Protein AF-A0A955EGQ6-F1 (afdb_monomer_lite)

Foldseek 3Di:
DDDDDDDDDPPPPPDFDWLVLLLVLLVVDPPDDPVLSVLLNVLSVVLCVLVVHPRRPGGPFLLVSLVSLVPDDQVLVVHDPVSSVSSQVSPLVSCVSSVSQPLQDDDDPPDDFDPQLVVLVVVVDDPLLCVLCVLLRVQCRVVVHHQQRDEQVSLVVSLVSCSRRHSDPPSLVSSQSSLVSSVVSCVVCVVVNGDHYDHDDPDDPPLFDDPVNADPLAVVQLVVVLCQLQQVDVPPDLRDPDHDDPVRSVLLSVLLSLLLRQLVVLPDDRHPCNHLVVCLFLVNLLSSLVSVCVVVVVDADPSSLSSLVSSLVCCCRPVNPDPVSSVSSVVSSVPRDHDPPDDDPVRVVVCVSVVPVVSVVCLQCQLVVLLVVLVPDPVNDPVSVVSNLVSVLSVCCVVPVDDPVVSVPDDEPPQWDDDPDVPDDTDGDDDPPD

Secondary structure (DSSP, 8-state):
----PPPP------PPPBHHHHHHHHHH-TTS-HHHHHHHHHHHHHHHHHHTS-GGGSB--HHHHHHHHHS--TTTTT--HHHHHHHHHHHHHHHHHH-SSTT---SS--SPPPHHHHHHHHTT--HHHHHHHHHHHHHHHHTT--GGG--HHHHHHHHHHHHHH---S-HHHHHHHHHHHHHHHHHH-GGG-PPP-PPPPSS----SPPGGGS-HHHHHHHHHHHHHHTTS-TTSTT--SSPPPHHHHHHHHHHHHHHHHHHHHTT--GGG--SHHHHSSHHHHHHHHHHHHHHTTT---HHHHHHHHHHHHIIIIIS---HHHHHHHHHHHHTSPPPPSS--HHHHHHHHGGGSHHHHHHHHTHHHHHHHHHHT-TT--HHHHHHHHHHHHHHHHHHS---HHHHHT--BTTTEE---STT---EE------

pLDDT: mean 86.75, std 12.79, range [31.91, 97.44]

Sequence (434 aa):
MTDHVPTLNQQAVAVEPTLADVLQHLEAASNLSDSRRRDLKSAVSFVAKIWGAPANQIPLDVPAIAEKLDTVNPVARGMSAKRVSNARWGLMFALRHSGLKPGTLGGRNNKRLAPAWAALFDLQLSKRHSIGLSRLAHYCSREAVDPTAVDDRVIAALMTEVRETSLRRQIPKLHRETAKIWNELAADHPDLNLSTVSVPATKSLKTRVQMEELPESLREDYKNALSWFGGSDLFASGAREQPLSEGGLASFGNHVHAAIDALVKGGADPASLTSLAEVVTIDSVRRILRYRHEKADRKPSTFNTAIATVVVQIARDWVKVGDDQLTELKVLVAKLPRPKLAMTQKNRELLRQFDDPEVLRRMIALPGRLFAEAKKDPSQSKWTLAKLQSALAIAIGLAIPLRLSNLTILEFDRHLHLIDRPGAKSTFEMAGDE

Radius of gyration: 30.83 Å; chains: 1; bounding box: 71×59×102 Å

Structure (mmCIF, N/CA/C/O backbone):
data_AF-A0A955EGQ6-F1
#
_entry.id   AF-A0A955EGQ6-F1
#
loop_
_atom_site.group_PDB
_atom_site.id
_atom_site.type_symbol
_atom_site.label_atom_id
_atom_site.label_alt_id
_atom_site.label_comp_id
_atom_site.label_asym_id
_atom_site.label_entity_id
_atom_site.label_seq_id
_atom_site.pdbx_PDB_ins_code
_atom_site.Cartn_x
_atom_site.Cartn_y
_atom_site.Cartn_z
_atom_site.occupancy
_atom_site.B_iso_or_equiv
_atom_site.auth_seq_id
_atom_site.auth_comp_id
_atom_site.auth_asym_id
_atom_site.auth_atom_id
_atom_site.pdbx_PDB_model_num
ATOM 1 N N . MET A 1 1 ? -29.497 -17.024 -64.507 1.00 39.34 1 MET A N 1
ATOM 2 C CA . MET A 1 1 ? -29.371 -16.300 -63.226 1.00 39.34 1 MET A CA 1
ATOM 3 C C . MET A 1 1 ? -28.944 -17.321 -62.195 1.00 39.34 1 MET A C 1
ATOM 5 O O . MET A 1 1 ? -29.759 -18.119 -61.764 1.00 39.34 1 MET A O 1
ATOM 9 N N . THR A 1 2 ? -27.646 -17.391 -61.935 1.00 31.91 2 THR A N 1
ATOM 10 C CA . THR A 1 2 ? -27.038 -18.290 -60.950 1.00 31.91 2 THR A CA 1
ATOM 11 C C . THR A 1 2 ? -26.228 -17.404 -60.025 1.00 31.91 2 THR A C 1
ATOM 13 O O . THR A 1 2 ? -25.256 -16.788 -60.462 1.00 31.91 2 THR A O 1
ATOM 16 N N . ASP A 1 3 ? -26.710 -17.286 -58.792 1.00 33.59 3 ASP A N 1
ATOM 17 C CA . ASP A 1 3 ? -26.138 -16.465 -57.734 1.00 33.59 3 ASP A CA 1
ATOM 18 C C . ASP A 1 3 ? -24.755 -16.978 -57.341 1.00 33.59 3 ASP A C 1
ATOM 20 O O . ASP A 1 3 ? -24.587 -18.117 -56.899 1.00 33.59 3 ASP A O 1
ATOM 24 N N . HIS A 1 4 ? -23.756 -16.112 -57.487 1.00 33.03 4 HIS A N 1
ATOM 25 C CA . HIS A 1 4 ? -22.416 -16.342 -56.975 1.00 33.03 4 HIS A CA 1
ATOM 26 C C . HIS A 1 4 ? -22.319 -15.671 -55.601 1.00 33.03 4 HIS A C 1
ATOM 28 O O . HIS A 1 4 ? -22.157 -14.458 -55.492 1.00 33.03 4 HIS A O 1
ATOM 34 N N . VAL A 1 5 ? -22.454 -16.466 -54.539 1.00 35.16 5 VAL A N 1
ATOM 35 C CA . VAL A 1 5 ? -22.143 -16.039 -53.169 1.00 35.16 5 VAL A CA 1
ATOM 36 C C . VAL A 1 5 ? -20.618 -15.912 -53.050 1.00 35.16 5 VAL A C 1
ATOM 38 O O . VAL A 1 5 ? -19.927 -16.904 -53.299 1.00 35.16 5 VAL A O 1
ATOM 41 N N . PRO A 1 6 ? -20.057 -14.745 -52.682 1.00 35.53 6 PRO A N 1
ATOM 42 C CA . PRO A 1 6 ? -18.635 -14.634 -52.421 1.00 35.53 6 PRO A CA 1
ATOM 43 C C . PRO A 1 6 ? -18.330 -15.183 -51.026 1.00 35.53 6 PRO A C 1
ATOM 45 O O . PRO A 1 6 ? -18.902 -14.770 -50.017 1.00 35.53 6 PRO A O 1
ATOM 48 N N . THR A 1 7 ? -17.417 -16.144 -50.994 1.00 32.44 7 THR A N 1
ATOM 49 C CA . THR A 1 7 ? -16.883 -16.800 -49.805 1.00 32.44 7 THR A CA 1
ATOM 50 C C . THR A 1 7 ? -16.253 -15.766 -48.871 1.00 32.44 7 THR A C 1
ATOM 52 O O . THR A 1 7 ? -15.352 -15.023 -49.262 1.00 32.44 7 THR A O 1
ATOM 55 N N . LEU A 1 8 ? -16.733 -15.722 -47.626 1.00 35.44 8 LEU A N 1
ATOM 56 C CA . LEU A 1 8 ? -16.186 -14.900 -46.550 1.00 35.44 8 LEU A CA 1
ATOM 57 C C . LEU A 1 8 ? -14.700 -15.212 -46.336 1.00 35.44 8 LEU A C 1
ATOM 59 O O . LEU A 1 8 ? -14.301 -16.349 -46.084 1.00 35.44 8 LEU A O 1
ATOM 63 N N . ASN A 1 9 ? -13.909 -14.151 -46.443 1.00 34.12 9 ASN A N 1
ATOM 64 C CA . ASN A 1 9 ? -12.476 -14.086 -46.221 1.00 34.12 9 ASN A CA 1
ATOM 65 C C . ASN A 1 9 ? -12.131 -14.637 -44.822 1.00 34.12 9 ASN A C 1
ATOM 67 O O . ASN A 1 9 ? -12.525 -14.057 -43.808 1.00 34.12 9 ASN A O 1
ATOM 71 N N . GLN A 1 10 ? -11.409 -15.758 -44.765 1.00 36.44 10 GLN A N 1
ATOM 72 C CA . GLN A 1 10 ? -10.810 -16.265 -43.531 1.00 36.44 10 GLN A CA 1
ATOM 73 C C . GLN A 1 10 ? -9.769 -15.246 -43.055 1.00 36.44 10 GLN A C 1
ATOM 75 O O . GLN A 1 10 ? -8.668 -15.163 -43.596 1.00 36.44 10 GLN A O 1
ATOM 80 N N . GLN A 1 11 ? -10.112 -14.452 -42.041 1.00 36.91 11 GLN A N 1
ATOM 81 C CA . GLN A 1 11 ? -9.118 -13.708 -41.277 1.00 36.91 11 GLN A CA 1
ATOM 82 C C . GLN A 1 11 ? -8.188 -14.730 -40.616 1.00 36.91 11 GLN A C 1
ATOM 84 O O . GLN A 1 11 ? -8.597 -15.461 -39.715 1.00 36.91 11 GLN A O 1
ATOM 89 N N . ALA A 1 12 ? -6.946 -14.807 -41.093 1.00 37.16 12 ALA A N 1
ATOM 90 C CA . ALA A 1 12 ? -5.892 -15.561 -40.439 1.00 37.16 12 ALA A CA 1
ATOM 91 C C . ALA A 1 12 ? -5.751 -15.047 -38.999 1.00 37.16 12 ALA A C 1
ATOM 93 O O . ALA A 1 12 ? -5.322 -13.916 -38.771 1.00 37.16 12 ALA A O 1
ATOM 94 N N . VAL A 1 13 ? -6.148 -15.869 -38.027 1.00 37.91 13 VAL A N 1
ATOM 95 C CA . VAL A 1 13 ? -5.867 -15.629 -36.612 1.00 37.91 13 VAL A CA 1
ATOM 96 C C . VAL A 1 13 ? -4.347 -15.650 -36.477 1.00 37.91 13 VAL A C 1
ATOM 98 O O . VAL A 1 13 ? -3.729 -16.705 -36.608 1.00 37.91 13 VAL A O 1
ATOM 101 N N . ALA A 1 14 ? -3.729 -14.483 -36.292 1.00 51.28 14 ALA A N 1
ATOM 102 C CA . ALA A 1 14 ? -2.305 -14.397 -36.009 1.00 51.28 14 ALA A CA 1
ATOM 103 C C . ALA A 1 14 ? -2.040 -15.173 -34.712 1.00 51.28 14 ALA A C 1
ATOM 105 O O . ALA A 1 14 ? -2.477 -14.763 -33.639 1.00 51.28 14 ALA A O 1
ATOM 106 N N . VAL A 1 15 ? -1.387 -16.330 -34.824 1.00 66.62 15 VAL A N 1
ATOM 107 C CA . VAL A 1 15 ? -0.994 -17.134 -33.665 1.00 66.62 15 VAL A CA 1
ATOM 108 C C . VAL A 1 15 ? -0.017 -16.294 -32.850 1.00 66.62 15 VAL A C 1
ATOM 110 O O . VAL A 1 15 ? 1.034 -15.897 -33.357 1.00 66.62 15 VAL A O 1
ATOM 113 N N . GLU A 1 16 ? -0.382 -15.968 -31.611 1.00 80.38 16 GLU A N 1
ATOM 114 C CA . GLU A 1 16 ? 0.498 -15.200 -30.735 1.00 80.38 16 GLU A CA 1
ATOM 115 C C . GLU A 1 16 ? 1.803 -15.975 -30.493 1.00 80.38 16 GLU A C 1
ATOM 117 O O . GLU A 1 16 ? 1.755 -17.162 -30.157 1.00 80.38 16 GLU A O 1
ATOM 122 N N . PRO A 1 17 ? 2.975 -15.330 -30.639 1.00 89.44 17 PRO A N 1
ATOM 123 C CA . PRO A 1 17 ? 4.248 -15.990 -30.402 1.00 89.44 17 PRO A CA 1
ATOM 124 C C . PRO A 1 17 ? 4.375 -16.406 -28.936 1.00 89.44 17 PRO A C 1
ATOM 126 O O . PRO A 1 17 ? 3.900 -15.727 -28.025 1.00 89.44 17 PRO A O 1
ATOM 129 N N . THR A 1 18 ? 5.076 -17.505 -28.702 1.00 93.81 18 THR A N 1
ATOM 130 C CA . THR A 1 18 ? 5.266 -18.144 -27.398 1.00 93.81 18 THR A CA 1
ATOM 131 C C . THR A 1 18 ? 6.738 -18.154 -26.983 1.00 93.81 18 THR A C 1
ATOM 133 O O . THR A 1 18 ? 7.644 -17.852 -27.766 1.00 93.81 18 THR A O 1
ATOM 136 N N . LEU A 1 19 ? 7.027 -18.553 -25.739 1.00 92.62 19 LEU A N 1
ATOM 137 C CA . LEU A 1 19 ? 8.413 -18.791 -25.316 1.00 92.62 19 LEU A CA 1
ATOM 138 C C . LEU A 1 19 ? 9.084 -19.943 -26.086 1.00 92.62 19 LEU A C 1
ATOM 140 O O . LEU A 1 19 ? 10.313 -19.963 -26.175 1.00 92.62 19 LEU A O 1
ATOM 144 N N . ALA A 1 20 ? 8.319 -20.887 -26.644 1.00 93.19 20 ALA A N 1
ATOM 145 C CA . ALA A 1 20 ? 8.870 -21.937 -27.500 1.00 93.19 20 ALA A CA 1
ATOM 146 C C . ALA A 1 20 ? 9.406 -21.366 -28.820 1.00 93.19 20 ALA A C 1
ATOM 148 O O . ALA A 1 20 ? 10.511 -21.727 -29.227 1.00 93.19 20 ALA A O 1
ATOM 149 N N . ASP A 1 21 ? 8.701 -20.405 -29.416 1.00 92.69 21 ASP A N 1
ATOM 150 C CA . ASP A 1 21 ? 9.148 -19.739 -30.644 1.00 92.69 21 ASP A CA 1
ATOM 151 C C . ASP A 1 21 ? 10.454 -18.970 -30.408 1.00 92.69 21 ASP A C 1
ATOM 153 O O . ASP A 1 21 ? 11.356 -18.976 -31.248 1.00 92.69 21 ASP A O 1
ATOM 157 N N . VAL A 1 22 ? 10.622 -18.369 -29.222 1.00 92.38 22 VAL A N 1
ATOM 158 C CA . VAL A 1 22 ? 11.890 -17.731 -28.819 1.00 92.38 22 VAL A CA 1
ATOM 159 C C . VAL A 1 22 ? 13.026 -18.757 -28.764 1.00 92.38 22 VAL A C 1
ATOM 161 O O . VAL A 1 22 ? 14.123 -18.485 -29.251 1.00 92.38 22 VAL A O 1
ATOM 164 N N . LEU A 1 23 ? 12.788 -19.940 -28.185 1.00 93.12 23 LEU A N 1
ATOM 165 C CA . LEU A 1 23 ? 13.789 -21.012 -28.132 1.00 93.12 23 LEU A CA 1
ATOM 166 C C . LEU A 1 23 ? 14.175 -21.498 -29.534 1.00 93.12 23 LEU A C 1
ATOM 168 O O . LEU A 1 23 ? 15.359 -21.728 -29.775 1.00 93.12 23 LEU A O 1
ATOM 172 N N . GLN A 1 24 ? 13.208 -21.610 -30.447 1.00 92.81 24 GLN A N 1
ATOM 173 C CA . GLN A 1 24 ? 13.447 -22.014 -31.832 1.00 92.81 24 GLN A CA 1
ATOM 174 C C . GLN A 1 24 ? 14.319 -20.995 -32.580 1.00 92.81 24 GLN A C 1
ATOM 176 O O . GLN A 1 24 ? 15.303 -21.379 -33.211 1.00 92.81 24 GLN A O 1
ATOM 181 N N . HIS A 1 25 ? 14.027 -19.697 -32.449 1.00 91.25 25 HIS A N 1
ATOM 182 C CA . HIS A 1 25 ? 14.837 -18.643 -33.069 1.00 91.25 25 HIS A CA 1
ATOM 183 C C . HIS A 1 25 ? 16.268 -18.602 -32.520 1.00 91.25 25 HIS A C 1
ATOM 185 O O . HIS A 1 25 ? 17.212 -18.382 -33.275 1.00 91.25 25 HIS A O 1
ATOM 191 N N . LEU A 1 26 ? 16.456 -18.838 -31.216 1.00 90.88 26 LEU A N 1
ATOM 192 C CA . LEU A 1 26 ? 17.796 -18.924 -30.625 1.00 90.88 26 LEU A CA 1
ATOM 193 C C . LEU A 1 26 ? 18.593 -20.130 -31.135 1.00 90.88 26 LEU A C 1
ATOM 195 O O . LEU A 1 26 ? 19.819 -20.049 -31.224 1.00 90.88 26 LEU A O 1
ATOM 199 N N . GLU A 1 27 ? 17.921 -21.241 -31.440 1.00 89.94 27 GLU A N 1
ATOM 200 C CA . GLU A 1 27 ? 18.570 -22.431 -31.992 1.00 89.94 27 GLU A CA 1
ATOM 201 C C . GLU A 1 27 ? 19.030 -22.200 -33.432 1.00 89.94 27 GLU A C 1
ATOM 203 O O . GLU A 1 27 ? 20.165 -22.519 -33.773 1.00 89.94 27 GLU A O 1
ATOM 208 N N . ALA A 1 28 ? 18.182 -21.568 -34.245 1.00 87.94 28 ALA A N 1
ATOM 209 C CA . ALA A 1 28 ? 18.478 -21.245 -35.639 1.00 87.94 28 ALA A CA 1
ATOM 210 C C . ALA A 1 28 ? 19.502 -20.101 -35.814 1.00 87.94 28 ALA A C 1
ATOM 212 O O . ALA A 1 28 ? 20.000 -19.876 -36.916 1.00 87.94 28 ALA A O 1
ATOM 213 N N . ALA A 1 29 ? 19.825 -19.364 -34.747 1.00 86.19 29 ALA A N 1
ATOM 214 C CA . ALA A 1 29 ? 20.726 -18.219 -34.803 1.00 86.19 29 ALA A CA 1
ATOM 215 C C . ALA A 1 29 ? 22.197 -18.627 -35.007 1.00 86.19 29 ALA A C 1
ATOM 217 O O . ALA A 1 29 ? 22.837 -19.190 -34.111 1.00 86.19 29 ALA A O 1
ATOM 218 N N . SER A 1 30 ? 22.766 -18.267 -36.160 1.00 81.44 30 SER A N 1
ATOM 219 C CA . SER A 1 30 ? 24.172 -18.512 -36.522 1.00 81.44 30 SER A CA 1
ATOM 220 C C . SER A 1 30 ? 25.161 -17.481 -35.956 1.00 81.44 30 SER A C 1
ATOM 222 O O . SER A 1 30 ? 26.361 -17.726 -35.913 1.00 81.44 30 SER A O 1
ATOM 224 N 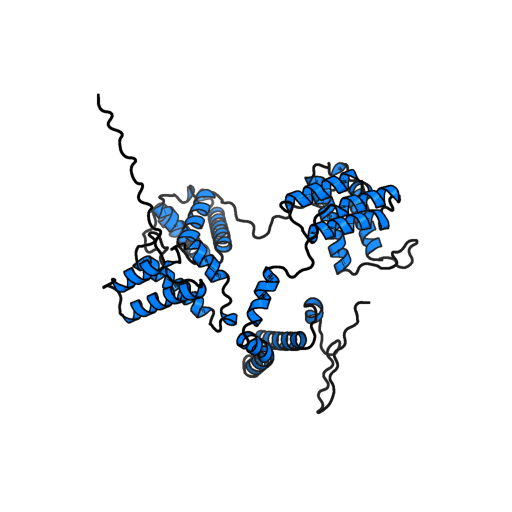N . ASN A 1 31 ? 24.672 -16.335 -35.483 1.00 85.62 31 ASN A N 1
ATOM 225 C CA . ASN A 1 31 ? 25.462 -15.209 -34.968 1.00 85.62 31 ASN A CA 1
ATOM 226 C C . ASN A 1 31 ? 25.646 -15.220 -33.433 1.00 85.62 31 ASN A C 1
ATOM 228 O O . ASN A 1 31 ? 26.097 -14.228 -32.855 1.00 85.62 31 ASN A O 1
ATOM 232 N N . LEU A 1 32 ? 25.300 -16.319 -32.756 1.00 87.56 32 LEU A N 1
ATOM 233 C CA . LEU A 1 32 ? 25.533 -16.520 -31.323 1.00 87.56 32 LEU A CA 1
ATOM 234 C C . LEU A 1 32 ? 26.601 -17.586 -31.095 1.00 87.56 32 LEU A C 1
ATOM 236 O O . LEU A 1 32 ? 26.555 -18.655 -31.695 1.00 87.56 32 LEU A O 1
ATOM 240 N N . SER A 1 33 ? 27.514 -17.336 -30.152 1.00 90.44 33 SER A N 1
ATOM 241 C CA . SER A 1 33 ? 28.397 -18.393 -29.655 1.00 90.44 33 SER A CA 1
ATOM 242 C C . SER A 1 33 ? 27.601 -19.455 -28.893 1.00 90.44 33 SER A C 1
ATOM 244 O O . SER A 1 33 ? 26.596 -19.145 -28.244 1.00 90.44 33 SER A O 1
ATOM 246 N N . ASP A 1 34 ? 28.084 -20.698 -28.883 1.00 88.56 34 ASP A N 1
ATOM 247 C CA . ASP A 1 34 ? 27.390 -21.810 -28.216 1.00 88.56 34 ASP A CA 1
ATOM 248 C C . ASP A 1 34 ? 27.207 -21.583 -26.712 1.00 88.56 34 ASP A C 1
ATOM 250 O O . ASP A 1 34 ? 26.197 -21.969 -26.121 1.00 88.56 34 ASP A O 1
ATOM 254 N N . SER A 1 35 ? 28.167 -20.912 -26.071 1.00 90.12 35 SER A N 1
ATOM 255 C CA . SER A 1 35 ? 28.042 -20.496 -24.671 1.00 90.12 35 SER A CA 1
ATOM 256 C C . SER A 1 35 ? 26.879 -19.516 -24.487 1.00 90.12 35 SER A C 1
ATOM 258 O O . SER A 1 35 ? 25.996 -19.729 -23.655 1.00 90.12 35 SER A O 1
ATOM 260 N N . ARG A 1 36 ? 26.805 -18.484 -25.338 1.00 89.38 36 ARG A N 1
ATOM 261 C CA . ARG A 1 36 ? 25.755 -17.469 -25.255 1.00 89.38 36 ARG A CA 1
ATOM 262 C C . ARG A 1 36 ? 24.376 -18.041 -25.572 1.00 89.38 36 ARG A C 1
ATOM 264 O O . ARG A 1 36 ? 23.417 -17.699 -24.882 1.00 89.38 36 ARG A O 1
ATOM 271 N N . ARG A 1 37 ? 24.272 -18.921 -26.573 1.00 92.69 37 ARG A N 1
ATOM 272 C CA . ARG A 1 37 ? 23.027 -19.621 -26.920 1.00 92.69 37 ARG A CA 1
ATOM 273 C C . ARG A 1 37 ? 22.509 -20.427 -25.726 1.00 92.69 37 ARG A C 1
ATOM 275 O O . ARG A 1 37 ? 21.346 -20.277 -25.348 1.00 92.69 37 ARG A O 1
ATOM 282 N N . ARG A 1 38 ? 23.375 -21.216 -25.076 1.00 91.31 38 ARG A N 1
ATOM 283 C CA . ARG A 1 38 ? 23.017 -22.000 -23.879 1.00 91.31 38 ARG A CA 1
ATOM 284 C C . ARG A 1 38 ? 22.512 -21.124 -22.732 1.00 91.31 38 ARG A C 1
ATOM 286 O O . ARG A 1 38 ? 21.473 -21.438 -22.151 1.00 91.31 38 ARG A O 1
ATOM 293 N N . ASP A 1 39 ? 23.183 -20.010 -22.444 1.00 90.69 39 ASP A N 1
ATOM 294 C CA . ASP A 1 39 ? 22.775 -19.092 -21.372 1.00 90.69 39 ASP A CA 1
ATOM 295 C C . ASP A 1 39 ? 21.384 -18.487 -21.610 1.00 90.69 39 ASP A C 1
ATOM 297 O O . ASP A 1 39 ? 20.561 -18.415 -20.692 1.00 90.69 39 ASP A O 1
ATOM 301 N N . LEU A 1 40 ? 21.093 -18.071 -22.846 1.00 92.25 40 LEU A N 1
ATOM 302 C CA . LEU A 1 40 ? 19.798 -17.487 -23.204 1.00 92.25 40 LEU A CA 1
ATOM 303 C C . LEU A 1 40 ? 18.674 -18.522 -23.149 1.00 92.25 40 LEU A C 1
ATOM 305 O O . LEU A 1 40 ? 17.630 -18.254 -22.552 1.00 92.25 40 LEU A O 1
ATOM 309 N N . LYS A 1 41 ? 18.905 -19.731 -23.677 1.00 93.44 41 LYS A N 1
ATOM 310 C CA . LYS A 1 41 ? 17.949 -20.845 -23.565 1.00 93.44 41 LYS A CA 1
ATOM 311 C C . LYS A 1 41 ? 17.673 -21.202 -22.105 1.00 93.44 41 LYS A C 1
ATOM 313 O O . LYS A 1 41 ? 16.521 -21.439 -21.735 1.00 93.44 41 LYS A O 1
ATOM 318 N N . SER A 1 42 ? 18.705 -21.191 -21.261 1.00 93.38 42 SER A N 1
ATOM 319 C CA . SER A 1 42 ? 18.579 -21.418 -19.818 1.00 93.38 42 SER A CA 1
ATOM 320 C C . SER A 1 42 ? 17.720 -20.342 -19.147 1.00 93.38 42 SER A C 1
ATOM 322 O O . SER A 1 42 ? 16.836 -20.666 -18.352 1.00 93.38 42 SER A O 1
ATOM 324 N N . ALA A 1 43 ? 17.899 -19.068 -19.513 1.00 92.56 43 ALA A N 1
ATOM 325 C CA . ALA A 1 43 ? 17.072 -17.975 -19.005 1.00 92.56 43 ALA A CA 1
ATOM 326 C C . ALA A 1 43 ? 15.590 -18.129 -19.396 1.00 92.56 43 ALA A C 1
ATOM 328 O O . ALA A 1 43 ? 14.725 -18.019 -18.527 1.00 92.56 43 ALA A O 1
ATOM 329 N N . VAL A 1 44 ? 15.294 -18.440 -20.664 1.00 93.62 44 VAL A N 1
ATOM 330 C CA . VAL A 1 44 ? 13.918 -18.665 -21.153 1.00 93.62 44 VAL A CA 1
ATOM 331 C C . VAL A 1 44 ? 13.276 -19.869 -20.456 1.00 93.62 44 VAL A C 1
ATOM 333 O O . VAL A 1 44 ? 12.176 -19.764 -19.914 1.00 93.62 44 VAL A O 1
ATOM 336 N N . SER A 1 45 ? 13.997 -20.989 -20.368 1.00 92.56 45 SER A N 1
ATOM 337 C CA . SER A 1 45 ? 13.522 -22.208 -19.693 1.00 92.56 45 SER A CA 1
ATOM 338 C C . SER A 1 45 ? 13.260 -21.974 -18.204 1.00 92.56 45 SER A C 1
ATOM 340 O O . SER A 1 45 ? 12.300 -22.487 -17.630 1.00 92.56 45 SER A O 1
ATOM 342 N N . PHE A 1 46 ? 14.093 -21.157 -17.559 1.00 90.94 46 PHE A N 1
ATOM 343 C CA . PHE A 1 46 ? 13.897 -20.771 -16.170 1.00 90.94 46 PHE A CA 1
ATOM 344 C C . PHE A 1 46 ? 12.638 -19.915 -15.969 1.00 90.94 46 PHE A C 1
ATOM 346 O O . PHE A 1 46 ? 11.938 -20.100 -14.973 1.00 90.94 46 PHE A O 1
ATOM 353 N N . VAL A 1 47 ? 12.315 -19.016 -16.906 1.00 91.56 47 VAL A N 1
ATOM 354 C CA . VAL A 1 47 ? 11.057 -18.253 -16.870 1.00 91.56 47 VAL A CA 1
ATOM 355 C C . VAL A 1 47 ? 9.856 -19.183 -17.044 1.00 91.56 47 VAL A C 1
ATOM 357 O O . VAL A 1 47 ? 8.925 -19.091 -16.247 1.00 91.56 47 VAL A O 1
ATOM 360 N N . ALA A 1 48 ? 9.908 -20.139 -17.977 1.00 92.75 48 ALA A N 1
ATOM 361 C CA . ALA A 1 48 ? 8.851 -21.142 -18.136 1.00 92.75 48 ALA A CA 1
ATOM 362 C C . ALA A 1 48 ? 8.639 -21.970 -16.854 1.00 92.75 48 ALA A C 1
ATOM 364 O O . ALA A 1 48 ? 7.513 -22.141 -16.384 1.00 92.75 48 ALA A O 1
ATOM 365 N N . LYS A 1 49 ? 9.733 -22.373 -16.192 1.00 90.25 49 LYS A N 1
ATOM 366 C CA . LYS A 1 49 ? 9.678 -23.057 -14.890 1.00 90.25 49 LYS A CA 1
ATOM 367 C C . LYS A 1 49 ? 9.038 -22.198 -13.794 1.00 90.25 49 LYS A C 1
ATOM 369 O O . LYS A 1 49 ? 8.300 -22.718 -12.964 1.00 90.25 49 LYS A O 1
ATOM 374 N N . ILE A 1 50 ? 9.329 -20.895 -13.756 1.00 87.50 50 ILE A N 1
ATOM 375 C CA . ILE A 1 50 ? 8.700 -19.961 -12.805 1.00 87.50 50 ILE A CA 1
ATOM 376 C C . ILE A 1 50 ? 7.206 -19.805 -13.084 1.00 87.50 50 ILE A C 1
ATOM 378 O O . ILE A 1 50 ? 6.423 -19.674 -12.137 1.00 87.50 50 ILE A O 1
ATOM 382 N N . TRP A 1 51 ? 6.841 -19.771 -14.363 1.00 87.75 51 TRP A N 1
ATOM 383 C CA . TRP A 1 51 ? 5.465 -19.658 -14.811 1.00 87.75 51 TRP A CA 1
ATOM 384 C C . TRP A 1 51 ? 4.647 -20.887 -14.404 1.00 87.75 51 TRP A C 1
ATOM 386 O O . TRP A 1 51 ? 3.536 -20.732 -13.897 1.00 87.75 51 TRP A O 1
ATOM 396 N N . GLY A 1 52 ? 5.250 -22.075 -14.525 1.00 88.12 52 GLY A N 1
ATOM 397 C CA . GLY A 1 52 ? 4.638 -23.362 -14.193 1.00 88.12 52 GLY A CA 1
ATOM 398 C C . GLY A 1 52 ? 3.920 -24.019 -15.373 1.00 88.12 52 GLY A C 1
ATOM 399 O O . GLY A 1 52 ? 3.042 -24.843 -15.151 1.00 88.12 52 GLY A O 1
ATOM 400 N N . ALA A 1 53 ? 4.273 -23.647 -16.606 1.00 89.62 53 ALA A N 1
ATOM 401 C CA . ALA A 1 53 ? 3.709 -24.195 -17.838 1.00 89.62 53 ALA A CA 1
ATOM 402 C C . ALA A 1 53 ? 4.836 -24.505 -18.843 1.00 89.62 53 ALA A C 1
ATOM 404 O O . ALA A 1 53 ? 5.923 -23.920 -18.745 1.00 89.62 53 ALA A O 1
ATOM 405 N N . PRO A 1 54 ? 4.621 -25.423 -19.800 1.00 91.56 54 PRO A N 1
ATOM 406 C CA . PRO A 1 54 ? 5.566 -25.640 -20.888 1.00 91.56 54 PRO A CA 1
ATOM 407 C C . PRO A 1 54 ? 5.685 -24.383 -21.767 1.00 91.56 54 PRO A C 1
ATOM 409 O O . PRO A 1 54 ? 4.746 -23.601 -21.897 1.00 91.56 54 PRO A O 1
ATOM 412 N N . ALA A 1 55 ? 6.856 -24.174 -22.375 1.00 91.75 55 ALA A N 1
ATOM 413 C CA . ALA A 1 55 ? 7.181 -22.931 -23.086 1.00 91.75 55 ALA A CA 1
ATOM 414 C C . ALA A 1 55 ? 6.246 -22.617 -24.274 1.00 91.75 55 ALA A C 1
ATOM 416 O O . ALA A 1 55 ? 6.069 -21.451 -24.612 1.00 91.75 55 ALA A O 1
ATOM 417 N N . ASN A 1 56 ? 5.628 -23.636 -24.875 1.00 92.25 56 ASN A N 1
ATOM 418 C CA . ASN A 1 56 ? 4.658 -23.503 -25.968 1.00 92.25 56 ASN A CA 1
ATOM 419 C C . ASN A 1 56 ? 3.260 -23.054 -25.506 1.00 92.25 56 ASN A C 1
ATOM 421 O O . ASN A 1 56 ? 2.422 -22.741 -26.337 1.00 92.25 56 ASN A O 1
ATOM 425 N N . GLN A 1 57 ? 2.994 -23.036 -24.199 1.00 90.81 57 GLN A N 1
ATOM 426 C CA . GLN A 1 57 ? 1.734 -22.566 -23.612 1.00 90.81 57 GLN A CA 1
ATOM 427 C C . GLN A 1 57 ? 1.877 -21.197 -22.943 1.00 90.81 57 GLN A C 1
ATOM 429 O O . GLN A 1 57 ? 0.955 -20.742 -22.271 1.00 90.81 57 GLN A O 1
ATOM 434 N N . ILE A 1 58 ? 3.043 -20.558 -23.062 1.00 91.62 58 ILE A N 1
ATOM 435 C CA . ILE A 1 58 ? 3.307 -19.253 -22.458 1.00 91.62 58 ILE A CA 1
ATOM 436 C C . ILE A 1 58 ? 3.361 -18.228 -23.588 1.00 91.62 58 ILE A C 1
ATOM 438 O O . ILE A 1 58 ? 4.382 -18.179 -24.286 1.00 91.62 58 ILE A O 1
ATOM 442 N N . PRO A 1 59 ? 2.295 -17.425 -23.770 1.00 91.44 59 PRO A N 1
ATOM 443 C CA . PRO A 1 59 ? 2.288 -16.335 -24.732 1.00 91.44 59 PRO A CA 1
ATOM 444 C C . PRO A 1 59 ? 3.389 -15.327 -24.423 1.00 91.44 59 PRO A C 1
ATOM 446 O O . PRO A 1 59 ? 3.777 -15.127 -23.265 1.00 91.44 59 PRO A O 1
ATOM 449 N N . LEU A 1 60 ? 3.879 -14.651 -25.457 1.00 89.69 60 LEU A N 1
ATOM 450 C CA . LEU A 1 60 ? 4.891 -13.610 -25.343 1.00 89.69 60 LEU A CA 1
ATOM 451 C C . LEU A 1 60 ? 4.289 -12.258 -24.909 1.00 89.69 60 LEU A C 1
ATOM 453 O O . LEU A 1 60 ? 4.446 -11.210 -25.552 1.00 89.69 60 LEU A O 1
ATOM 457 N N . ASP A 1 61 ? 3.624 -12.299 -23.760 1.00 89.62 61 ASP A N 1
ATOM 458 C CA . ASP A 1 61 ? 3.085 -11.162 -23.025 1.00 89.62 61 ASP A CA 1
ATOM 459 C C . ASP A 1 61 ? 4.120 -10.700 -21.982 1.00 89.62 61 ASP A C 1
ATOM 461 O O . ASP A 1 61 ? 4.286 -11.279 -20.904 1.00 89.62 61 ASP A O 1
ATOM 465 N N . VAL A 1 62 ? 4.883 -9.661 -22.334 1.00 88.88 62 VAL A N 1
ATOM 466 C CA . VAL A 1 62 ? 5.922 -9.087 -21.467 1.00 88.88 62 VAL A CA 1
ATOM 467 C C . VAL A 1 62 ? 5.335 -8.543 -20.154 1.00 88.88 62 VAL A C 1
ATOM 469 O O . VAL A 1 62 ? 5.922 -8.854 -19.110 1.00 88.88 62 VAL A O 1
ATOM 472 N N . PRO A 1 63 ? 4.214 -7.787 -20.150 1.00 88.75 63 PRO A N 1
ATOM 473 C CA . PRO A 1 63 ? 3.515 -7.405 -18.924 1.00 88.75 63 PRO A CA 1
ATOM 474 C C . PRO A 1 63 ? 3.199 -8.585 -17.994 1.00 88.75 63 PRO A C 1
ATOM 476 O O . PRO A 1 63 ? 3.596 -8.557 -16.824 1.00 88.75 63 PRO A O 1
ATOM 479 N N . ALA A 1 64 ? 2.566 -9.645 -18.501 1.00 88.94 64 ALA A N 1
ATOM 480 C CA . ALA A 1 64 ? 2.187 -10.797 -17.684 1.00 88.94 64 ALA A CA 1
ATOM 481 C C . ALA A 1 64 ? 3.418 -11.556 -17.152 1.00 88.94 64 ALA A C 1
ATOM 483 O O . ALA A 1 64 ? 3.460 -11.978 -15.990 1.00 88.94 64 ALA A O 1
ATOM 484 N N . ILE A 1 65 ? 4.481 -11.669 -17.959 1.00 90.69 65 ILE A N 1
ATOM 485 C CA . ILE A 1 65 ? 5.770 -12.238 -17.528 1.00 90.69 65 ILE A CA 1
ATOM 486 C C . ILE A 1 65 ? 6.426 -11.378 -16.446 1.00 90.69 65 ILE A C 1
ATOM 488 O O . ILE A 1 65 ? 6.962 -11.927 -15.476 1.00 90.69 65 ILE A O 1
ATOM 492 N N . ALA A 1 66 ? 6.378 -10.050 -16.560 1.00 88.31 66 ALA A N 1
ATOM 493 C CA . ALA A 1 66 ? 6.901 -9.150 -15.537 1.00 88.31 66 ALA A CA 1
ATOM 494 C C . ALA A 1 66 ? 6.165 -9.332 -14.205 1.00 88.31 66 ALA A C 1
ATOM 496 O O . ALA A 1 66 ? 6.826 -9.494 -13.174 1.00 88.31 66 ALA A O 1
ATOM 497 N N . GLU A 1 67 ? 4.830 -9.366 -14.235 1.00 87.19 67 GLU A N 1
ATOM 498 C CA . GLU A 1 67 ? 3.988 -9.569 -13.055 1.00 87.19 67 GLU A CA 1
ATOM 499 C C . GLU A 1 67 ? 4.309 -10.906 -12.381 1.00 87.19 67 GLU A C 1
ATOM 501 O O . GLU A 1 67 ? 4.650 -10.942 -11.195 1.00 87.19 67 GLU A O 1
ATOM 506 N N . LYS A 1 68 ? 4.344 -11.999 -13.154 1.00 87.50 68 LYS A N 1
ATOM 507 C CA . LYS A 1 68 ? 4.686 -13.331 -12.641 1.00 87.50 68 LYS A CA 1
ATOM 508 C C . LYS A 1 68 ? 6.089 -13.387 -12.038 1.00 87.50 68 LYS A C 1
ATOM 510 O O . LYS A 1 68 ? 6.304 -14.039 -11.017 1.00 87.50 68 LYS A O 1
ATOM 515 N N . LEU A 1 69 ? 7.069 -12.717 -12.646 1.00 88.12 69 LEU A N 1
ATOM 516 C CA . LEU A 1 69 ? 8.431 -12.650 -12.112 1.00 88.12 69 LEU A CA 1
ATOM 517 C C . LEU A 1 69 ? 8.530 -11.777 -10.855 1.00 88.12 69 LEU A C 1
ATOM 519 O O . LEU A 1 69 ? 9.465 -11.959 -10.066 1.00 88.12 69 LEU A O 1
ATOM 523 N N . ASP A 1 70 ? 7.637 -10.804 -10.674 1.00 85.88 70 ASP A N 1
ATOM 524 C CA . ASP A 1 70 ? 7.583 -9.939 -9.493 1.00 85.88 70 ASP A CA 1
ATOM 525 C C . ASP A 1 70 ? 6.951 -10.634 -8.279 1.00 85.88 70 ASP A C 1
ATOM 527 O O . ASP A 1 70 ? 7.317 -10.293 -7.152 1.00 85.88 70 ASP A O 1
ATOM 531 N N . THR A 1 71 ? 6.122 -11.669 -8.474 1.00 82.62 71 THR A N 1
ATOM 532 C CA . THR A 1 71 ? 5.606 -12.504 -7.370 1.00 82.62 71 THR A CA 1
ATOM 533 C C . THR A 1 71 ? 6.632 -13.502 -6.824 1.00 82.62 71 THR A C 1
ATOM 535 O O . THR A 1 71 ? 6.396 -14.151 -5.803 1.00 82.62 71 THR A O 1
ATOM 538 N N . VAL A 1 72 ? 7.773 -13.683 -7.497 1.00 83.06 72 VAL A N 1
ATOM 539 C CA . VAL A 1 72 ? 8.779 -14.668 -7.089 1.00 83.06 72 VAL A CA 1
ATOM 540 C C . VAL A 1 72 ? 9.531 -14.183 -5.858 1.00 83.06 72 VAL A C 1
ATOM 542 O O . VAL A 1 72 ? 10.267 -13.201 -5.927 1.00 83.06 72 VAL A O 1
ATOM 545 N N . ASN A 1 73 ? 9.444 -14.944 -4.766 1.00 80.75 73 ASN A N 1
ATOM 546 C CA . ASN A 1 73 ? 10.386 -14.861 -3.655 1.00 80.75 73 ASN A CA 1
ATOM 547 C C . ASN A 1 73 ? 11.602 -15.763 -3.962 1.00 80.75 73 ASN A C 1
ATOM 549 O O . ASN A 1 73 ? 11.483 -16.990 -3.876 1.00 80.75 73 ASN A O 1
ATOM 553 N N . PRO A 1 74 ? 12.772 -15.200 -4.338 1.00 82.19 74 PRO A N 1
ATOM 554 C CA . PRO A 1 74 ? 13.925 -16.006 -4.729 1.00 82.19 74 PRO A CA 1
ATOM 555 C C . PRO A 1 74 ? 14.417 -16.877 -3.569 1.00 82.19 74 PRO A C 1
ATOM 557 O O . PRO A 1 74 ? 14.732 -18.050 -3.753 1.00 82.19 74 PRO A O 1
ATOM 560 N N . VAL A 1 75 ? 14.417 -16.321 -2.355 1.00 76.00 75 VAL A N 1
ATOM 561 C CA . VAL A 1 75 ? 14.912 -17.011 -1.163 1.00 76.00 75 VAL A CA 1
ATOM 562 C C . VAL A 1 75 ? 14.043 -18.225 -0.859 1.00 76.00 75 VAL A C 1
ATOM 564 O O . VAL A 1 75 ? 14.592 -19.310 -0.679 1.00 76.00 75 VAL A O 1
ATOM 567 N N . ALA A 1 76 ? 12.713 -18.089 -0.901 1.00 70.69 76 ALA A N 1
ATOM 568 C CA . ALA A 1 76 ? 11.801 -19.221 -0.713 1.00 70.69 76 ALA A CA 1
ATOM 569 C C . ALA A 1 76 ? 12.106 -20.360 -1.702 1.00 70.69 76 ALA A C 1
ATOM 571 O O . ALA A 1 76 ? 12.218 -21.510 -1.303 1.00 70.69 76 ALA A O 1
ATOM 572 N N . ARG A 1 77 ? 12.413 -20.042 -2.965 1.00 74.75 77 ARG A N 1
ATOM 573 C CA . ARG A 1 77 ? 12.755 -21.038 -3.999 1.00 74.75 77 ARG A CA 1
ATOM 574 C C . ARG A 1 77 ? 14.227 -21.480 -4.026 1.00 74.75 77 ARG A C 1
ATOM 576 O O . ARG A 1 77 ? 14.686 -22.002 -5.041 1.00 74.75 77 ARG A O 1
ATOM 583 N N . GLY A 1 78 ? 14.994 -21.220 -2.965 1.00 74.62 78 GLY A N 1
ATOM 584 C CA . GLY A 1 78 ? 16.395 -21.656 -2.864 1.00 74.62 78 GLY A CA 1
ATOM 585 C C . GLY A 1 78 ? 17.333 -20.986 -3.874 1.00 74.62 78 GLY A C 1
ATOM 586 O O . GLY A 1 78 ? 18.351 -21.555 -4.256 1.00 74.62 78 GLY A O 1
ATOM 587 N N . MET A 1 79 ? 16.993 -19.787 -4.348 1.00 83.69 79 MET A N 1
ATOM 588 C CA . MET A 1 79 ? 17.736 -19.076 -5.388 1.00 83.69 79 MET A CA 1
ATOM 589 C C . MET A 1 79 ? 18.121 -17.663 -4.951 1.00 83.69 79 MET A C 1
ATOM 591 O O . MET A 1 79 ? 17.450 -17.012 -4.152 1.00 83.69 79 MET A O 1
ATOM 595 N N . SER A 1 80 ? 19.215 -17.151 -5.511 1.00 84.56 80 SER A N 1
ATOM 596 C CA . SER A 1 80 ? 19.630 -15.772 -5.265 1.00 84.56 80 SER A CA 1
ATOM 597 C C . SER A 1 80 ? 18.738 -14.783 -6.021 1.00 84.56 80 SER A C 1
ATOM 599 O O . SER A 1 80 ? 18.272 -15.053 -7.132 1.00 84.56 80 SER A O 1
ATOM 601 N N . ALA A 1 81 ? 18.567 -13.578 -5.471 1.00 84.88 81 ALA A N 1
ATOM 602 C CA . ALA A 1 81 ? 17.926 -12.474 -6.192 1.00 84.88 81 ALA A CA 1
ATOM 603 C C . ALA A 1 81 ? 18.642 -12.166 -7.523 1.00 84.88 81 ALA A C 1
ATOM 605 O O . ALA A 1 81 ? 18.008 -11.810 -8.520 1.00 84.88 81 ALA A O 1
ATOM 606 N N . LYS A 1 82 ? 19.965 -12.383 -7.565 1.00 87.38 82 LYS A N 1
ATOM 607 C CA . LYS A 1 82 ? 20.781 -12.240 -8.772 1.00 87.38 82 LYS A CA 1
ATOM 608 C C . LYS A 1 82 ? 20.361 -13.211 -9.876 1.00 87.38 82 LYS A C 1
ATOM 610 O O . LYS A 1 82 ? 20.312 -12.790 -11.025 1.00 87.38 82 LYS A O 1
ATOM 615 N N . ARG A 1 83 ? 19.985 -14.457 -9.557 1.00 87.50 83 ARG A N 1
ATOM 616 C CA . ARG A 1 83 ? 19.507 -15.433 -10.554 1.00 87.50 83 ARG A CA 1
ATOM 617 C C . ARG A 1 83 ? 18.249 -14.944 -11.269 1.00 87.50 83 ARG A C 1
ATOM 619 O O . ARG A 1 83 ? 18.190 -14.993 -12.491 1.00 87.50 83 ARG A O 1
ATOM 626 N N . VAL A 1 84 ? 17.276 -14.411 -10.530 1.00 87.94 84 VAL A N 1
ATOM 627 C CA . VAL A 1 84 ? 16.030 -13.888 -11.123 1.00 87.94 84 VAL A CA 1
ATOM 628 C C . VAL A 1 84 ? 16.285 -12.596 -11.913 1.00 87.94 84 VAL A C 1
ATOM 630 O O . VAL A 1 84 ? 15.655 -12.360 -12.942 1.00 87.94 84 VAL A O 1
ATOM 633 N N . SER A 1 85 ? 17.238 -11.770 -11.472 1.00 88.00 85 SER A N 1
ATOM 634 C CA . SER A 1 85 ? 17.693 -10.593 -12.226 1.00 88.00 85 SER A CA 1
ATOM 635 C C . SER A 1 85 ? 18.369 -10.983 -13.548 1.00 88.00 85 SER A C 1
ATOM 637 O O . SER A 1 85 ? 18.028 -10.451 -14.603 1.00 88.00 85 SER A O 1
ATOM 639 N N . ASN A 1 86 ? 19.260 -11.978 -13.514 1.00 88.75 86 ASN A N 1
ATOM 640 C CA . ASN A 1 86 ? 19.913 -12.516 -14.705 1.00 88.75 86 ASN A CA 1
ATOM 641 C C . ASN A 1 86 ? 18.901 -13.160 -15.658 1.00 88.75 86 ASN A C 1
ATOM 643 O O . ASN A 1 86 ? 19.022 -12.974 -16.861 1.00 88.75 86 ASN A O 1
ATOM 647 N N . ALA A 1 87 ? 17.883 -13.857 -15.143 1.00 89.44 87 ALA A N 1
ATOM 648 C CA . ALA A 1 87 ? 16.817 -14.422 -15.964 1.00 89.44 87 ALA A CA 1
ATOM 649 C C . ALA A 1 87 ? 15.998 -13.346 -16.687 1.00 89.44 87 ALA A C 1
ATOM 651 O O . ALA A 1 87 ? 15.768 -13.476 -17.883 1.00 89.44 87 ALA A O 1
ATOM 652 N N . ARG A 1 88 ? 15.625 -12.251 -16.001 1.00 90.81 88 ARG A N 1
ATOM 653 C CA . ARG A 1 88 ? 14.986 -11.090 -16.649 1.00 90.81 88 ARG A CA 1
ATOM 654 C C . ARG A 1 88 ? 15.859 -10.562 -17.782 1.00 90.81 88 ARG A C 1
ATOM 656 O O . ARG A 1 88 ? 15.386 -10.398 -18.899 1.00 90.81 88 ARG A O 1
ATOM 663 N N . TRP A 1 89 ? 17.138 -10.316 -17.502 1.00 88.31 89 TRP A N 1
ATOM 664 C CA . TRP A 1 89 ? 18.056 -9.767 -18.498 1.00 88.31 89 TRP A CA 1
ATOM 665 C C . TRP A 1 89 ? 18.289 -10.722 -19.678 1.00 88.31 89 TRP A C 1
ATOM 667 O O . TRP A 1 89 ? 18.263 -10.290 -20.829 1.00 88.31 89 TRP A O 1
ATOM 677 N N . GLY A 1 90 ? 18.463 -12.014 -19.399 1.00 89.56 90 GLY A N 1
ATOM 678 C CA . GLY A 1 90 ? 18.622 -13.064 -20.399 1.00 89.56 90 GLY A CA 1
ATOM 679 C C . GLY A 1 90 ? 17.386 -13.216 -21.278 1.00 89.56 90 GLY A C 1
ATOM 680 O O . GLY A 1 90 ? 17.529 -13.262 -22.494 1.00 89.56 90 GLY A O 1
ATOM 681 N N . LEU A 1 91 ? 16.182 -13.188 -20.695 1.00 90.94 91 LEU A N 1
ATOM 682 C CA . LEU A 1 91 ? 14.935 -13.194 -21.459 1.00 90.94 91 LEU A CA 1
ATOM 683 C C . LEU A 1 91 ? 14.841 -11.958 -22.361 1.00 90.94 91 LEU A C 1
ATOM 685 O O . LEU A 1 91 ? 14.659 -12.112 -23.559 1.00 90.94 91 LEU A O 1
ATOM 689 N N . MET A 1 92 ? 15.062 -10.745 -21.840 1.00 89.94 92 MET A N 1
ATOM 690 C CA . MET A 1 92 ? 15.040 -9.533 -22.676 1.00 89.94 92 MET A CA 1
ATOM 691 C C . MET A 1 92 ? 16.033 -9.601 -23.840 1.00 89.94 92 MET A C 1
ATOM 693 O O . MET A 1 92 ? 15.736 -9.141 -24.939 1.00 89.94 92 MET A O 1
ATOM 697 N N . PHE A 1 93 ? 17.220 -10.166 -23.609 1.00 87.12 93 PHE A N 1
ATOM 698 C CA . PHE A 1 93 ? 18.211 -10.357 -24.662 1.00 87.12 93 PHE A CA 1
ATOM 699 C C . PHE A 1 93 ? 17.759 -11.408 -25.685 1.00 87.12 93 PHE A C 1
ATOM 701 O O . PHE A 1 93 ? 17.913 -11.181 -26.882 1.00 87.12 93 PHE A O 1
ATOM 708 N N . ALA A 1 94 ? 17.165 -12.515 -25.231 1.00 89.75 94 ALA A N 1
ATOM 709 C CA . ALA A 1 94 ? 16.592 -13.543 -26.093 1.00 89.75 94 ALA A CA 1
ATOM 710 C C . ALA A 1 94 ? 15.481 -12.981 -26.991 1.00 89.75 94 ALA A C 1
ATOM 712 O O . ALA A 1 94 ? 15.505 -13.215 -28.195 1.00 89.75 94 ALA A O 1
ATOM 713 N N . LEU A 1 95 ? 14.572 -12.168 -26.440 1.00 88.94 95 LEU A N 1
ATOM 714 C CA . LEU A 1 95 ? 13.492 -11.539 -27.209 1.00 88.94 95 LEU A CA 1
ATOM 715 C C . LEU A 1 95 ? 14.027 -10.617 -28.302 1.00 88.94 95 LEU A C 1
ATOM 717 O O . LEU A 1 95 ? 13.617 -10.738 -29.455 1.00 88.94 95 LEU A O 1
ATOM 721 N N . ARG A 1 96 ? 15.001 -9.758 -27.971 1.00 84.25 96 ARG A N 1
ATOM 722 C CA . ARG A 1 96 ? 15.655 -8.896 -28.969 1.00 84.25 96 ARG A CA 1
ATOM 723 C C . ARG A 1 96 ? 16.302 -9.698 -30.083 1.00 84.25 96 ARG A C 1
ATOM 725 O O . ARG A 1 96 ? 16.216 -9.301 -31.236 1.00 84.25 96 ARG A O 1
ATOM 732 N N . HIS A 1 97 ? 16.965 -10.793 -29.728 1.00 83.88 97 HIS A N 1
ATOM 733 C CA . HIS A 1 97 ? 17.658 -11.622 -30.700 1.00 83.88 97 HIS A CA 1
ATOM 734 C C . HIS A 1 97 ? 16.688 -12.399 -31.596 1.00 83.88 97 HIS A C 1
ATOM 736 O O . HIS A 1 97 ? 16.931 -12.525 -32.787 1.00 83.88 97 HIS A O 1
ATOM 742 N N . SER A 1 98 ? 15.572 -12.871 -31.035 1.00 85.31 98 SER A N 1
ATOM 743 C CA . SER A 1 98 ? 14.545 -13.601 -31.785 1.00 85.31 98 SER A CA 1
ATOM 744 C C . SER A 1 98 ? 13.776 -12.739 -32.788 1.00 85.31 98 SER A C 1
ATOM 746 O O . SER A 1 98 ? 13.148 -13.278 -33.686 1.00 85.31 98 SER A O 1
ATOM 748 N N . GLY A 1 99 ? 13.755 -11.412 -32.614 1.00 82.06 99 GLY A N 1
ATOM 749 C CA . GLY A 1 99 ? 12.954 -10.504 -33.442 1.00 82.06 99 GLY A CA 1
ATOM 750 C C . GLY A 1 99 ? 11.436 -10.578 -33.210 1.00 82.06 99 GLY A C 1
ATOM 751 O O . GLY A 1 99 ? 10.722 -9.689 -33.661 1.00 82.06 99 GLY A O 1
ATOM 752 N N . LEU A 1 100 ? 10.946 -11.562 -32.444 1.00 82.88 100 LEU A N 1
ATOM 753 C CA . LEU A 1 100 ? 9.519 -11.827 -32.205 1.00 82.88 100 LEU A CA 1
ATOM 754 C C . LEU A 1 100 ? 8.768 -10.704 -31.476 1.00 82.88 100 LEU A C 1
ATOM 756 O O . LEU A 1 100 ? 7.544 -10.632 -31.538 1.00 82.88 100 LEU A O 1
ATOM 760 N N . LYS A 1 101 ? 9.486 -9.822 -30.774 1.00 76.81 101 LYS A N 1
ATOM 761 C CA . LYS A 1 101 ? 8.918 -8.628 -30.134 1.00 76.81 101 LYS A CA 1
ATOM 762 C C . LYS A 1 101 ? 9.724 -7.394 -30.562 1.00 76.81 101 LYS A C 1
ATOM 764 O O . LYS A 1 101 ? 10.648 -6.976 -29.846 1.00 76.81 101 LYS A O 1
ATOM 769 N N . PRO A 1 102 ? 9.434 -6.820 -31.744 1.00 65.00 102 PRO A N 1
ATOM 770 C CA . PRO A 1 102 ? 10.047 -5.572 -32.186 1.00 65.00 102 PRO A CA 1
ATOM 771 C C . PRO A 1 102 ? 9.827 -4.478 -31.133 1.00 65.00 102 PRO A C 1
ATOM 773 O O . PRO A 1 102 ? 8.787 -4.429 -30.487 1.00 65.00 102 PRO A O 1
ATOM 776 N N . GLY A 1 103 ? 10.826 -3.627 -30.896 1.00 64.94 103 GLY A N 1
ATOM 777 C CA . GLY A 1 103 ? 10.732 -2.567 -29.880 1.00 64.94 103 GLY A CA 1
ATOM 778 C C . GLY A 1 103 ? 11.139 -2.978 -28.461 1.00 64.94 103 GLY A C 1
ATOM 779 O O . GLY A 1 103 ? 11.211 -2.117 -27.590 1.00 64.94 103 GLY A O 1
ATOM 780 N N . THR A 1 104 ? 11.499 -4.248 -28.227 1.00 62.19 104 THR A N 1
ATOM 781 C CA . THR A 1 104 ? 12.097 -4.713 -26.963 1.00 62.19 104 THR A CA 1
ATOM 782 C C . THR A 1 104 ? 13.278 -3.825 -26.544 1.00 62.19 104 THR A C 1
ATOM 784 O O . THR A 1 104 ? 14.384 -3.950 -27.078 1.00 62.19 104 THR A O 1
ATOM 787 N N . LEU A 1 105 ? 13.070 -2.931 -25.571 1.00 62.62 105 LEU A N 1
ATOM 788 C CA . LEU A 1 105 ? 13.999 -1.837 -25.287 1.00 62.62 105 LEU A CA 1
ATOM 789 C C . LEU A 1 105 ? 15.385 -2.351 -24.902 1.00 62.62 105 LEU A C 1
ATOM 791 O O . LEU A 1 105 ? 15.534 -2.972 -23.851 1.00 62.62 105 LEU A O 1
ATOM 795 N N . GLY A 1 106 ? 16.366 -2.061 -25.767 1.00 53.12 106 GLY A N 1
ATOM 796 C CA . GLY A 1 106 ? 17.824 -2.221 -25.673 1.00 53.12 106 GLY A CA 1
ATOM 797 C C . GLY A 1 106 ? 18.460 -1.735 -24.371 1.00 53.12 106 GLY A C 1
ATOM 798 O O . GLY A 1 106 ? 18.021 -0.746 -23.798 1.00 53.12 106 GLY A O 1
ATOM 799 N N . GLY A 1 107 ? 19.541 -2.368 -23.904 1.00 50.66 107 GLY A N 1
ATOM 800 C CA . GLY A 1 107 ? 20.469 -1.666 -23.008 1.00 50.66 107 GLY A CA 1
ATOM 801 C C . GLY A 1 107 ? 21.211 -0.604 -23.823 1.00 50.66 107 GLY A C 1
ATOM 802 O O . GLY A 1 107 ? 21.693 -0.951 -24.892 1.00 50.66 107 GLY A O 1
ATOM 803 N N . ARG A 1 108 ? 21.265 0.641 -23.314 1.00 50.06 108 ARG A N 1
ATOM 804 C CA . ARG A 1 108 ? 21.784 1.869 -23.965 1.00 50.06 108 ARG A CA 1
ATOM 805 C C . ARG A 1 108 ? 21.239 2.071 -25.389 1.00 50.06 108 ARG A C 1
ATOM 807 O O . ARG A 1 108 ? 21.746 1.501 -26.348 1.00 50.06 108 ARG A O 1
ATOM 814 N N . ASN A 1 109 ? 20.215 2.916 -25.525 1.00 56.59 109 ASN A N 1
ATOM 815 C CA . ASN A 1 109 ? 19.751 3.382 -26.833 1.00 56.59 109 ASN A CA 1
ATOM 816 C C . ASN A 1 109 ? 20.871 4.204 -27.486 1.00 56.59 109 ASN A C 1
ATOM 818 O O . ASN A 1 109 ? 20.985 5.394 -27.246 1.00 56.59 109 ASN A O 1
ATOM 822 N N . ASN A 1 110 ? 21.705 3.574 -28.314 1.00 53.94 110 ASN A N 1
ATOM 823 C CA . ASN A 1 110 ? 22.772 4.254 -29.056 1.00 53.94 110 ASN A CA 1
ATOM 824 C C . ASN A 1 110 ? 22.241 4.977 -30.312 1.00 53.94 110 ASN A C 1
ATOM 826 O O . ASN A 1 110 ? 22.954 5.141 -31.298 1.00 53.94 110 ASN A O 1
ATOM 830 N N . LYS A 1 111 ? 20.948 5.325 -30.320 1.00 65.12 111 LYS A N 1
ATOM 831 C CA . LYS A 1 111 ? 20.326 6.061 -31.421 1.00 65.12 111 LYS A CA 1
ATOM 832 C C . LYS A 1 111 ? 20.573 7.547 -31.205 1.00 65.12 111 LYS A C 1
ATOM 834 O O . LYS A 1 111 ? 20.393 8.039 -30.092 1.00 65.12 111 LYS A O 1
ATOM 839 N N . ARG A 1 112 ? 20.963 8.242 -32.272 1.00 78.56 112 ARG A N 1
ATOM 840 C CA . ARG A 1 112 ? 21.194 9.688 -32.258 1.00 78.56 112 ARG A CA 1
ATOM 841 C C . ARG A 1 112 ? 19.928 10.408 -31.780 1.00 78.56 112 ARG A C 1
ATOM 843 O O . ARG A 1 112 ? 18.831 10.063 -32.218 1.00 78.56 112 ARG A O 1
ATOM 850 N N . LEU A 1 113 ? 20.087 11.354 -30.857 1.00 86.69 113 LEU A N 1
ATOM 851 C CA . LEU A 1 113 ? 18.997 12.233 -30.433 1.00 86.69 113 LEU A CA 1
ATOM 852 C C . LEU A 1 113 ? 18.592 13.143 -31.596 1.00 86.69 113 LEU A C 1
ATOM 854 O O . LEU A 1 113 ? 19.436 13.520 -32.414 1.00 86.69 113 LEU A O 1
ATOM 858 N N . ALA A 1 114 ? 17.308 13.490 -31.664 1.00 90.00 114 ALA A N 1
ATOM 859 C CA . ALA A 1 114 ? 16.844 14.532 -32.568 1.00 90.00 114 ALA A CA 1
ATOM 860 C C . ALA A 1 114 ? 17.532 15.866 -32.211 1.00 90.00 114 ALA A C 1
ATOM 862 O O . ALA A 1 114 ? 17.870 16.067 -31.041 1.00 90.00 114 ALA A O 1
ATOM 863 N N . PRO A 1 115 ? 17.736 16.783 -33.175 1.00 91.56 115 PRO A N 1
ATOM 864 C CA . PRO A 1 115 ? 18.519 18.001 -32.954 1.00 91.56 115 PRO A CA 1
ATOM 865 C C . PRO A 1 115 ? 18.095 18.817 -31.724 1.00 91.56 115 PRO A C 1
ATOM 867 O O . PRO A 1 115 ? 18.954 19.196 -30.936 1.00 91.56 115 PRO A O 1
ATOM 870 N N . ALA A 1 116 ? 16.789 18.999 -31.497 1.00 92.06 116 ALA A N 1
ATOM 871 C CA . ALA A 1 116 ? 16.272 19.725 -30.333 1.00 92.06 116 ALA A CA 1
ATOM 872 C C . ALA A 1 116 ? 16.604 19.036 -28.994 1.00 92.06 116 ALA A C 1
ATOM 874 O O . ALA A 1 116 ? 16.979 19.687 -28.022 1.00 92.06 116 ALA A O 1
ATOM 875 N N . TRP A 1 117 ? 16.544 17.702 -28.949 1.00 92.94 117 TRP A N 1
ATOM 876 C CA . TRP A 1 117 ? 16.929 16.924 -27.766 1.00 92.94 117 TRP A CA 1
ATOM 877 C C . TRP A 1 117 ? 18.441 16.895 -27.542 1.00 92.94 117 TRP A C 1
ATOM 879 O O . TRP A 1 117 ? 18.877 16.869 -26.395 1.00 92.94 117 TRP A O 1
ATOM 889 N N . ALA A 1 118 ? 19.239 16.889 -28.613 1.00 91.31 118 ALA A N 1
ATOM 890 C CA . ALA A 1 118 ? 20.691 17.005 -28.512 1.00 91.31 118 ALA A CA 1
ATOM 891 C C . ALA A 1 118 ? 21.082 18.373 -27.934 1.00 91.31 118 ALA A C 1
ATOM 893 O O . ALA A 1 118 ? 21.787 18.416 -26.932 1.00 91.31 118 ALA A O 1
ATOM 894 N N . ALA A 1 119 ? 20.515 19.457 -28.476 1.00 91.06 119 ALA A N 1
ATOM 895 C CA . ALA A 1 119 ? 20.730 20.813 -27.977 1.00 91.06 119 ALA A CA 1
ATOM 896 C C . ALA A 1 119 ? 20.362 20.950 -26.490 1.00 91.06 119 ALA A C 1
ATOM 898 O O . ALA A 1 119 ? 21.134 21.512 -25.720 1.00 91.06 119 ALA A O 1
ATOM 899 N N . LEU A 1 120 ? 19.238 20.361 -26.062 1.00 90.62 120 LEU A N 1
ATOM 900 C CA . LEU A 1 120 ? 18.840 20.333 -24.651 1.00 90.62 120 LEU A CA 1
ATOM 901 C C . LEU A 1 120 ? 19.875 19.623 -23.760 1.00 90.62 120 LEU A C 1
ATOM 903 O O . LEU A 1 120 ? 20.151 20.069 -22.650 1.00 90.62 120 LEU A O 1
ATOM 907 N N . PHE A 1 121 ? 20.442 18.506 -24.222 1.00 89.25 121 PHE A N 1
ATOM 908 C CA . PHE A 1 121 ? 21.431 17.738 -23.457 1.00 89.25 121 PHE A CA 1
ATOM 909 C C . PHE A 1 121 ? 22.824 18.384 -23.454 1.00 89.25 121 PHE A C 1
ATOM 911 O O . PHE A 1 121 ? 23.588 18.148 -22.515 1.00 89.25 121 PHE A O 1
ATOM 918 N N . ASP A 1 122 ? 23.125 19.225 -24.444 1.00 88.88 122 ASP A N 1
ATOM 919 C CA . ASP A 1 122 ? 24.377 19.978 -24.546 1.00 88.88 122 ASP A CA 1
ATOM 920 C C . ASP A 1 122 ? 24.446 21.170 -23.569 1.00 88.88 122 ASP A C 1
ATOM 922 O O . ASP A 1 122 ? 25.536 21.680 -23.310 1.00 88.88 122 ASP A O 1
ATOM 926 N N . LEU A 1 123 ? 23.333 21.544 -22.918 1.00 85.31 123 LEU A N 1
ATOM 927 C CA . LEU A 1 123 ? 23.262 22.575 -21.862 1.00 85.31 123 LEU A CA 1
ATOM 928 C C . LEU A 1 123 ? 23.961 22.183 -20.540 1.00 85.31 123 LEU A C 1
ATOM 930 O O . LEU A 1 123 ? 23.636 22.712 -19.481 1.00 85.31 123 LEU A O 1
ATOM 934 N N . GLN A 1 124 ? 24.903 21.235 -20.569 1.00 80.06 124 GLN A N 1
ATOM 935 C CA . GLN A 1 124 ? 25.595 20.697 -19.390 1.00 80.06 124 GLN A CA 1
ATOM 936 C C . GLN A 1 124 ? 24.633 20.258 -18.278 1.00 80.06 124 GLN A C 1
ATOM 938 O O . GLN A 1 124 ? 24.830 20.540 -17.093 1.00 80.06 124 GLN A O 1
ATOM 943 N N . LEU A 1 125 ? 23.586 19.527 -18.664 1.00 85.38 125 LEU A N 1
ATOM 944 C CA . LEU A 1 125 ? 22.598 19.013 -17.727 1.00 85.38 125 LEU A CA 1
ATOM 945 C C . LEU A 1 125 ? 23.259 18.260 -16.566 1.00 85.38 125 LEU A C 1
ATOM 947 O O . LEU A 1 125 ? 24.189 17.466 -16.750 1.00 85.38 125 LEU A O 1
ATOM 951 N N . SER A 1 126 ? 22.708 18.430 -15.362 1.00 87.94 126 SER A N 1
ATOM 952 C CA . SER A 1 126 ? 23.149 17.668 -14.195 1.00 87.94 126 SER A CA 1
ATOM 953 C C . SER A 1 126 ? 23.140 16.156 -14.481 1.00 87.94 126 SER A C 1
ATOM 955 O O . SER A 1 126 ? 22.357 15.637 -15.288 1.00 87.94 126 SER A O 1
ATOM 957 N N . LYS A 1 127 ? 23.978 15.391 -13.770 1.00 88.69 127 LYS A N 1
ATOM 958 C CA . LYS A 1 127 ? 24.003 13.919 -13.890 1.00 88.69 127 LYS A CA 1
ATOM 959 C C . LYS A 1 127 ? 22.625 13.288 -13.634 1.00 88.69 127 LYS A C 1
ATOM 961 O O . LYS A 1 127 ? 22.310 12.233 -14.180 1.00 88.69 127 LYS A O 1
ATOM 966 N N . ARG A 1 128 ? 21.800 13.933 -12.802 1.00 91.75 128 ARG A N 1
ATOM 967 C CA . ARG A 1 128 ? 20.421 13.525 -12.515 1.00 91.75 128 ARG A CA 1
ATOM 968 C C . ARG A 1 128 ? 19.517 13.721 -13.735 1.00 91.75 128 ARG A C 1
ATOM 970 O O . ARG A 1 128 ? 18.852 12.761 -14.119 1.00 91.75 128 ARG A O 1
ATOM 977 N N . HIS A 1 129 ? 19.540 14.899 -14.360 1.00 91.31 129 HIS A N 1
ATOM 978 C CA . HIS A 1 129 ? 18.752 15.205 -15.561 1.00 91.31 129 HIS A CA 1
ATOM 979 C C . HIS A 1 129 ? 19.157 14.311 -16.739 1.00 91.31 129 HIS A C 1
ATOM 981 O O . HIS A 1 129 ? 18.320 13.595 -17.288 1.00 91.31 129 HIS A O 1
ATOM 987 N N . SER A 1 130 ? 20.452 14.250 -17.058 1.00 88.81 130 SER A N 1
ATOM 988 C CA . SER A 1 130 ? 20.964 13.464 -18.192 1.00 88.81 130 SER A CA 1
ATOM 989 C C . SER A 1 130 ? 20.640 11.967 -18.081 1.00 88.81 130 SER A C 1
ATOM 991 O O . SER A 1 130 ? 20.135 11.362 -19.029 1.00 88.81 130 SER A O 1
ATOM 993 N N . ILE A 1 131 ? 20.857 11.346 -16.915 1.00 88.31 131 ILE A N 1
ATOM 994 C CA . ILE A 1 131 ? 20.541 9.921 -16.712 1.00 88.31 131 ILE A CA 1
ATOM 995 C C . ILE A 1 131 ? 19.027 9.693 -16.624 1.00 88.31 131 ILE A C 1
ATOM 997 O O . ILE A 1 131 ? 18.518 8.713 -17.175 1.00 88.31 131 ILE A O 1
ATOM 1001 N N . GLY A 1 132 ? 18.307 10.567 -15.917 1.00 89.12 132 GLY A N 1
ATOM 1002 C CA . GLY A 1 132 ? 16.874 10.425 -15.664 1.00 89.12 132 GLY A CA 1
ATOM 1003 C C . GLY A 1 132 ? 16.013 10.592 -16.914 1.00 89.12 132 GLY A C 1
ATOM 1004 O O . GLY A 1 132 ? 15.039 9.853 -17.083 1.00 89.12 132 GLY A O 1
ATOM 1005 N N . LEU A 1 133 ? 16.401 11.506 -17.807 1.00 93.19 133 LEU A N 1
ATOM 1006 C CA . LEU A 1 133 ? 15.635 11.875 -18.999 1.00 93.19 133 LEU A CA 1
ATOM 1007 C C . LEU A 1 133 ? 16.134 11.218 -20.284 1.00 93.19 133 LEU A C 1
ATOM 1009 O O . LEU A 1 133 ? 15.412 11.244 -21.271 1.00 93.19 133 LEU A O 1
ATOM 1013 N N . SER A 1 134 ? 17.300 10.559 -20.292 1.00 90.44 134 SER A N 1
ATOM 1014 C CA . SER A 1 134 ? 17.835 9.902 -21.500 1.00 90.44 134 SER A CA 1
ATOM 1015 C C . SER A 1 134 ? 16.802 8.999 -22.188 1.00 90.44 134 SER A C 1
ATOM 1017 O O . SER A 1 134 ? 16.628 9.052 -23.404 1.00 90.44 134 SER A O 1
ATOM 1019 N N . ARG A 1 135 ? 16.047 8.201 -21.422 1.00 89.69 135 ARG A N 1
ATOM 1020 C CA . ARG A 1 135 ? 15.008 7.332 -21.997 1.00 89.69 135 ARG A CA 1
ATOM 1021 C C . ARG A 1 135 ? 13.875 8.128 -22.653 1.00 89.69 135 ARG A C 1
ATOM 1023 O O . ARG A 1 135 ? 13.438 7.729 -23.727 1.00 89.69 135 ARG A O 1
ATOM 1030 N N . LEU A 1 136 ? 13.425 9.209 -22.013 1.00 92.88 136 LEU A N 1
ATOM 1031 C CA . LEU A 1 136 ? 12.407 10.105 -22.560 1.00 92.88 136 LEU A CA 1
ATOM 1032 C C . LEU A 1 136 ? 12.915 10.763 -23.844 1.00 92.88 136 LEU A C 1
ATOM 1034 O O . LEU A 1 136 ? 12.248 10.681 -24.864 1.00 92.88 136 LEU A O 1
ATOM 1038 N N . ALA A 1 137 ? 14.140 11.288 -23.829 1.00 92.44 137 ALA A N 1
ATOM 1039 C CA . ALA A 1 137 ? 14.751 11.941 -24.979 1.00 92.44 137 ALA A CA 1
ATOM 1040 C C . ALA A 1 137 ? 14.843 11.017 -26.203 1.00 92.44 137 ALA A C 1
ATOM 1042 O O . ALA A 1 137 ? 14.495 11.416 -27.312 1.00 92.44 137 ALA A O 1
ATOM 1043 N N . HIS A 1 138 ? 15.250 9.755 -26.020 1.00 89.75 138 HIS A N 1
ATOM 1044 C CA . HIS A 1 138 ? 15.293 8.788 -27.123 1.00 89.75 138 HIS A CA 1
ATOM 1045 C C . HIS A 1 138 ? 13.907 8.357 -27.608 1.00 89.75 138 HIS A C 1
ATOM 1047 O O . HIS A 1 138 ? 13.753 8.092 -28.799 1.00 89.75 138 HIS A O 1
ATOM 1053 N N . TYR A 1 139 ? 12.926 8.255 -26.707 1.00 90.69 139 TYR A N 1
ATOM 1054 C CA . TYR A 1 139 ? 11.539 7.982 -27.080 1.00 90.69 139 TYR A CA 1
ATOM 1055 C C . TYR A 1 139 ? 10.992 9.132 -27.929 1.00 90.69 139 TYR A C 1
ATOM 1057 O O . TYR A 1 139 ? 10.630 8.921 -29.081 1.00 90.69 139 TYR A O 1
ATOM 1065 N N . CYS A 1 140 ? 11.063 10.361 -27.421 1.00 93.06 140 CYS A N 1
ATOM 1066 C CA . CYS A 1 140 ? 10.594 11.550 -28.122 1.00 93.06 140 CYS A CA 1
ATOM 1067 C C . CYS A 1 140 ? 11.334 11.773 -29.447 1.00 93.06 140 CYS A C 1
ATOM 1069 O O . CYS A 1 140 ? 10.704 12.078 -30.450 1.00 93.06 140 CYS A O 1
ATOM 1071 N N . SER A 1 141 ? 12.647 11.520 -29.504 1.00 91.56 141 SER A N 1
ATOM 1072 C CA . SER A 1 141 ? 13.412 11.594 -30.760 1.00 91.56 141 SER A CA 1
ATOM 1073 C C . SER A 1 141 ? 12.928 10.598 -31.819 1.00 91.56 141 SER A C 1
ATOM 1075 O O . SER A 1 141 ? 13.030 10.883 -33.008 1.00 91.56 141 SER A O 1
ATOM 1077 N N . ARG A 1 142 ? 12.430 9.422 -31.411 1.00 89.94 142 ARG A N 1
ATOM 1078 C CA . ARG A 1 142 ? 11.886 8.407 -32.328 1.00 89.94 142 ARG A CA 1
ATOM 1079 C C . ARG A 1 142 ? 10.464 8.750 -32.768 1.00 89.94 142 ARG A C 1
ATOM 1081 O O . ARG A 1 142 ? 10.151 8.559 -33.934 1.00 89.94 142 ARG A O 1
ATOM 1088 N N . GLU A 1 143 ? 9.650 9.268 -31.853 1.00 90.56 143 GLU A N 1
ATOM 1089 C CA . GLU A 1 143 ? 8.270 9.698 -32.120 1.00 90.56 143 GLU A CA 1
ATOM 1090 C C . GLU A 1 143 ? 8.181 11.114 -32.723 1.00 90.56 143 GLU A C 1
ATOM 1092 O O . GLU A 1 143 ? 7.086 11.637 -32.899 1.00 90.56 143 GLU A O 1
ATOM 1097 N N . ALA A 1 144 ? 9.323 11.747 -33.023 1.00 91.94 144 ALA A N 1
ATOM 1098 C CA . ALA A 1 144 ? 9.419 13.120 -33.524 1.00 91.94 144 ALA A CA 1
ATOM 1099 C C . ALA A 1 144 ? 8.706 14.167 -32.636 1.00 91.94 144 ALA A C 1
ATOM 1101 O O . ALA A 1 144 ? 8.135 15.136 -33.128 1.00 91.94 144 ALA A O 1
ATOM 1102 N N . VAL A 1 145 ? 8.769 13.983 -31.316 1.00 94.88 145 VAL A N 1
ATOM 1103 C CA . VAL A 1 145 ? 8.241 14.917 -30.312 1.00 94.88 145 VAL A CA 1
ATOM 1104 C C . VAL A 1 145 ? 9.353 15.864 -29.868 1.00 94.88 145 VAL A C 1
ATOM 1106 O O . VAL A 1 145 ? 10.404 15.417 -29.405 1.00 94.88 145 VAL A O 1
ATOM 1109 N N . ASP A 1 146 ? 9.123 17.168 -29.988 1.00 94.38 146 ASP A N 1
ATOM 1110 C CA . ASP A 1 146 ? 10.028 18.217 -29.503 1.00 94.38 146 ASP A CA 1
ATOM 1111 C C . ASP A 1 146 ? 10.002 18.325 -27.960 1.00 94.38 146 ASP A C 1
ATOM 1113 O O . ASP A 1 146 ? 8.953 18.053 -27.370 1.00 94.38 146 ASP A O 1
ATOM 1117 N N . PRO A 1 147 ? 11.099 18.723 -27.276 1.00 95.06 147 PRO A N 1
ATOM 1118 C CA . PRO A 1 147 ? 11.077 18.968 -25.832 1.00 95.06 147 PRO A CA 1
ATOM 1119 C C . PRO A 1 147 ? 9.928 19.868 -25.356 1.00 95.06 147 PRO A C 1
ATOM 1121 O O . PRO A 1 147 ? 9.327 19.590 -24.321 1.00 95.06 147 PRO A O 1
ATOM 1124 N N . THR A 1 148 ? 9.574 20.907 -26.116 1.00 95.38 148 THR A N 1
ATOM 1125 C CA . THR A 1 148 ? 8.489 21.839 -25.755 1.00 95.38 148 THR A CA 1
ATOM 1126 C C . THR A 1 148 ? 7.094 21.209 -25.845 1.00 95.38 148 THR A C 1
ATOM 1128 O O . THR A 1 148 ? 6.168 21.646 -25.162 1.00 95.38 148 THR A O 1
ATOM 1131 N N . ALA A 1 149 ? 6.952 20.136 -26.631 1.00 95.25 149 ALA A N 1
ATOM 1132 C CA . ALA A 1 149 ? 5.705 19.407 -26.853 1.00 95.25 149 ALA A CA 1
ATOM 1133 C C . ALA A 1 149 ? 5.498 18.226 -25.884 1.00 95.25 149 ALA A C 1
ATOM 1135 O O . ALA A 1 149 ? 4.555 17.450 -26.045 1.00 95.25 149 ALA A O 1
ATOM 1136 N N . VAL A 1 150 ? 6.378 18.044 -24.893 1.00 96.56 150 VAL A N 1
ATOM 1137 C CA . VAL A 1 150 ? 6.224 16.986 -23.888 1.00 96.56 150 VAL A CA 1
ATOM 1138 C C . VAL A 1 150 ? 5.085 17.335 -22.933 1.00 96.56 150 VAL A C 1
ATOM 1140 O O . VAL A 1 150 ? 5.159 18.305 -22.184 1.00 96.56 150 VAL A O 1
ATOM 1143 N N . ASP A 1 151 ? 4.058 16.489 -22.923 1.00 95.94 151 ASP A N 1
ATOM 1144 C CA . ASP A 1 151 ? 2.907 16.572 -22.029 1.00 95.94 151 ASP A CA 1
ATOM 1145 C C . ASP A 1 151 ? 2.668 15.240 -21.281 1.00 95.94 151 ASP A C 1
ATOM 1147 O O . ASP A 1 151 ? 3.412 14.259 -21.417 1.00 95.94 151 ASP A O 1
ATOM 1151 N N . ASP A 1 152 ? 1.589 15.180 -20.496 1.00 94.00 152 ASP A N 1
ATOM 1152 C CA . ASP A 1 152 ? 1.181 13.966 -19.780 1.00 94.00 152 ASP A CA 1
ATOM 1153 C C . ASP A 1 152 ? 0.942 12.764 -20.708 1.00 94.00 152 ASP A C 1
ATOM 1155 O O . ASP A 1 152 ? 1.184 11.617 -20.317 1.00 94.00 152 ASP A O 1
ATOM 1159 N N . ARG A 1 153 ? 0.487 12.998 -21.947 1.00 95.31 153 ARG A N 1
ATOM 1160 C CA . ARG A 1 153 ? 0.201 11.935 -22.920 1.00 95.31 153 ARG A CA 1
ATOM 1161 C C . ARG A 1 153 ? 1.496 11.314 -23.422 1.00 95.31 153 ARG A C 1
ATOM 1163 O O . ARG A 1 153 ? 1.575 10.089 -23.510 1.00 95.31 153 ARG A O 1
ATOM 1170 N N . VAL A 1 154 ? 2.520 12.127 -23.679 1.00 96.12 154 VAL A N 1
ATOM 1171 C CA . VAL A 1 154 ? 3.858 11.664 -24.077 1.00 96.12 154 VAL A CA 1
ATOM 1172 C C . VAL A 1 154 ? 4.477 10.800 -22.980 1.00 96.12 154 VAL A C 1
ATOM 1174 O O . VAL A 1 154 ? 4.953 9.693 -23.255 1.00 96.12 154 VAL A O 1
ATOM 1177 N N . ILE A 1 155 ? 4.424 11.251 -21.722 1.00 95.19 155 ILE A N 1
ATOM 1178 C CA . ILE A 1 155 ? 4.938 10.468 -20.590 1.00 95.19 155 ILE A CA 1
ATOM 1179 C C . ILE A 1 155 ? 4.147 9.162 -20.427 1.00 95.19 155 ILE A C 1
ATOM 1181 O O . ILE A 1 155 ? 4.748 8.099 -20.244 1.00 95.19 155 ILE A O 1
ATOM 1185 N N . ALA A 1 156 ? 2.816 9.202 -20.529 1.00 92.69 156 ALA A N 1
ATOM 1186 C CA . ALA A 1 156 ? 1.979 8.009 -20.439 1.00 92.69 156 ALA A CA 1
ATOM 1187 C C . ALA A 1 156 ? 2.285 6.998 -21.556 1.00 92.69 156 ALA A C 1
ATOM 1189 O O . ALA A 1 156 ? 2.429 5.806 -21.274 1.00 92.69 156 ALA A O 1
ATOM 1190 N N . ALA A 1 157 ? 2.454 7.461 -22.797 1.00 93.31 157 ALA A N 1
ATOM 1191 C CA . ALA A 1 157 ? 2.789 6.618 -23.940 1.00 93.31 157 ALA A CA 1
ATOM 1192 C C . ALA A 1 157 ? 4.171 5.958 -23.780 1.00 93.31 157 ALA A C 1
ATOM 1194 O O . ALA A 1 157 ? 4.297 4.743 -23.960 1.00 93.31 157 ALA A O 1
ATOM 1195 N N . LEU A 1 158 ? 5.171 6.705 -23.294 1.00 92.88 158 LEU A N 1
ATOM 1196 C CA . LEU A 1 158 ? 6.466 6.142 -22.903 1.00 92.88 158 LEU A CA 1
ATOM 1197 C C . LEU A 1 158 ? 6.311 5.040 -21.846 1.00 92.88 158 LEU A C 1
ATOM 1199 O O . LEU A 1 158 ? 6.946 3.990 -21.940 1.00 92.88 158 LEU A O 1
ATOM 1203 N N . MET A 1 159 ? 5.491 5.254 -20.814 1.00 92.88 159 MET A N 1
ATOM 1204 C CA . MET A 1 159 ? 5.302 4.248 -19.763 1.00 92.88 159 MET A CA 1
ATOM 1205 C C . MET A 1 159 ? 4.582 2.996 -20.268 1.00 92.88 159 MET A C 1
ATOM 1207 O O . MET A 1 159 ? 4.920 1.898 -19.818 1.00 92.88 159 MET A O 1
ATOM 1211 N N . THR A 1 160 ? 3.645 3.144 -21.205 1.00 91.44 160 THR A N 1
ATOM 1212 C CA . THR A 1 160 ? 3.014 2.020 -21.906 1.00 91.44 160 THR A CA 1
ATOM 1213 C C . THR A 1 160 ? 4.058 1.232 -22.687 1.00 91.44 160 THR A C 1
ATOM 1215 O O . THR A 1 160 ? 4.195 0.035 -22.452 1.00 91.44 160 THR A O 1
ATOM 1218 N N . GLU A 1 161 ? 4.898 1.883 -23.496 1.00 89.19 161 GLU A N 1
ATOM 1219 C CA . GLU A 1 161 ? 5.989 1.192 -24.195 1.00 89.19 161 GLU A CA 1
ATOM 1220 C C . GLU A 1 161 ? 6.918 0.465 -23.219 1.00 89.19 161 GLU A C 1
ATOM 1222 O O . GLU A 1 161 ? 7.265 -0.696 -23.432 1.00 89.19 161 GLU A O 1
ATOM 1227 N N . VAL A 1 162 ? 7.320 1.111 -22.121 1.00 89.50 162 VAL A N 1
ATOM 1228 C CA . VAL A 1 162 ? 8.186 0.473 -21.122 1.00 89.50 162 VAL A CA 1
ATOM 1229 C C . VAL A 1 162 ? 7.520 -0.762 -20.516 1.00 89.50 162 VAL A C 1
ATOM 1231 O O . VAL A 1 162 ? 8.216 -1.741 -20.254 1.00 89.50 162 VAL A O 1
ATOM 1234 N N . ARG A 1 163 ? 6.204 -0.742 -20.301 1.00 89.12 163 ARG A N 1
ATOM 1235 C CA . ARG A 1 163 ? 5.457 -1.901 -19.802 1.00 89.12 163 ARG A CA 1
ATOM 1236 C C . ARG A 1 163 ? 5.435 -3.041 -20.821 1.00 89.12 163 ARG A C 1
ATOM 1238 O O . ARG A 1 163 ? 5.699 -4.178 -20.441 1.00 89.12 163 ARG A O 1
ATOM 1245 N N . GLU A 1 164 ? 5.219 -2.726 -22.093 1.00 87.19 164 GLU A N 1
ATOM 1246 C CA . GLU A 1 164 ? 5.120 -3.712 -23.178 1.00 87.19 164 GLU A CA 1
ATOM 1247 C C . GLU A 1 164 ? 6.470 -4.300 -23.617 1.00 87.19 164 GLU A C 1
ATOM 1249 O O . GLU A 1 164 ? 6.534 -5.376 -24.212 1.00 87.19 164 GLU A O 1
ATOM 1254 N N . THR A 1 165 ? 7.575 -3.603 -23.340 1.00 85.19 165 THR A N 1
ATOM 1255 C CA . THR A 1 165 ? 8.882 -3.913 -23.947 1.00 85.19 165 THR A CA 1
ATOM 1256 C C . THR A 1 165 ? 10.010 -4.132 -22.941 1.00 85.19 165 THR A C 1
ATOM 1258 O O . THR A 1 165 ? 11.163 -4.317 -23.339 1.00 85.19 165 THR A O 1
ATOM 1261 N N . SER A 1 166 ? 9.731 -4.100 -21.632 1.00 85.69 166 SER A N 1
ATOM 1262 C CA . SER A 1 166 ? 10.757 -4.215 -20.592 1.00 85.69 166 SER A CA 1
ATOM 1263 C C . SER A 1 166 ? 10.253 -4.907 -19.323 1.00 85.69 166 SER A C 1
ATOM 1265 O O . SER A 1 166 ? 9.342 -4.434 -18.659 1.00 85.69 166 SER A O 1
ATOM 1267 N N . LEU A 1 167 ? 10.992 -5.913 -18.840 1.00 86.44 167 LEU A N 1
ATOM 1268 C CA . LEU A 1 167 ? 10.763 -6.569 -17.534 1.00 86.44 167 LEU A CA 1
ATOM 1269 C C . LEU A 1 167 ? 11.262 -5.733 -16.335 1.00 86.44 167 LEU A C 1
ATOM 1271 O O . LEU A 1 167 ? 11.773 -6.263 -15.339 1.00 86.44 167 LEU A O 1
ATOM 1275 N N . ARG A 1 168 ? 11.197 -4.402 -16.442 1.00 84.31 168 ARG A N 1
ATOM 1276 C CA . ARG A 1 168 ? 11.688 -3.496 -15.400 1.00 84.31 168 ARG A CA 1
ATOM 1277 C C . ARG A 1 168 ? 10.707 -3.505 -14.233 1.00 84.31 168 ARG A C 1
ATOM 1279 O O . ARG A 1 168 ? 9.526 -3.238 -14.397 1.00 84.31 168 ARG A O 1
ATOM 1286 N N . ARG A 1 169 ? 11.234 -3.703 -13.028 1.00 82.25 169 ARG A N 1
ATOM 1287 C CA . ARG A 1 169 ? 10.451 -3.610 -11.791 1.00 82.25 169 ARG A CA 1
ATOM 1288 C C . ARG A 1 169 ? 10.083 -2.160 -11.486 1.00 82.25 169 ARG A C 1
ATOM 1290 O O . ARG A 1 169 ? 10.869 -1.250 -11.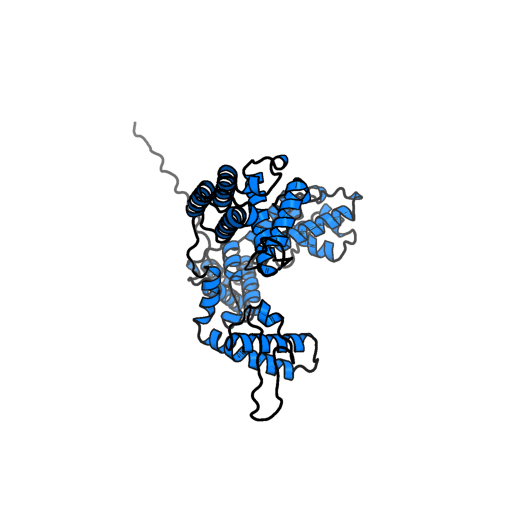760 1.00 82.25 169 ARG A O 1
ATOM 1297 N N . GLN A 1 170 ? 8.954 -1.964 -10.806 1.00 83.69 170 GLN A N 1
ATOM 1298 C CA . GLN A 1 170 ? 8.554 -0.663 -10.254 1.00 83.69 170 GLN A CA 1
ATOM 1299 C C . GLN A 1 170 ? 8.391 0.430 -11.331 1.00 83.69 170 GLN A C 1
ATOM 1301 O O . GLN A 1 170 ? 8.854 1.558 -11.158 1.00 83.69 170 GLN A O 1
ATOM 1306 N N . ILE A 1 171 ? 7.713 0.110 -12.440 1.00 87.25 171 ILE A N 1
ATOM 1307 C CA . ILE A 1 171 ? 7.358 1.084 -13.492 1.00 87.25 171 ILE A CA 1
ATOM 1308 C C . ILE A 1 171 ? 6.626 2.318 -12.924 1.00 87.25 171 ILE A C 1
ATOM 1310 O O . ILE A 1 171 ? 6.997 3.424 -13.307 1.00 87.25 171 ILE A O 1
ATOM 1314 N N . PRO A 1 172 ? 5.695 2.208 -11.949 1.00 88.00 172 PRO A N 1
ATOM 1315 C CA . PRO A 1 172 ? 5.080 3.396 -11.345 1.00 88.00 172 PRO A CA 1
ATOM 1316 C C . PRO A 1 172 ? 6.094 4.347 -10.691 1.00 88.00 172 PRO A C 1
ATOM 1318 O O . PRO A 1 172 ? 5.962 5.566 -10.781 1.00 88.00 172 PRO A O 1
ATOM 1321 N N . LYS A 1 173 ? 7.155 3.800 -10.079 1.00 88.75 173 LYS A N 1
ATOM 1322 C CA . LYS A 1 173 ? 8.250 4.606 -9.525 1.00 88.75 173 LYS A CA 1
ATOM 1323 C C . LYS A 1 173 ? 9.052 5.289 -10.632 1.00 88.75 173 LYS A C 1
ATOM 1325 O O . LYS A 1 173 ? 9.440 6.437 -10.455 1.00 88.75 173 LYS A O 1
ATOM 1330 N N . LEU A 1 174 ? 9.296 4.605 -11.755 1.00 90.44 174 LEU A N 1
ATOM 1331 C CA . LEU A 1 174 ? 9.937 5.219 -12.920 1.00 90.44 174 LEU A CA 1
ATOM 1332 C C . LEU A 1 174 ? 9.115 6.393 -13.446 1.00 90.44 174 LEU A C 1
ATOM 1334 O O . LEU A 1 174 ? 9.676 7.467 -13.585 1.00 90.44 174 LEU A O 1
ATOM 1338 N N . HIS A 1 175 ? 7.819 6.187 -13.698 1.00 92.44 175 HIS A N 1
ATOM 1339 C CA . HIS A 1 175 ? 6.922 7.228 -14.201 1.00 92.44 175 HIS A CA 1
ATOM 1340 C C . HIS A 1 175 ? 7.037 8.490 -13.344 1.00 92.44 175 HIS A C 1
ATOM 1342 O O . HIS A 1 175 ? 7.342 9.569 -13.843 1.00 92.44 175 HIS A O 1
ATOM 1348 N N . ARG A 1 176 ? 6.907 8.324 -12.026 1.00 92.81 176 ARG A N 1
ATOM 1349 C CA . ARG A 1 176 ? 7.014 9.431 -11.083 1.00 92.81 176 ARG A CA 1
ATOM 1350 C C . ARG A 1 176 ? 8.372 10.130 -11.115 1.00 92.81 176 ARG A C 1
ATOM 1352 O O . ARG A 1 176 ? 8.409 11.353 -11.091 1.00 92.81 176 ARG A O 1
ATOM 1359 N N . GLU A 1 177 ? 9.474 9.384 -11.120 1.00 93.38 177 GLU A N 1
ATOM 1360 C CA . GLU A 1 177 ? 10.805 10.002 -11.160 1.00 93.38 177 GLU A CA 1
ATOM 1361 C C . GLU A 1 177 ? 11.072 10.699 -12.499 1.00 93.38 177 GLU A C 1
ATOM 1363 O O . GLU A 1 177 ? 11.630 11.785 -12.493 1.00 93.38 177 GLU A O 1
ATOM 1368 N N . THR A 1 178 ? 10.618 10.153 -13.631 1.00 95.00 178 THR A N 1
ATOM 1369 C CA . THR A 1 178 ? 10.719 10.836 -14.930 1.00 95.00 178 THR A CA 1
ATOM 1370 C C . THR A 1 178 ? 9.932 12.148 -14.933 1.00 95.00 178 THR A C 1
ATOM 1372 O O . THR A 1 178 ? 10.497 13.165 -15.313 1.00 95.00 178 THR A O 1
ATOM 1375 N N . ALA A 1 179 ? 8.685 12.150 -14.445 1.00 95.94 179 ALA A N 1
ATOM 1376 C CA . ALA A 1 179 ? 7.861 13.360 -14.353 1.00 95.94 179 ALA A CA 1
ATOM 1377 C C . ALA A 1 179 ? 8.492 14.433 -13.448 1.00 95.94 179 ALA A C 1
ATOM 1379 O O . ALA A 1 179 ? 8.525 15.609 -13.795 1.00 95.94 179 ALA A O 1
ATOM 1380 N N . LYS A 1 180 ? 9.054 14.029 -12.302 1.00 96.19 180 LYS A N 1
ATOM 1381 C CA . LYS A 1 180 ? 9.763 14.954 -11.408 1.00 96.19 180 LYS A CA 1
ATOM 1382 C C . LYS A 1 180 ? 10.997 15.561 -12.050 1.00 96.19 180 LYS A C 1
ATOM 1384 O O . LYS A 1 180 ? 11.137 16.769 -12.030 1.00 96.19 180 LYS A O 1
ATOM 1389 N N . ILE A 1 181 ? 11.874 14.724 -12.602 1.00 96.25 181 ILE A N 1
ATOM 1390 C CA . ILE A 1 181 ? 13.131 15.175 -13.207 1.00 96.25 181 ILE A CA 1
ATOM 1391 C C . ILE A 1 181 ? 12.839 16.076 -14.419 1.00 96.25 181 ILE A C 1
ATOM 1393 O O . ILE A 1 181 ? 13.597 17.000 -14.684 1.00 96.25 181 ILE A O 1
ATOM 1397 N N . TRP A 1 182 ? 11.731 15.842 -15.130 1.00 96.75 182 TRP A N 1
ATOM 1398 C CA . TRP A 1 182 ? 11.259 16.724 -16.197 1.00 96.75 182 TRP A CA 1
ATOM 1399 C C . TRP A 1 182 ? 10.811 18.092 -15.667 1.00 96.75 182 TRP A C 1
ATOM 1401 O O . TRP A 1 182 ? 11.273 19.115 -16.158 1.00 96.75 182 TRP A O 1
ATOM 1411 N N . ASN A 1 183 ? 9.968 18.121 -14.633 1.00 96.56 183 ASN A N 1
ATOM 1412 C CA . ASN A 1 183 ? 9.517 19.379 -14.030 1.00 96.56 183 ASN A CA 1
ATOM 1413 C C . ASN A 1 183 ? 10.652 20.149 -13.341 1.00 96.56 183 ASN A C 1
ATOM 1415 O O . ASN A 1 183 ? 10.642 21.373 -13.363 1.00 96.56 183 ASN A O 1
ATOM 1419 N N . GLU A 1 184 ? 11.614 19.442 -12.740 1.00 95.06 184 GLU A N 1
ATOM 1420 C CA . GLU A 1 184 ? 12.858 20.021 -12.213 1.00 95.06 184 GLU A CA 1
ATOM 1421 C C . GLU A 1 184 ? 13.618 20.728 -13.347 1.00 95.06 184 GLU A C 1
ATOM 1423 O O . GLU A 1 184 ? 13.918 21.909 -13.229 1.00 95.06 184 GLU A O 1
ATOM 1428 N N . LEU A 1 185 ? 13.815 20.061 -14.492 1.00 94.44 185 LEU A N 1
ATOM 1429 C CA . LEU A 1 185 ? 14.462 20.664 -15.660 1.00 94.44 185 LEU A CA 1
ATOM 1430 C C . LEU A 1 185 ? 13.703 21.892 -16.195 1.00 94.44 185 LEU A C 1
ATOM 1432 O O . LEU A 1 185 ? 14.329 22.898 -16.515 1.00 94.44 185 LEU A O 1
ATOM 1436 N N . ALA A 1 186 ? 12.373 21.817 -16.292 1.00 93.75 186 ALA A N 1
ATOM 1437 C CA . ALA A 1 186 ? 11.538 22.929 -16.752 1.00 93.75 186 ALA A CA 1
ATOM 1438 C C . ALA A 1 186 ? 11.599 24.142 -15.807 1.00 93.75 186 ALA A C 1
ATOM 1440 O O . ALA A 1 186 ? 11.551 25.280 -16.263 1.00 93.75 186 ALA A O 1
ATOM 1441 N N . ALA A 1 187 ? 11.725 23.904 -14.498 1.00 93.44 187 ALA A N 1
ATOM 1442 C CA . ALA A 1 187 ? 11.882 24.960 -13.503 1.00 93.44 187 ALA A CA 1
ATOM 1443 C C . ALA A 1 187 ? 13.292 25.573 -13.512 1.00 93.44 187 ALA A C 1
ATOM 1445 O O . ALA A 1 187 ? 13.424 26.785 -13.353 1.00 93.44 187 ALA A O 1
ATOM 1446 N N . ASP A 1 188 ? 14.327 24.753 -13.716 1.00 91.62 188 ASP A N 1
ATOM 1447 C CA . ASP A 1 188 ? 15.726 25.193 -13.764 1.00 91.62 188 ASP A CA 1
ATOM 1448 C C . ASP A 1 188 ? 16.049 25.992 -15.042 1.00 91.62 188 ASP A C 1
ATOM 1450 O O . ASP A 1 188 ? 16.970 26.809 -15.035 1.00 91.62 188 ASP A O 1
ATOM 1454 N N . HIS A 1 189 ? 15.278 25.793 -16.120 1.00 89.44 189 HIS A N 1
ATOM 1455 C CA . HIS A 1 189 ? 15.455 26.470 -17.410 1.00 89.44 189 HIS A CA 1
ATOM 1456 C C . HIS A 1 189 ? 14.147 27.085 -17.955 1.00 89.44 189 HIS A C 1
ATOM 1458 O O . HIS A 1 189 ? 13.592 26.593 -18.947 1.00 89.44 189 HIS A O 1
ATOM 1464 N N . PRO A 1 190 ? 13.631 28.172 -17.342 1.00 89.31 190 PRO A N 1
ATOM 1465 C CA . PRO A 1 190 ? 12.395 28.822 -17.788 1.00 89.31 190 PRO A CA 1
ATOM 1466 C C . PRO A 1 190 ? 12.462 29.366 -19.224 1.00 89.31 190 PRO A C 1
ATOM 1468 O O . PRO A 1 190 ? 11.440 29.468 -19.899 1.00 89.31 190 PRO A O 1
ATOM 1471 N N . ASP A 1 191 ? 13.663 29.694 -19.705 1.00 90.44 191 ASP A N 1
ATOM 1472 C CA . ASP A 1 191 ? 13.951 30.202 -21.050 1.00 90.44 191 ASP A CA 1
ATOM 1473 C C . ASP A 1 191 ? 13.623 29.199 -22.166 1.00 90.44 191 ASP A C 1
ATOM 1475 O O . ASP A 1 191 ? 13.343 29.592 -23.300 1.00 90.44 191 ASP A O 1
ATOM 1479 N N . LEU A 1 192 ? 13.591 27.905 -21.840 1.00 87.75 192 LEU A N 1
ATOM 1480 C CA . LEU A 1 192 ? 13.310 26.831 -22.789 1.00 87.75 192 LEU A CA 1
ATOM 1481 C C . LEU A 1 192 ? 11.811 26.599 -23.029 1.00 87.75 192 LEU A C 1
ATOM 1483 O O . LEU A 1 192 ? 11.463 25.776 -23.873 1.00 87.75 192 LEU A O 1
ATOM 1487 N N . ASN A 1 193 ? 10.925 27.303 -22.308 1.00 90.75 193 ASN A N 1
ATOM 1488 C CA . ASN A 1 193 ? 9.464 27.196 -22.430 1.00 90.75 193 ASN A CA 1
ATOM 1489 C C . ASN A 1 193 ? 8.947 25.742 -22.382 1.00 90.75 193 ASN A C 1
ATOM 1491 O O . ASN A 1 193 ? 8.059 25.349 -23.141 1.00 90.75 193 ASN A O 1
ATOM 1495 N N . LEU A 1 194 ? 9.525 24.921 -21.499 1.00 93.62 194 LEU A N 1
ATOM 1496 C CA . LEU A 1 194 ? 9.123 23.527 -21.329 1.00 93.62 194 LEU A CA 1
ATOM 1497 C C . LEU A 1 194 ? 7.805 23.436 -20.551 1.00 93.62 194 LEU A C 1
ATOM 1499 O O . LEU A 1 194 ? 7.646 24.036 -19.487 1.00 93.62 194 LEU A O 1
ATOM 1503 N N . SER A 1 195 ? 6.870 22.632 -21.054 1.00 92.88 195 SER A N 1
ATOM 1504 C CA . SER A 1 195 ? 5.608 22.360 -20.362 1.00 92.88 195 SER A CA 1
ATOM 1505 C C . SER A 1 195 ? 5.841 21.509 -19.111 1.00 92.88 195 SER A C 1
ATOM 1507 O O . SER A 1 195 ? 6.619 20.555 -19.134 1.00 92.88 195 SER A O 1
ATOM 1509 N N . THR A 1 196 ? 5.141 21.811 -18.016 1.00 95.06 196 THR A N 1
ATOM 1510 C CA . THR A 1 196 ? 5.154 20.946 -16.823 1.00 95.06 196 THR A CA 1
ATOM 1511 C C . THR A 1 196 ? 4.173 19.787 -16.984 1.00 95.06 196 THR A C 1
ATOM 1513 O O . THR A 1 196 ? 3.129 19.922 -17.620 1.00 95.06 196 THR A O 1
ATOM 1516 N N . VAL A 1 197 ? 4.510 18.638 -16.399 1.00 96.00 197 VAL A N 1
ATOM 1517 C CA . VAL A 1 197 ? 3.688 17.420 -16.432 1.00 96.00 197 VAL A CA 1
ATOM 1518 C C . VAL A 1 197 ? 3.188 17.051 -15.038 1.00 96.00 197 VAL A C 1
ATOM 1520 O O . VAL A 1 197 ? 3.785 17.392 -14.013 1.00 96.00 197 VAL A O 1
ATOM 1523 N N . SER A 1 198 ? 2.092 16.310 -14.976 1.00 93.81 198 SER A N 1
ATOM 1524 C CA . SER A 1 198 ? 1.535 15.788 -13.738 1.00 93.81 198 SER A CA 1
ATOM 1525 C C . SER A 1 198 ? 2.444 14.717 -13.137 1.00 93.81 198 SER A C 1
ATOM 1527 O O . SER A 1 198 ? 2.860 13.759 -13.789 1.00 93.81 198 SER A O 1
ATOM 1529 N N . VAL A 1 199 ? 2.752 14.849 -11.844 1.00 92.06 199 VAL A N 1
ATOM 1530 C CA . VAL A 1 199 ? 3.538 13.854 -11.106 1.00 92.06 199 VAL A CA 1
ATOM 1531 C C . VAL A 1 199 ? 2.585 12.852 -10.446 1.00 92.06 199 VAL A C 1
ATOM 1533 O O . VAL A 1 199 ? 1.854 13.231 -9.527 1.00 92.06 199 VAL A O 1
ATOM 1536 N N . PRO A 1 200 ? 2.630 11.552 -10.806 1.00 85.56 200 PRO A N 1
ATOM 1537 C CA . PRO A 1 200 ? 1.792 10.542 -10.173 1.00 85.56 200 PRO A CA 1
ATOM 1538 C C . PRO A 1 200 ? 1.941 10.520 -8.647 1.00 85.56 200 PRO A C 1
ATOM 1540 O O . PRO A 1 200 ? 3.052 10.456 -8.097 1.00 85.56 200 PRO A O 1
ATOM 1543 N N . ALA A 1 201 ? 0.806 10.528 -7.947 1.00 75.25 201 ALA A N 1
ATOM 1544 C CA . ALA A 1 201 ? 0.774 10.495 -6.493 1.00 75.25 201 ALA A CA 1
ATOM 1545 C C . ALA A 1 201 ? 1.371 9.180 -5.947 1.00 75.25 201 ALA A C 1
ATOM 1547 O O . ALA A 1 201 ? 1.134 8.091 -6.462 1.00 75.25 201 ALA A O 1
ATOM 1548 N N . THR A 1 202 ? 2.169 9.268 -4.876 1.00 65.69 202 THR A N 1
ATOM 1549 C CA . THR A 1 202 ? 2.792 8.087 -4.218 1.00 65.69 202 THR A CA 1
ATOM 1550 C C . THR A 1 202 ? 1.850 7.390 -3.248 1.00 65.69 202 THR A C 1
ATOM 1552 O O . THR A 1 202 ? 2.022 6.220 -2.921 1.00 65.69 202 THR A O 1
ATOM 1555 N N . LYS A 1 203 ? 0.881 8.144 -2.744 1.00 55.84 203 LYS A N 1
ATOM 1556 C CA . LYS A 1 203 ? -0.163 7.691 -1.840 1.00 55.84 203 LYS A CA 1
ATOM 1557 C C . LYS A 1 203 ? -1.482 8.023 -2.518 1.00 55.84 203 LYS A C 1
ATOM 1559 O O . LYS A 1 203 ? -1.558 9.039 -3.208 1.00 55.84 203 LYS A O 1
ATOM 1564 N N . SER A 1 204 ? -2.511 7.207 -2.286 1.00 52.81 204 SER A N 1
ATOM 1565 C CA . SER A 1 204 ? -3.891 7.687 -2.404 1.00 52.81 204 SER A CA 1
ATOM 1566 C C . SER A 1 204 ? -3.925 9.077 -1.778 1.00 52.81 204 SER A C 1
ATOM 1568 O O . SER A 1 204 ? -3.537 9.208 -0.612 1.00 52.81 204 SER A O 1
ATOM 1570 N N . LEU A 1 205 ? -4.338 10.098 -2.534 1.00 55.56 205 LEU A N 1
ATOM 1571 C CA . LEU A 1 205 ? -4.608 11.417 -1.968 1.00 55.56 205 LEU A CA 1
ATOM 1572 C C . LEU A 1 205 ? -5.466 11.222 -0.711 1.00 55.56 205 LEU A C 1
ATOM 1574 O O . LEU A 1 205 ? -6.255 10.267 -0.637 1.00 55.56 205 LEU A O 1
ATOM 1578 N N . LYS A 1 206 ? -5.265 12.061 0.311 1.00 56.06 206 LYS A N 1
ATOM 1579 C CA . LYS A 1 206 ? -6.156 12.065 1.473 1.00 56.06 206 LYS A CA 1
ATOM 1580 C C . LYS A 1 206 ? -7.528 12.461 0.942 1.00 56.06 206 LYS A C 1
ATOM 1582 O O . LYS A 1 206 ? -7.800 13.629 0.736 1.00 56.06 206 LYS A O 1
ATOM 1587 N N . THR A 1 207 ? -8.344 11.459 0.630 1.00 70.81 207 THR A N 1
ATOM 1588 C CA . THR A 1 207 ? -9.646 11.691 0.008 1.00 70.81 207 THR A CA 1
ATOM 1589 C C . THR A 1 207 ? -10.658 12.176 1.026 1.00 70.81 207 THR A C 1
ATOM 1591 O O . THR A 1 207 ? -11.728 12.591 0.612 1.00 70.81 207 THR A O 1
ATOM 1594 N N . ARG A 1 208 ? -10.381 12.052 2.330 1.00 86.50 208 ARG A N 1
ATOM 1595 C CA . ARG A 1 208 ? -11.349 12.385 3.373 1.00 86.50 208 ARG A CA 1
ATOM 1596 C C . ARG A 1 208 ? -11.521 13.893 3.518 1.00 86.50 208 ARG A C 1
ATOM 1598 O O . ARG A 1 208 ? -10.533 14.607 3.374 1.00 86.50 208 ARG A O 1
ATOM 1605 N N . VAL A 1 209 ? -12.741 14.308 3.851 1.00 88.69 209 VAL A N 1
ATOM 1606 C CA . VAL A 1 209 ? -13.051 15.671 4.317 1.00 88.69 209 VAL A CA 1
ATOM 1607 C C . VAL A 1 209 ? -12.073 16.057 5.427 1.00 88.69 209 VAL A C 1
ATOM 1609 O O . VAL A 1 209 ? -11.824 15.246 6.333 1.00 88.69 209 VAL A O 1
ATOM 1612 N N . GLN A 1 210 ? -11.474 17.245 5.332 1.00 89.12 210 GLN A N 1
ATOM 1613 C CA . GLN A 1 210 ? -10.560 17.718 6.373 1.00 89.12 210 GLN A CA 1
ATOM 1614 C C . GLN A 1 210 ? -11.365 18.058 7.628 1.00 89.12 210 GLN A C 1
ATOM 1616 O O . GLN A 1 210 ? -12.506 18.500 7.531 1.00 89.12 210 GLN A O 1
ATOM 1621 N N . MET A 1 211 ? -10.802 17.836 8.818 1.00 88.69 211 MET A N 1
ATOM 1622 C CA . MET A 1 211 ? -11.545 18.140 10.047 1.00 88.69 211 MET A CA 1
ATOM 1623 C C . MET A 1 211 ? -11.854 19.637 10.134 1.00 88.69 211 MET A C 1
ATOM 1625 O O . MET A 1 211 ? -12.935 20.014 10.561 1.00 88.69 211 MET A O 1
ATOM 1629 N N . GLU A 1 212 ? -10.938 20.477 9.663 1.00 89.38 212 GLU A N 1
ATOM 1630 C CA . GLU A 1 212 ? -11.026 21.936 9.661 1.00 89.38 212 GLU A CA 1
ATOM 1631 C C . GLU A 1 212 ? -12.186 22.470 8.802 1.00 89.38 212 GLU A C 1
ATOM 1633 O O . GLU A 1 212 ? -12.660 23.575 9.046 1.00 89.38 212 GLU A O 1
ATOM 1638 N N . GLU A 1 213 ? -12.666 21.684 7.832 1.00 88.56 213 GLU A N 1
ATOM 1639 C CA . GLU A 1 213 ? -13.822 22.013 6.984 1.00 88.56 213 GLU A CA 1
ATOM 1640 C C . GLU A 1 213 ? -15.165 21.706 7.673 1.00 88.56 213 GLU A C 1
ATOM 1642 O O . GLU A 1 213 ? -16.217 22.112 7.182 1.00 88.56 213 GLU A O 1
ATOM 1647 N N . LEU A 1 214 ? -15.151 20.978 8.796 1.00 92.94 214 LEU A N 1
ATOM 1648 C CA . LEU A 1 214 ? -16.348 20.634 9.560 1.00 92.94 214 LEU A CA 1
ATOM 1649 C C . LEU A 1 214 ? -16.683 21.719 10.601 1.00 92.94 214 LEU A C 1
ATOM 1651 O O . LEU A 1 214 ? -15.766 22.363 11.134 1.00 92.94 214 LEU A O 1
ATOM 1655 N N . PRO A 1 215 ? -17.975 21.879 10.959 1.00 96.19 215 PRO A N 1
ATOM 1656 C CA . PRO A 1 215 ? -18.403 22.818 11.994 1.00 96.19 215 PRO A CA 1
ATOM 1657 C C . PRO A 1 215 ? -17.628 22.650 13.307 1.00 96.19 215 PRO A C 1
ATOM 1659 O O . PRO A 1 215 ? -17.357 21.528 13.741 1.00 96.19 215 PRO A O 1
ATOM 1662 N N . GLU A 1 216 ? -17.293 23.768 13.962 1.00 96.06 216 GLU A N 1
ATOM 1663 C CA . GLU A 1 216 ? -16.556 23.751 15.238 1.00 96.06 216 GLU A CA 1
ATOM 1664 C C . GLU A 1 216 ? -17.295 22.927 16.298 1.00 96.06 216 GLU A C 1
ATOM 1666 O O . GLU A 1 216 ? -16.677 22.094 16.952 1.00 96.06 216 GLU A O 1
ATOM 1671 N N . SER A 1 217 ? -18.622 23.059 16.387 1.00 96.50 217 SER A N 1
ATOM 1672 C CA . SER A 1 217 ? -19.430 22.309 17.354 1.00 96.50 217 SER A CA 1
ATOM 1673 C C . SER A 1 217 ? -19.294 20.790 17.185 1.00 96.50 217 SER A C 1
ATOM 1675 O O . SER A 1 217 ? -19.169 20.068 18.171 1.00 96.50 217 SER A O 1
ATOM 1677 N N . LEU A 1 218 ? -19.228 20.291 15.942 1.00 96.56 218 LEU A N 1
ATOM 1678 C CA . LEU A 1 218 ? -19.001 18.868 15.684 1.00 96.56 218 LEU A CA 1
ATOM 1679 C C . LEU A 1 218 ? -17.576 18.458 16.048 1.00 96.56 218 LEU A C 1
ATOM 1681 O O . LEU A 1 218 ? -17.367 17.363 16.567 1.00 96.56 218 LEU A O 1
ATOM 1685 N N . ARG A 1 219 ? -16.585 19.312 15.772 1.00 96.31 219 ARG A N 1
ATOM 1686 C CA . ARG A 1 219 ? -15.193 19.037 16.145 1.00 96.31 219 ARG A CA 1
ATOM 1687 C C . ARG A 1 219 ? -15.014 18.966 17.657 1.00 96.31 219 ARG A C 1
ATOM 1689 O O . ARG A 1 219 ? -14.266 18.109 18.126 1.00 96.31 219 ARG A O 1
ATOM 1696 N N . GLU A 1 220 ? -15.675 19.838 18.406 1.00 97.00 220 GLU A N 1
ATOM 1697 C CA . GLU A 1 220 ? -15.678 19.820 19.869 1.00 97.00 220 GLU A CA 1
ATOM 1698 C C . GLU A 1 220 ? -16.389 18.579 20.412 1.00 97.00 220 GLU A C 1
ATOM 1700 O O . GLU A 1 220 ? -15.798 17.849 21.207 1.00 97.00 220 GLU A O 1
ATOM 1705 N N . ASP A 1 221 ? -17.588 18.262 19.918 1.00 97.00 221 ASP A N 1
ATOM 1706 C CA . ASP A 1 221 ? -18.326 17.058 20.321 1.00 97.00 221 ASP A CA 1
ATOM 1707 C C . ASP A 1 221 ? -17.540 15.770 20.013 1.00 97.00 221 ASP A C 1
ATOM 1709 O O . ASP A 1 221 ? -17.414 14.877 20.849 1.00 97.00 221 ASP A O 1
ATOM 1713 N N . TYR A 1 222 ? -16.885 15.710 18.850 1.00 96.12 222 TYR A N 1
ATOM 1714 C CA . TYR A 1 222 ? -15.967 14.629 18.494 1.00 96.12 222 TYR A CA 1
ATOM 1715 C C . TYR A 1 222 ? -14.798 14.493 19.484 1.00 96.12 222 TYR A C 1
ATOM 1717 O O . TYR A 1 222 ? -14.475 13.379 19.902 1.00 96.12 222 TYR A O 1
ATOM 1725 N N . LYS A 1 223 ? -14.153 15.602 19.876 1.00 95.75 223 LYS A N 1
ATOM 1726 C CA . LYS A 1 223 ? -13.054 15.586 20.860 1.00 95.75 223 LYS A CA 1
ATOM 1727 C C . LYS A 1 223 ? -13.545 15.137 22.236 1.00 95.75 223 LYS A C 1
ATOM 1729 O O . LYS A 1 223 ? -12.883 14.314 22.865 1.00 95.75 223 LYS A O 1
ATOM 1734 N N . ASN A 1 224 ? -14.707 15.624 22.665 1.00 94.69 224 ASN A N 1
ATOM 1735 C CA . ASN A 1 224 ? -15.321 15.263 23.940 1.00 94.69 224 ASN A CA 1
ATOM 1736 C C . ASN A 1 224 ? -15.659 13.770 23.984 1.00 94.69 224 ASN A C 1
ATOM 1738 O O . ASN A 1 224 ? -15.295 13.088 24.943 1.00 94.69 224 ASN A O 1
ATOM 1742 N N . ALA A 1 225 ? -16.242 13.241 22.904 1.00 94.31 225 ALA A N 1
ATOM 1743 C CA . ALA A 1 225 ? -16.499 11.816 22.763 1.00 94.31 225 ALA A CA 1
ATOM 1744 C C . ALA A 1 225 ? -15.203 11.005 22.882 1.00 94.31 225 ALA A C 1
ATOM 1746 O O . ALA A 1 225 ? -15.149 10.046 23.648 1.00 94.31 225 ALA A O 1
ATOM 1747 N N . LEU A 1 226 ? -14.135 11.386 22.170 1.00 94.62 226 LEU A N 1
ATOM 1748 C CA . LEU A 1 226 ? -12.850 10.687 22.273 1.00 94.62 226 LEU A CA 1
ATOM 1749 C C . LEU A 1 226 ? -12.253 10.746 23.684 1.00 94.62 226 LEU A C 1
ATOM 1751 O O . LEU A 1 226 ? -11.756 9.730 24.165 1.00 94.62 226 LEU A O 1
ATOM 1755 N N . SER A 1 227 ? -12.327 11.896 24.355 1.00 93.06 227 SER A N 1
ATOM 1756 C CA . SER A 1 227 ? -11.854 12.044 25.737 1.00 93.06 227 SER A CA 1
ATOM 1757 C C . SER A 1 227 ? -12.588 11.086 26.677 1.00 93.06 227 SER A C 1
ATOM 1759 O O . SER A 1 227 ? -11.967 10.373 27.466 1.00 93.06 227 SER A O 1
ATOM 1761 N N . TRP A 1 228 ? -13.912 10.998 26.526 1.00 93.69 228 TRP A N 1
ATOM 1762 C CA . TRP A 1 228 ? -14.755 10.097 27.302 1.00 93.69 228 TRP A CA 1
ATOM 1763 C C . TRP A 1 228 ? -14.490 8.618 26.990 1.00 93.69 228 TRP A C 1
ATOM 1765 O O . TRP A 1 228 ? -14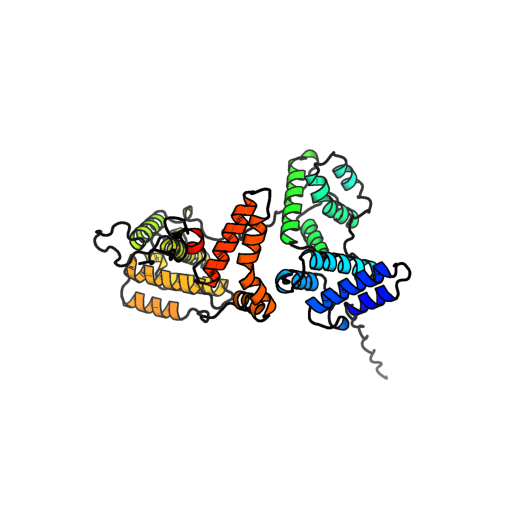.321 7.809 27.903 1.00 93.69 228 TRP A O 1
ATOM 1775 N N . PHE A 1 229 ? -14.373 8.248 25.709 1.00 93.44 229 PHE A N 1
ATOM 1776 C CA . PHE A 1 229 ? -14.040 6.878 25.301 1.00 93.44 229 PHE A CA 1
ATOM 1777 C C . PHE A 1 229 ? -12.655 6.439 25.785 1.00 93.44 229 PHE A C 1
ATOM 1779 O O . PHE A 1 229 ? -12.472 5.246 26.036 1.00 93.44 229 PHE A O 1
ATOM 1786 N N . GLY A 1 230 ? -11.710 7.376 25.905 1.00 91.75 230 GLY A N 1
ATOM 1787 C CA . GLY A 1 230 ? -10.371 7.165 26.453 1.00 91.75 230 GLY A CA 1
ATOM 1788 C C . GLY A 1 230 ? -10.293 7.195 27.981 1.00 91.75 230 GLY A C 1
ATOM 1789 O O . GLY A 1 230 ? -9.228 6.915 28.517 1.00 91.75 230 GLY A O 1
ATOM 1790 N N . GLY A 1 231 ? -11.388 7.503 28.686 1.00 88.56 231 GLY A N 1
ATOM 1791 C CA . GLY A 1 231 ? -11.415 7.518 30.150 1.00 88.56 231 GLY A CA 1
ATOM 1792 C C . GLY A 1 231 ? -10.508 8.583 30.768 1.00 88.56 231 GLY A C 1
ATOM 1793 O O . GLY A 1 231 ? -9.871 8.319 31.781 1.00 88.56 231 GLY A O 1
ATOM 1794 N N . SER A 1 232 ? -10.431 9.775 30.161 1.00 80.50 232 SER A N 1
ATOM 1795 C CA . SER A 1 232 ? -9.553 10.866 30.621 1.00 80.50 232 SER A CA 1
ATOM 1796 C C . SER A 1 232 ? -9.777 11.285 32.079 1.00 80.50 232 SER A C 1
ATOM 1798 O O . SER A 1 232 ? -8.861 11.797 32.713 1.00 80.50 232 SER A O 1
ATOM 1800 N N . ASP A 1 233 ? -10.990 11.081 32.595 1.00 80.44 233 ASP A N 1
ATOM 1801 C CA . ASP A 1 233 ? -11.331 11.252 34.004 1.00 80.44 233 ASP A CA 1
ATOM 1802 C C . ASP A 1 233 ? -12.087 10.009 34.494 1.00 80.44 233 ASP A C 1
ATOM 1804 O O . ASP A 1 233 ? -13.228 9.760 34.100 1.00 80.44 233 ASP A O 1
ATOM 1808 N N . LEU A 1 234 ? -11.425 9.221 35.344 1.00 75.56 234 LEU A N 1
ATOM 1809 C CA . LEU A 1 234 ? -11.966 7.991 35.929 1.00 75.56 234 LEU A CA 1
ATOM 1810 C C . LEU A 1 234 ? -13.078 8.256 36.953 1.00 75.56 234 LEU A C 1
ATOM 1812 O O . LEU A 1 234 ? -13.879 7.363 37.220 1.00 75.56 234 LEU A O 1
ATOM 1816 N N . PHE A 1 235 ? -13.131 9.459 37.528 1.00 81.25 235 PHE A N 1
ATOM 1817 C CA . PHE A 1 235 ? -14.083 9.826 38.578 1.00 81.25 235 PHE A CA 1
ATOM 1818 C C . PHE A 1 235 ? -15.209 10.729 38.069 1.00 81.25 235 PHE A C 1
ATOM 1820 O O . PHE A 1 235 ? -16.105 11.086 38.838 1.00 81.25 235 PHE A O 1
ATOM 1827 N N . ALA A 1 236 ? -15.197 11.081 36.780 1.00 80.56 236 ALA A N 1
ATOM 1828 C CA . ALA A 1 236 ? -16.276 11.836 36.166 1.00 80.56 236 ALA A CA 1
ATOM 1829 C C . ALA A 1 236 ? -17.615 11.103 36.326 1.00 80.56 236 ALA A C 1
ATOM 1831 O O . ALA A 1 236 ? -17.722 9.887 36.143 1.00 80.56 236 ALA A O 1
ATOM 1832 N N . SER A 1 237 ? -18.674 11.862 36.612 1.00 73.19 237 SER A N 1
ATOM 1833 C CA . SER A 1 237 ? -20.036 11.327 36.604 1.00 73.19 237 SER A CA 1
ATOM 1834 C C . SER A 1 237 ? -20.360 10.784 35.210 1.00 73.19 237 SER A C 1
ATOM 1836 O O . SER A 1 237 ? -20.384 11.527 34.229 1.00 73.19 237 SER A O 1
ATOM 1838 N N . GLY A 1 238 ? -20.569 9.469 35.118 1.00 78.31 238 GLY A N 1
ATOM 1839 C CA . GLY A 1 238 ? -20.775 8.775 33.849 1.00 78.31 238 GLY A CA 1
ATOM 1840 C C . GLY A 1 238 ? -19.491 8.405 33.106 1.00 78.31 238 GLY A C 1
ATOM 1841 O O . GLY A 1 238 ? -19.570 8.171 31.901 1.00 78.31 238 GLY A O 1
ATOM 1842 N N . ALA A 1 239 ? -18.335 8.350 33.779 1.00 83.25 239 ALA A N 1
ATOM 1843 C CA . ALA A 1 239 ? -17.105 7.791 33.226 1.00 83.25 239 ALA A CA 1
ATOM 1844 C C . ALA A 1 239 ? -17.344 6.392 32.642 1.00 83.25 239 ALA A C 1
ATOM 1846 O O . ALA A 1 239 ? -18.147 5.597 33.138 1.00 83.25 239 ALA A O 1
ATOM 1847 N N . ARG A 1 240 ? -16.647 6.092 31.549 1.00 83.88 240 ARG A N 1
ATOM 1848 C CA . ARG A 1 240 ? -16.773 4.804 30.880 1.00 83.88 240 ARG A CA 1
ATOM 1849 C C . ARG A 1 240 ? -16.075 3.721 31.701 1.00 83.88 240 ARG A C 1
ATOM 1851 O O . ARG A 1 240 ? -14.874 3.814 31.915 1.00 83.88 240 ARG A O 1
ATOM 1858 N N . GLU A 1 241 ? -16.803 2.664 32.069 1.00 82.94 241 GLU A N 1
ATOM 1859 C CA . GLU A 1 241 ? -16.274 1.549 32.880 1.00 82.94 241 GLU A CA 1
ATOM 1860 C C . GLU A 1 241 ? -15.031 0.885 32.274 1.00 82.94 241 GLU A C 1
ATOM 1862 O O . GLU A 1 241 ? -14.154 0.425 32.995 1.00 82.94 241 GLU A O 1
ATOM 1867 N N . GLN A 1 242 ? -14.974 0.813 30.941 1.00 85.94 242 GLN A N 1
ATOM 1868 C CA . GLN A 1 242 ? -13.898 0.171 30.188 1.00 85.94 242 GLN A CA 1
ATOM 1869 C C . GLN A 1 242 ? -13.372 1.138 29.119 1.00 85.94 242 GLN A C 1
ATOM 1871 O O . GLN A 1 242 ? -13.872 1.138 27.980 1.00 85.94 242 GLN A O 1
ATOM 1876 N N . PRO A 1 243 ? -12.415 2.015 29.477 1.00 90.62 243 PRO A N 1
ATOM 1877 C CA . PRO A 1 243 ? -11.767 2.928 28.542 1.00 90.62 243 PRO A CA 1
ATOM 1878 C C . PRO A 1 243 ? -11.097 2.192 27.373 1.00 90.62 243 PRO A C 1
ATOM 1880 O O . PRO A 1 243 ? -10.665 1.049 27.493 1.00 90.62 243 PRO A O 1
ATOM 1883 N N . LEU A 1 244 ? -11.018 2.830 26.201 1.00 90.81 244 LEU A N 1
ATOM 1884 C CA . LEU A 1 244 ? -10.210 2.304 25.098 1.00 90.81 244 LEU A CA 1
ATOM 1885 C C . LEU A 1 244 ? -8.734 2.603 25.355 1.00 90.81 244 LEU A C 1
ATOM 1887 O O . LEU A 1 244 ? -8.387 3.735 25.683 1.00 90.81 244 LEU A O 1
ATOM 1891 N N . SER A 1 245 ? -7.864 1.633 25.075 1.00 87.62 245 SER A N 1
ATOM 1892 C CA . SER A 1 245 ? -6.426 1.891 24.958 1.00 87.62 245 SER A CA 1
ATOM 1893 C C . SER A 1 245 ? -6.135 2.924 23.865 1.00 87.62 245 SER A C 1
ATOM 1895 O O . SER A 1 245 ? -6.931 3.096 22.938 1.00 87.62 245 SER A O 1
ATOM 1897 N N . GLU A 1 246 ? -4.968 3.571 23.901 1.00 86.69 246 GLU A N 1
ATOM 1898 C CA . GLU A 1 246 ? -4.589 4.602 22.919 1.00 86.69 246 GLU A CA 1
ATOM 1899 C C . GLU A 1 246 ? -4.736 4.129 21.461 1.00 86.69 246 GLU A C 1
ATOM 1901 O O . GLU A 1 246 ? -5.295 4.830 20.613 1.00 86.69 246 GLU A O 1
ATOM 1906 N N . GLY A 1 247 ? -4.297 2.901 21.162 1.00 86.25 247 GLY A N 1
ATOM 1907 C CA . GLY A 1 247 ? -4.439 2.306 19.830 1.00 86.25 247 GLY A CA 1
ATOM 1908 C C . GLY A 1 247 ? -5.898 2.023 19.449 1.00 86.25 247 GLY A C 1
ATOM 1909 O O . GLY A 1 247 ? -6.293 2.202 18.288 1.00 86.25 247 GLY A O 1
ATOM 1910 N N . GLY A 1 248 ? -6.714 1.620 20.428 1.00 90.19 248 GLY A N 1
ATOM 1911 C CA . GLY A 1 248 ? -8.157 1.455 20.278 1.00 90.19 248 GLY A CA 1
ATOM 1912 C C . GLY A 1 248 ? -8.856 2.785 20.008 1.00 90.19 248 GLY A C 1
ATOM 1913 O O . GLY A 1 248 ? -9.648 2.873 19.072 1.00 90.19 248 GLY A O 1
ATOM 1914 N N . LEU A 1 249 ? -8.500 3.834 20.750 1.00 93.81 249 LEU A N 1
ATOM 1915 C CA . LEU A 1 249 ? -9.045 5.181 20.616 1.00 93.81 249 LEU A CA 1
ATOM 1916 C C . LEU A 1 249 ? -8.674 5.816 19.272 1.00 93.81 249 LEU A C 1
ATOM 1918 O O . LEU A 1 249 ? -9.540 6.349 18.576 1.00 93.81 249 LEU A O 1
ATOM 1922 N N . ALA A 1 250 ? -7.415 5.682 18.847 1.00 92.31 250 ALA A N 1
ATOM 1923 C CA . ALA A 1 250 ? -6.970 6.134 17.533 1.00 92.31 250 ALA A CA 1
ATOM 1924 C C . ALA A 1 250 ? -7.736 5.424 16.405 1.00 92.31 250 ALA A C 1
ATOM 1926 O O . ALA A 1 250 ? -8.152 6.050 15.428 1.00 92.31 250 ALA A O 1
ATOM 1927 N N . SER A 1 251 ? -7.957 4.112 16.531 1.00 93.38 251 SER A N 1
ATOM 1928 C CA . SER A 1 251 ? -8.746 3.345 15.560 1.00 93.38 251 SER A CA 1
ATOM 1929 C C . SER A 1 251 ? -10.213 3.769 15.566 1.00 93.38 251 SER A C 1
ATOM 1931 O O . SER A 1 251 ? -10.800 3.964 14.503 1.00 93.38 251 SER A O 1
ATOM 1933 N N . PHE A 1 252 ? -10.793 3.949 16.752 1.00 95.44 252 PHE A N 1
ATOM 1934 C CA . PHE A 1 252 ? -12.157 4.418 16.945 1.00 95.44 252 PHE A CA 1
ATOM 1935 C C . PHE A 1 252 ? -12.366 5.777 16.270 1.00 95.44 252 PHE A C 1
ATOM 1937 O O . PHE A 1 252 ? -13.158 5.859 15.334 1.00 95.44 252 PHE A O 1
ATOM 1944 N N . GLY A 1 253 ? -11.581 6.801 16.622 1.00 95.75 253 GLY A N 1
ATOM 1945 C CA . GLY A 1 253 ? -11.674 8.134 16.015 1.00 95.75 253 GLY A CA 1
ATOM 1946 C C . GLY A 1 253 ? -11.505 8.114 14.494 1.00 95.75 253 GLY A C 1
ATOM 1947 O O . GLY A 1 253 ? -12.286 8.720 13.760 1.00 95.75 253 GLY A O 1
ATOM 1948 N N . ASN A 1 254 ? -10.572 7.304 13.983 1.00 94.50 254 ASN A N 1
ATOM 1949 C CA . ASN A 1 254 ? -10.401 7.112 12.541 1.00 94.50 254 ASN A CA 1
ATOM 1950 C C . ASN A 1 254 ? -11.636 6.521 11.842 1.00 94.50 254 ASN A C 1
ATOM 1952 O O . ASN A 1 254 ? -11.865 6.833 10.667 1.00 94.50 254 ASN A O 1
ATOM 1956 N N . HIS A 1 255 ? -12.398 5.652 12.512 1.00 96.75 255 HIS A N 1
ATOM 1957 C CA . HIS A 1 255 ? -13.648 5.094 11.992 1.00 96.75 255 HIS A CA 1
ATOM 1958 C C . HIS A 1 255 ? -14.802 6.093 12.081 1.00 96.75 255 HIS A C 1
ATOM 1960 O O . HIS A 1 255 ? -15.569 6.188 11.126 1.00 96.75 255 HIS A O 1
ATOM 1966 N N . VAL A 1 256 ? -14.887 6.875 13.159 1.00 96.56 256 VAL A N 1
ATOM 1967 C CA . VAL A 1 256 ? -15.866 7.966 13.293 1.00 96.56 256 VAL A CA 1
ATOM 1968 C C . VAL A 1 256 ? -15.661 9.005 12.192 1.00 96.56 256 VAL A C 1
ATOM 1970 O O . VAL A 1 256 ? -16.590 9.315 11.451 1.00 96.56 256 VAL A O 1
ATOM 1973 N N . HIS A 1 257 ? -14.425 9.466 11.980 1.00 95.75 257 HIS A N 1
ATOM 1974 C CA . HIS A 1 257 ? -14.113 10.395 10.890 1.00 95.75 257 HIS A CA 1
ATOM 1975 C C . HIS A 1 257 ? -14.413 9.792 9.513 1.00 95.75 257 HIS A C 1
ATOM 1977 O O . HIS A 1 257 ? -14.878 10.483 8.612 1.00 95.75 257 HIS A O 1
ATOM 1983 N N . ALA A 1 258 ? -14.200 8.483 9.338 1.00 95.44 258 ALA A N 1
ATOM 1984 C CA . ALA A 1 258 ? -14.571 7.796 8.103 1.00 95.44 258 ALA A CA 1
ATOM 1985 C C . ALA A 1 258 ? -16.093 7.679 7.902 1.00 95.44 258 ALA A C 1
ATOM 1987 O O . ALA A 1 258 ? -16.530 7.601 6.753 1.00 95.44 258 ALA A O 1
ATOM 1988 N N . ALA A 1 259 ? -16.880 7.647 8.982 1.00 96.75 259 ALA A N 1
ATOM 1989 C CA . ALA A 1 259 ? -18.337 7.723 8.931 1.00 96.75 259 ALA A CA 1
ATOM 1990 C C . ALA A 1 259 ? -18.787 9.125 8.500 1.00 96.75 259 ALA A C 1
ATOM 1992 O O . ALA A 1 259 ? -19.563 9.238 7.558 1.00 96.75 259 ALA A O 1
ATOM 1993 N N . ILE A 1 260 ? -18.227 10.181 9.096 1.00 96.62 260 ILE A N 1
ATOM 1994 C CA . ILE A 1 260 ? -18.515 11.576 8.718 1.00 96.62 260 ILE A CA 1
ATOM 1995 C C . ILE A 1 260 ? -18.147 11.827 7.246 1.00 96.62 260 ILE A C 1
ATOM 1997 O O . ILE A 1 260 ? -18.967 12.317 6.476 1.00 96.62 260 ILE A O 1
ATOM 2001 N N . ASP A 1 261 ? -16.958 11.395 6.810 1.00 95.81 261 ASP A N 1
ATOM 2002 C CA . ASP A 1 261 ? -16.540 11.476 5.402 1.00 95.81 261 ASP A CA 1
ATOM 2003 C C . ASP A 1 261 ? -17.515 10.761 4.456 1.00 95.81 261 ASP A C 1
ATOM 2005 O O . ASP A 1 261 ? -17.816 11.240 3.362 1.00 95.81 261 ASP A O 1
ATOM 2009 N N . ALA A 1 262 ? -17.994 9.585 4.863 1.00 95.75 262 ALA A N 1
ATOM 2010 C CA . ALA A 1 262 ? -18.960 8.819 4.091 1.00 95.75 262 ALA A CA 1
ATOM 2011 C C . ALA A 1 262 ? -20.324 9.506 4.015 1.00 95.75 262 ALA A C 1
ATOM 2013 O O . ALA A 1 262 ? -20.977 9.418 2.980 1.00 95.75 262 ALA A O 1
ATOM 2014 N N . LEU A 1 263 ? -20.738 10.183 5.084 1.00 96.25 263 LEU A N 1
ATOM 2015 C CA . LEU A 1 263 ? -21.985 10.931 5.136 1.00 96.25 263 LEU A CA 1
ATOM 2016 C C . LEU A 1 263 ? -21.942 12.140 4.194 1.00 96.25 263 LEU A C 1
ATOM 2018 O O . LEU A 1 263 ? -22.823 12.278 3.347 1.00 96.25 263 LEU A O 1
ATOM 2022 N N . VAL A 1 264 ? -20.873 12.941 4.264 1.00 95.25 264 VAL A N 1
ATOM 2023 C CA . VAL A 1 264 ? -20.663 14.103 3.382 1.00 95.25 264 VAL A CA 1
ATOM 2024 C C . VAL A 1 264 ? -20.610 13.678 1.914 1.00 95.25 264 VAL A C 1
ATOM 2026 O O . VAL A 1 264 ? -21.336 14.205 1.076 1.00 95.25 264 VAL A O 1
ATOM 2029 N N . LYS A 1 265 ? -19.819 12.652 1.581 1.00 93.12 265 LYS A N 1
ATOM 2030 C CA . LYS A 1 265 ? -19.748 12.142 0.199 1.00 93.12 265 LYS A CA 1
ATOM 2031 C C . LYS A 1 265 ? -21.004 11.410 -0.257 1.00 93.12 265 LYS A C 1
ATOM 2033 O O . LYS A 1 265 ? -21.209 11.254 -1.455 1.00 93.12 265 LYS A O 1
ATOM 2038 N N . GLY A 1 266 ? -21.831 10.974 0.687 1.00 91.31 266 GLY A N 1
ATOM 2039 C CA . GLY A 1 266 ? -23.185 10.489 0.446 1.00 91.31 266 GLY A CA 1
ATOM 2040 C C . GLY A 1 266 ? -24.201 11.608 0.191 1.00 91.31 266 GLY A C 1
ATOM 2041 O O . GLY A 1 266 ? -25.387 11.307 0.083 1.00 91.31 266 GLY A O 1
ATOM 2042 N N . GLY A 1 267 ? -23.764 12.871 0.107 1.00 91.50 267 GLY A N 1
ATOM 2043 C CA . GLY A 1 267 ? -24.593 14.028 -0.234 1.00 91.50 267 GLY A CA 1
ATOM 2044 C C . GLY A 1 267 ? -25.178 14.778 0.964 1.00 91.50 267 GLY A C 1
ATOM 2045 O O . GLY A 1 267 ? -26.098 15.568 0.779 1.00 91.50 267 GLY A O 1
ATOM 2046 N N . ALA A 1 268 ? -24.709 14.525 2.190 1.00 92.94 268 ALA A N 1
ATOM 2047 C CA . ALA A 1 268 ? -25.056 15.377 3.327 1.00 92.94 268 ALA A CA 1
ATOM 2048 C C . ALA A 1 268 ? -24.274 16.696 3.271 1.00 92.94 268 ALA A C 1
ATOM 2050 O O . ALA A 1 268 ? -23.083 16.696 2.957 1.00 92.94 268 ALA A O 1
ATOM 2051 N N . ASP A 1 269 ? -24.935 17.799 3.616 1.00 91.69 269 ASP A N 1
ATOM 2052 C CA . ASP A 1 269 ? -24.285 19.099 3.754 1.00 91.69 269 ASP A CA 1
ATOM 2053 C C . ASP A 1 269 ? -23.377 19.098 5.000 1.00 91.69 269 ASP A C 1
ATOM 2055 O O . ASP A 1 269 ? -23.890 18.911 6.109 1.00 91.69 269 ASP A O 1
ATOM 2059 N N . PRO A 1 270 ? -22.052 19.311 4.864 1.00 90.69 270 PRO A N 1
ATOM 2060 C CA . PRO A 1 270 ? -21.144 19.407 6.005 1.00 90.69 270 PRO A CA 1
ATOM 2061 C C . PRO A 1 270 ? -21.582 20.433 7.051 1.00 90.69 270 PRO A C 1
ATOM 2063 O O . PRO A 1 270 ? -21.399 20.187 8.240 1.00 90.69 270 PRO A O 1
ATOM 2066 N N . ALA A 1 271 ? -22.184 21.552 6.630 1.00 90.75 271 ALA A N 1
ATOM 2067 C CA . ALA A 1 271 ? -22.602 22.617 7.539 1.00 90.75 271 ALA A CA 1
ATOM 2068 C C . ALA A 1 271 ? -23.752 22.190 8.467 1.00 90.75 271 ALA A C 1
ATOM 2070 O O . ALA A 1 271 ? -23.877 22.713 9.573 1.00 90.75 271 ALA A O 1
ATOM 2071 N N . SER A 1 272 ? -24.559 21.208 8.049 1.00 89.75 272 SER A N 1
ATOM 2072 C CA . SER A 1 272 ? -25.662 20.661 8.851 1.00 89.75 272 SER A CA 1
ATOM 2073 C C . SER A 1 272 ? -25.204 19.720 9.972 1.00 89.75 272 SER A C 1
ATOM 2075 O O . SER A 1 272 ? -25.955 19.458 10.908 1.00 89.75 272 SER A O 1
ATOM 2077 N N . LEU A 1 273 ? -23.966 19.218 9.911 1.00 93.56 273 LEU A N 1
ATOM 2078 C CA . LEU A 1 273 ? -23.431 18.271 10.884 1.00 93.56 273 LEU A CA 1
ATOM 2079 C C . LEU A 1 273 ? -22.834 19.030 12.072 1.00 93.56 273 LEU A C 1
ATOM 2081 O O . LEU A 1 273 ? -21.634 19.278 12.118 1.00 93.56 273 LEU A O 1
ATOM 2085 N N . THR A 1 274 ? -23.673 19.411 13.033 1.00 94.62 274 THR A N 1
ATOM 2086 C CA . THR A 1 274 ? -23.257 20.212 14.199 1.00 94.62 274 THR A CA 1
ATOM 2087 C C . THR A 1 274 ? -22.868 19.376 15.420 1.00 94.62 274 THR A C 1
ATOM 2089 O O . THR A 1 274 ? -22.238 19.914 16.327 1.00 94.62 274 THR A O 1
ATOM 2092 N N . SER A 1 275 ? -23.203 18.082 15.448 1.00 97.12 275 SER A N 1
ATOM 2093 C CA . SER A 1 275 ? -22.883 17.136 16.529 1.00 97.12 275 SER A CA 1
ATOM 2094 C C . SER A 1 275 ? -22.863 15.686 16.025 1.00 97.12 275 SER A C 1
ATOM 2096 O O . SER A 1 275 ? -23.334 15.381 14.924 1.00 97.12 275 SER A O 1
ATOM 2098 N N . LEU A 1 276 ? -22.349 14.758 16.833 1.00 97.06 276 LEU A N 1
ATOM 2099 C CA . LEU A 1 276 ? -22.383 13.320 16.566 1.00 97.06 276 LEU A CA 1
ATOM 2100 C C . LEU A 1 276 ? -23.808 12.750 16.577 1.00 97.06 276 LEU A C 1
ATOM 2102 O O . LEU A 1 276 ? -24.027 11.699 15.972 1.00 97.06 276 LEU A O 1
ATOM 2106 N N . ALA A 1 277 ? -24.778 13.438 17.190 1.00 97.12 277 ALA A N 1
ATOM 2107 C CA . ALA A 1 277 ? -26.186 13.050 17.136 1.00 97.12 277 ALA A CA 1
ATOM 2108 C C . ALA A 1 277 ? -26.713 13.045 15.689 1.00 97.12 277 ALA A C 1
ATOM 2110 O O . ALA A 1 277 ? -27.366 12.085 15.276 1.00 97.12 277 ALA A O 1
ATOM 2111 N N . GLU A 1 278 ? -26.318 14.037 14.883 1.00 96.88 278 GLU A N 1
ATOM 2112 C CA . GLU A 1 278 ? -26.681 14.125 13.460 1.00 96.88 278 GLU A CA 1
ATOM 2113 C C . GLU A 1 278 ? -26.050 13.006 12.620 1.00 96.88 278 GLU A C 1
ATOM 2115 O O . GLU A 1 278 ? -26.608 12.563 11.614 1.00 96.88 278 GLU A O 1
ATOM 2120 N N . VAL A 1 279 ? -24.898 12.485 13.050 1.00 96.19 279 VAL A N 1
ATOM 2121 C CA . VAL A 1 279 ? -24.189 11.390 12.369 1.00 96.19 279 VAL A CA 1
ATOM 2122 C C . VAL A 1 279 ? -24.869 10.038 12.615 1.00 96.19 279 VAL A C 1
ATOM 2124 O O . VAL A 1 279 ? -24.823 9.162 11.748 1.00 96.19 279 VAL A O 1
ATOM 2127 N N . VAL A 1 280 ? -25.514 9.859 13.775 1.00 97.44 280 VAL A N 1
ATOM 2128 C CA . VAL A 1 280 ? -26.140 8.591 14.193 1.00 97.44 280 VAL A CA 1
ATOM 2129 C C . VAL A 1 280 ? -27.658 8.538 13.990 1.00 97.44 280 VAL A C 1
ATOM 2131 O O . VAL A 1 280 ? -28.307 7.582 14.426 1.00 97.44 280 VAL A O 1
ATOM 2134 N N . THR A 1 281 ? -28.251 9.516 13.302 1.00 97.12 281 THR A N 1
ATOM 2135 C CA . THR A 1 281 ? -29.655 9.415 12.875 1.00 97.12 281 THR A CA 1
ATOM 2136 C C . THR A 1 281 ? -29.840 8.235 11.920 1.00 97.12 281 THR A C 1
ATOM 2138 O O . THR A 1 281 ? -28.924 7.841 11.191 1.00 97.12 281 THR A O 1
ATOM 2141 N N . ILE A 1 282 ? -31.045 7.664 11.883 1.00 97.25 282 ILE A N 1
ATOM 2142 C CA . ILE A 1 282 ? -31.349 6.526 11.005 1.00 97.25 282 ILE A CA 1
ATOM 2143 C C . ILE A 1 282 ? -31.016 6.841 9.538 1.00 97.25 282 ILE A C 1
ATOM 2145 O O . ILE A 1 282 ? -30.465 5.993 8.828 1.00 97.25 282 ILE A O 1
ATOM 2149 N N . ASP A 1 283 ? -31.327 8.056 9.076 1.00 96.62 283 ASP A N 1
ATOM 2150 C CA . ASP A 1 283 ? -31.054 8.450 7.696 1.00 96.62 283 ASP A CA 1
ATOM 2151 C C . ASP A 1 283 ? -29.558 8.643 7.429 1.00 96.62 283 ASP A C 1
ATOM 2153 O O . ASP A 1 283 ? -29.040 8.111 6.441 1.00 96.62 283 ASP A O 1
ATOM 2157 N N . SER A 1 284 ? -28.834 9.294 8.342 1.00 97.06 284 SER A N 1
ATOM 2158 C CA . SER A 1 284 ? -27.383 9.465 8.233 1.00 97.06 284 SER A CA 1
ATOM 2159 C C . SER A 1 284 ? -26.660 8.123 8.180 1.00 97.06 284 SER A C 1
ATOM 2161 O O . SER A 1 284 ? -25.878 7.872 7.259 1.00 97.06 284 SER A O 1
ATOM 2163 N N . VAL A 1 285 ? -26.982 7.195 9.085 1.00 97.12 285 VAL A N 1
ATOM 2164 C CA . VAL A 1 285 ? -26.379 5.853 9.090 1.00 97.12 285 VAL A CA 1
ATOM 2165 C C . VAL A 1 285 ? -26.717 5.089 7.813 1.00 97.12 285 VAL A C 1
ATOM 2167 O O . VAL A 1 285 ? -25.854 4.416 7.243 1.00 97.12 285 VAL A O 1
ATOM 2170 N N . ARG A 1 286 ? -27.934 5.234 7.284 1.00 97.31 286 ARG A N 1
ATOM 2171 C CA . ARG A 1 286 ? -28.316 4.639 5.997 1.00 97.31 286 ARG A CA 1
ATOM 2172 C C . ARG A 1 286 ? -27.467 5.180 4.847 1.00 97.31 286 ARG A C 1
ATOM 2174 O O . ARG A 1 286 ? -26.989 4.378 4.041 1.00 97.31 286 ARG A O 1
ATOM 2181 N N . ARG A 1 287 ? -27.248 6.496 4.770 1.00 97.00 287 ARG A N 1
ATOM 2182 C CA . ARG A 1 287 ? -26.383 7.125 3.753 1.00 97.00 287 ARG A CA 1
ATOM 2183 C C . ARG A 1 287 ? -24.937 6.659 3.883 1.00 97.00 287 ARG A C 1
ATOM 2185 O O . ARG A 1 287 ? -24.356 6.219 2.890 1.00 97.00 287 ARG A O 1
ATOM 2192 N N . ILE A 1 288 ? -24.399 6.651 5.106 1.00 97.12 288 ILE A N 1
ATOM 2193 C CA . ILE A 1 288 ? -23.051 6.155 5.415 1.00 97.12 288 ILE A CA 1
ATOM 2194 C C . ILE A 1 288 ? -22.885 4.733 4.881 1.00 97.12 288 ILE A C 1
ATOM 2196 O O . ILE A 1 288 ? -21.975 4.462 4.097 1.00 97.12 288 ILE A O 1
ATOM 2200 N N . LEU A 1 289 ? -23.773 3.813 5.265 1.00 96.12 289 LEU A N 1
ATOM 2201 C CA . LEU A 1 289 ? -23.657 2.408 4.882 1.00 96.12 289 LEU A CA 1
ATOM 2202 C C . LEU A 1 289 ? -23.812 2.200 3.371 1.00 96.12 289 LEU A C 1
ATOM 2204 O O . LEU A 1 289 ? -23.046 1.417 2.808 1.00 96.12 289 LEU A O 1
ATOM 2208 N N . ARG A 1 290 ? -24.734 2.910 2.702 1.00 96.00 290 ARG A N 1
ATOM 2209 C CA . ARG A 1 290 ? -24.900 2.839 1.238 1.00 96.00 290 ARG A CA 1
ATOM 2210 C C . ARG A 1 290 ? -23.635 3.283 0.511 1.00 96.00 290 ARG A C 1
ATOM 2212 O O . ARG A 1 290 ? -23.074 2.491 -0.242 1.00 96.00 290 ARG A O 1
ATOM 2219 N N . TYR A 1 291 ? -23.129 4.478 0.815 1.00 95.75 291 TYR A N 1
ATOM 2220 C CA . TYR A 1 291 ? -21.909 4.993 0.193 1.00 95.75 291 TYR A CA 1
ATOM 2221 C C . TYR A 1 291 ? -20.709 4.069 0.452 1.00 95.75 291 TYR A C 1
ATOM 2223 O O . TYR A 1 291 ? -19.947 3.738 -0.457 1.00 95.75 291 TYR A O 1
ATOM 2231 N N . ARG A 1 292 ? -20.540 3.588 1.693 1.00 94.62 292 ARG A N 1
ATOM 2232 C CA . ARG A 1 292 ? -19.448 2.664 2.047 1.00 94.62 292 ARG A CA 1
ATOM 2233 C C . ARG A 1 292 ? -19.562 1.320 1.329 1.00 94.62 292 ARG A C 1
ATOM 2235 O O . ARG A 1 292 ? -18.528 0.738 0.994 1.00 94.62 292 ARG A O 1
ATOM 2242 N N . HIS A 1 293 ? -20.777 0.814 1.133 1.00 94.25 293 HIS A N 1
ATOM 2243 C CA . HIS A 1 293 ? -21.030 -0.435 0.425 1.00 94.25 293 HIS A CA 1
ATOM 2244 C C . HIS A 1 293 ? -20.745 -0.291 -1.074 1.00 94.25 293 HIS A C 1
ATOM 2246 O O . HIS A 1 293 ? -20.052 -1.135 -1.633 1.00 94.25 293 HIS A O 1
ATOM 2252 N N . GLU A 1 294 ? -21.176 0.804 -1.700 1.00 93.94 294 GLU A N 1
ATOM 2253 C CA . GLU A 1 294 ? -20.878 1.111 -3.105 1.00 93.94 294 GLU A CA 1
ATOM 2254 C C . GLU A 1 294 ? -19.384 1.316 -3.344 1.00 93.94 294 GLU A C 1
ATOM 2256 O O . GLU A 1 294 ? -18.818 0.692 -4.235 1.00 93.94 294 GLU A O 1
ATOM 2261 N N . LYS A 1 295 ? -18.707 2.079 -2.478 1.00 90.31 295 LYS A N 1
ATOM 2262 C CA . LYS A 1 295 ? -17.252 2.286 -2.542 1.00 90.31 295 LYS A CA 1
ATOM 2263 C C . LYS A 1 295 ? -16.440 0.994 -2.406 1.00 90.31 295 LYS A C 1
ATOM 2265 O O . LYS A 1 295 ? -15.278 0.951 -2.800 1.00 90.31 295 LYS A O 1
ATOM 2270 N N . ALA A 1 296 ? -17.017 -0.038 -1.798 1.00 88.50 296 ALA A N 1
ATOM 2271 C CA . ALA A 1 296 ? -16.407 -1.356 -1.672 1.00 88.50 296 ALA A CA 1
ATOM 2272 C C . ALA A 1 296 ? -16.833 -2.315 -2.802 1.00 88.50 296 ALA A C 1
ATOM 2274 O O . ALA A 1 296 ? -16.740 -3.528 -2.621 1.00 88.50 296 ALA A O 1
ATOM 2275 N N . ASP A 1 297 ? -17.351 -1.804 -3.924 1.00 89.62 297 ASP A N 1
ATOM 2276 C CA . ASP A 1 297 ? -17.918 -2.583 -5.036 1.00 89.62 297 ASP A CA 1
ATOM 2277 C C . ASP A 1 297 ? -18.983 -3.586 -4.578 1.00 89.62 297 ASP A C 1
ATOM 2279 O O . ASP A 1 297 ? -19.081 -4.705 -5.085 1.00 89.62 297 ASP A O 1
ATOM 2283 N N . ARG A 1 298 ? -19.748 -3.217 -3.546 1.00 90.50 298 ARG A N 1
ATOM 2284 C CA . ARG A 1 298 ? -20.743 -4.066 -2.880 1.00 90.50 298 ARG A CA 1
ATOM 2285 C C . ARG A 1 298 ? -20.176 -5.361 -2.280 1.00 90.50 298 ARG A C 1
ATOM 2287 O O . ARG A 1 298 ? -20.922 -6.289 -1.968 1.00 90.50 298 ARG A O 1
ATOM 2294 N N . LYS A 1 299 ? -18.862 -5.432 -2.057 1.00 89.25 299 LYS A N 1
ATOM 2295 C CA . LYS A 1 299 ? -18.197 -6.586 -1.440 1.00 89.25 299 LYS A CA 1
ATOM 2296 C C . LYS A 1 299 ? -18.136 -6.451 0.087 1.00 89.25 299 LYS A C 1
ATOM 2298 O O . LYS A 1 299 ? -18.134 -5.335 0.619 1.00 89.25 299 LYS A O 1
ATOM 2303 N N . PRO A 1 300 ? -18.051 -7.575 0.820 1.00 89.81 300 PRO A N 1
ATOM 2304 C CA . PRO A 1 300 ? -17.819 -7.545 2.259 1.00 89.81 300 PRO A CA 1
ATOM 2305 C C . PRO A 1 300 ? -16.493 -6.860 2.617 1.00 89.81 300 PRO A C 1
ATOM 2307 O O . PRO A 1 300 ? -15.475 -7.083 1.962 1.00 89.81 300 PRO A O 1
ATOM 2310 N N . SER A 1 301 ? -16.487 -6.053 3.681 1.00 90.88 301 SER A N 1
ATOM 2311 C CA . SER A 1 301 ? -15.311 -5.277 4.095 1.00 90.88 301 SER A CA 1
ATOM 2312 C C . SER A 1 301 ? -15.220 -5.157 5.612 1.00 90.88 301 SER A C 1
ATOM 2314 O O . SER A 1 301 ? -16.113 -4.595 6.245 1.00 90.88 301 SER A O 1
ATOM 2316 N N . THR A 1 302 ? -14.104 -5.620 6.188 1.00 90.44 302 THR A N 1
ATOM 2317 C CA . THR A 1 302 ? -13.840 -5.541 7.637 1.00 90.44 302 THR A CA 1
ATOM 2318 C C . THR A 1 302 ? -13.872 -4.098 8.122 1.00 90.44 302 THR A C 1
ATOM 2320 O O . THR A 1 302 ? -14.410 -3.807 9.184 1.00 90.44 302 THR A O 1
ATOM 2323 N N . PHE A 1 303 ? -13.346 -3.177 7.313 1.00 91.94 303 PHE A N 1
ATOM 2324 C CA . PHE A 1 303 ? -13.318 -1.758 7.642 1.00 91.94 303 PHE A CA 1
ATOM 2325 C C . PHE A 1 303 ? -14.726 -1.144 7.662 1.00 91.94 303 PHE A C 1
ATOM 2327 O O . PHE A 1 303 ? -15.039 -0.353 8.545 1.00 91.94 303 PHE A O 1
ATOM 2334 N N . ASN A 1 304 ? -15.610 -1.538 6.736 1.00 94.31 304 ASN A N 1
ATOM 2335 C CA . ASN A 1 304 ? -16.999 -1.071 6.764 1.00 94.31 304 ASN A CA 1
ATOM 2336 C C . ASN A 1 304 ? -17.761 -1.654 7.966 1.00 94.31 304 ASN A C 1
ATOM 2338 O O . ASN A 1 304 ? -18.555 -0.945 8.576 1.00 94.31 304 ASN A O 1
ATOM 2342 N N . THR A 1 305 ? -17.494 -2.912 8.338 1.00 93.75 305 THR A N 1
ATOM 2343 C CA . THR A 1 305 ? -18.045 -3.502 9.567 1.00 93.75 305 THR A CA 1
ATOM 2344 C C . THR A 1 305 ? -17.564 -2.750 10.810 1.00 93.75 305 THR A C 1
ATOM 2346 O O . THR A 1 305 ? -18.376 -2.468 11.682 1.00 93.75 305 THR A O 1
ATOM 2349 N N . ALA A 1 306 ? -16.287 -2.360 10.872 1.00 94.62 306 ALA A N 1
ATOM 2350 C CA . ALA A 1 306 ? -15.747 -1.574 11.981 1.00 94.62 306 ALA A CA 1
ATOM 2351 C C . ALA A 1 306 ? -16.407 -0.189 12.099 1.00 94.62 306 ALA A C 1
ATOM 2353 O O . ALA A 1 306 ? -16.807 0.193 13.196 1.00 94.62 306 ALA A O 1
ATOM 2354 N N . ILE A 1 307 ? -16.604 0.523 10.978 1.00 96.56 307 ILE A N 1
ATOM 2355 C CA . ILE A 1 307 ? -17.370 1.784 10.957 1.00 96.56 307 ILE A CA 1
ATOM 2356 C C . ILE A 1 307 ? -18.776 1.569 11.517 1.00 96.56 307 ILE A C 1
ATOM 2358 O O . ILE A 1 307 ? -19.218 2.318 12.381 1.00 96.56 307 ILE A O 1
ATOM 2362 N N . ALA A 1 308 ? -19.470 0.537 11.041 1.00 96.00 308 ALA A N 1
ATOM 2363 C CA . ALA A 1 308 ? -20.842 0.268 11.442 1.00 96.00 308 ALA A CA 1
ATOM 2364 C C . ALA A 1 308 ? -20.958 -0.044 12.948 1.00 96.00 308 ALA A C 1
ATOM 2366 O O . ALA A 1 308 ? -21.878 0.436 13.606 1.00 96.00 308 ALA A O 1
ATOM 2367 N N . THR A 1 309 ? -19.993 -0.782 13.509 1.00 95.81 309 THR A N 1
ATOM 2368 C CA . THR A 1 309 ? -19.896 -1.025 14.957 1.00 95.81 309 THR A CA 1
ATOM 2369 C C . THR A 1 309 ? -19.685 0.272 15.736 1.00 95.81 309 THR A C 1
ATOM 2371 O O . THR A 1 309 ? -20.388 0.515 16.711 1.00 95.81 309 THR A O 1
ATOM 2374 N N . VAL A 1 310 ? -18.750 1.119 15.297 1.00 96.69 310 VAL A N 1
ATOM 2375 C CA . VAL A 1 310 ? -18.417 2.382 15.974 1.00 96.69 310 VAL A CA 1
ATOM 2376 C C . VAL A 1 310 ? -19.588 3.367 15.960 1.00 96.69 310 VAL A C 1
ATOM 2378 O O . VAL A 1 310 ? -19.851 4.012 16.968 1.00 96.69 310 VAL A O 1
ATOM 2381 N N . VAL A 1 311 ? -20.342 3.440 14.862 1.00 96.94 311 VAL A N 1
ATOM 2382 C CA . VAL A 1 311 ? -21.549 4.278 14.767 1.00 96.94 311 VAL A CA 1
ATOM 2383 C C . VAL A 1 311 ? -22.611 3.850 15.786 1.00 96.94 311 VAL A C 1
ATOM 2385 O O . VAL A 1 311 ? -23.166 4.694 16.484 1.00 96.94 311 VAL A O 1
ATOM 2388 N N . VAL A 1 312 ? -22.860 2.542 15.931 1.00 97.38 312 VAL A N 1
ATOM 2389 C CA . VAL A 1 312 ? -23.786 2.018 16.956 1.00 97.38 312 VAL A CA 1
ATOM 2390 C C . VAL A 1 312 ? -23.254 2.284 18.364 1.00 97.38 312 VAL A C 1
ATOM 2392 O O . VAL A 1 312 ? -24.029 2.594 19.265 1.00 97.38 312 VAL A O 1
ATOM 2395 N N . GLN A 1 313 ? -21.938 2.187 18.557 1.00 96.12 313 GLN A N 1
ATOM 2396 C CA . GLN A 1 313 ? -21.300 2.463 19.838 1.00 96.12 313 GLN A CA 1
ATOM 2397 C C . GLN A 1 313 ? -21.438 3.938 20.239 1.00 96.12 313 GLN A C 1
ATOM 2399 O O . GLN A 1 313 ? -21.793 4.207 21.379 1.00 96.12 313 GLN A O 1
ATOM 2404 N N . ILE A 1 314 ? -21.250 4.885 19.313 1.00 97.06 314 ILE A N 1
ATOM 2405 C CA . ILE A 1 314 ? -21.531 6.311 19.555 1.00 97.06 314 ILE A CA 1
ATOM 2406 C C . ILE A 1 314 ? -22.998 6.515 19.919 1.00 97.06 314 ILE A C 1
ATOM 2408 O O . ILE A 1 314 ? -23.287 7.192 20.902 1.00 97.06 314 ILE A O 1
ATOM 2412 N N . ALA A 1 315 ? -23.915 5.928 19.144 1.00 97.31 315 ALA A N 1
ATOM 2413 C CA . ALA A 1 315 ? -25.347 6.093 19.367 1.00 97.31 315 ALA A CA 1
ATOM 2414 C C . ALA A 1 315 ? -25.763 5.631 20.771 1.00 97.31 315 ALA A C 1
ATOM 2416 O O . ALA A 1 315 ? -26.535 6.312 21.438 1.00 97.31 315 ALA A O 1
ATOM 2417 N N . ARG A 1 316 ? -25.223 4.493 21.225 1.00 96.44 316 ARG A N 1
ATOM 2418 C CA . ARG A 1 316 ? -25.518 3.894 22.531 1.00 96.44 316 ARG A CA 1
ATOM 2419 C C . ARG A 1 316 ? -24.817 4.608 23.688 1.00 96.44 316 ARG A C 1
ATOM 2421 O O . ARG A 1 316 ? -25.460 4.914 24.682 1.00 96.44 316 ARG A O 1
ATOM 2428 N N . ASP A 1 317 ? -23.509 4.822 23.572 1.00 94.44 317 ASP A N 1
ATOM 2429 C CA . ASP A 1 317 ? -22.663 5.164 24.721 1.00 94.44 317 ASP A CA 1
ATOM 2430 C C . ASP A 1 317 ? -22.497 6.681 24.895 1.00 94.44 317 ASP A C 1
ATOM 2432 O O . ASP A 1 317 ? -22.504 7.172 26.023 1.00 94.44 317 ASP A O 1
ATOM 2436 N N . TRP A 1 318 ? -22.373 7.421 23.787 1.00 95.12 318 TRP A N 1
ATOM 2437 C CA . TRP A 1 318 ? -22.123 8.867 23.800 1.00 95.12 318 TRP A CA 1
ATOM 2438 C C . TRP A 1 318 ? -23.411 9.675 23.638 1.00 95.12 318 TRP A C 1
ATOM 2440 O O . TRP A 1 318 ? -23.782 10.435 24.526 1.00 95.12 318 TRP A O 1
ATOM 2450 N N . VAL A 1 319 ? -24.123 9.467 22.526 1.00 96.31 319 VAL A N 1
ATOM 2451 C CA . VAL A 1 319 ? -25.356 10.209 22.205 1.00 96.31 319 VAL A CA 1
ATOM 2452 C C . VAL A 1 319 ? -26.535 9.722 23.051 1.00 96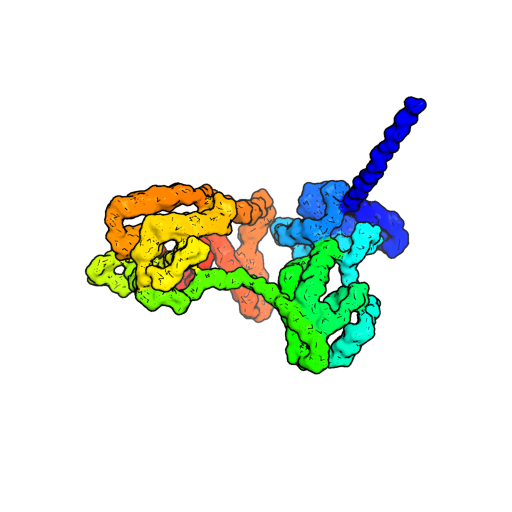.31 319 VAL A C 1
ATOM 2454 O O . VAL A 1 319 ? -27.442 10.498 23.333 1.00 96.31 319 VAL A O 1
ATOM 2457 N N . LYS A 1 320 ? -26.511 8.450 23.478 1.00 95.62 320 LYS A N 1
ATOM 2458 C CA . LYS A 1 320 ? -27.556 7.803 24.289 1.00 95.62 320 LYS A CA 1
ATOM 2459 C C . LYS A 1 320 ? -28.946 7.931 23.656 1.00 95.62 320 LYS A C 1
ATOM 2461 O O . LYS A 1 320 ? -29.901 8.373 24.289 1.00 95.62 320 LYS A O 1
ATOM 2466 N N . VAL A 1 321 ? -29.042 7.559 22.378 1.00 96.50 321 VAL A N 1
ATOM 2467 C CA . VAL A 1 321 ? -30.317 7.543 21.643 1.00 96.50 321 VAL A CA 1
ATOM 2468 C C . VAL A 1 321 ? -31.321 6.597 22.308 1.00 96.50 321 VAL A C 1
ATOM 2470 O O . VAL A 1 321 ? -30.926 5.630 22.960 1.00 96.50 321 VAL A O 1
ATOM 2473 N N . GLY A 1 322 ? -32.618 6.841 22.106 1.00 96.88 322 GLY A N 1
ATOM 2474 C CA . GLY A 1 322 ? -33.672 5.974 22.640 1.00 96.88 322 GLY A CA 1
ATOM 2475 C C . GLY A 1 322 ? -33.583 4.528 22.132 1.00 96.88 322 GLY A C 1
ATOM 2476 O O . GLY A 1 322 ? -33.060 4.264 21.043 1.00 96.88 322 GLY A O 1
ATOM 2477 N N . ASP A 1 323 ? -34.130 3.590 22.908 1.00 95.31 323 ASP A N 1
ATOM 2478 C CA . ASP A 1 323 ? -34.027 2.146 22.646 1.00 95.31 323 ASP A CA 1
ATOM 2479 C C . ASP A 1 323 ? -34.589 1.727 21.279 1.00 95.31 323 ASP A C 1
ATOM 2481 O O . ASP A 1 323 ? -34.009 0.867 20.603 1.00 95.31 323 ASP A O 1
ATOM 2485 N N . ASP A 1 324 ? -35.666 2.377 20.830 1.00 95.88 324 ASP A N 1
ATOM 2486 C CA . ASP A 1 324 ? -36.276 2.136 19.519 1.00 95.88 324 ASP A CA 1
ATOM 2487 C C . ASP A 1 324 ? -35.310 2.498 18.383 1.00 95.88 324 ASP A C 1
ATOM 2489 O O . ASP A 1 324 ? -35.038 1.682 17.496 1.00 95.88 324 ASP A O 1
ATOM 2493 N N . GLN A 1 325 ? -34.702 3.689 18.455 1.00 96.31 325 GLN A N 1
ATOM 2494 C CA . GLN A 1 325 ? -33.709 4.136 17.478 1.00 96.31 325 GLN A CA 1
ATOM 2495 C C . GLN A 1 325 ? -32.476 3.226 17.500 1.00 96.31 325 GLN A C 1
ATOM 2497 O O . GLN A 1 325 ? -31.977 2.827 16.445 1.00 96.31 325 GLN A O 1
ATOM 2502 N N . LEU A 1 326 ? -31.982 2.854 18.685 1.00 97.00 326 LEU A N 1
ATOM 2503 C CA . LEU A 1 326 ? -30.828 1.965 18.810 1.00 97.00 326 LEU A CA 1
ATOM 2504 C C . LEU A 1 326 ? -31.102 0.582 18.197 1.00 97.00 326 LEU A C 1
ATOM 2506 O O . LEU A 1 326 ? -30.224 -0.005 17.554 1.00 97.00 326 LEU A O 1
ATOM 2510 N N . THR A 1 327 ? -32.312 0.057 18.382 1.00 97.19 327 THR A N 1
ATOM 2511 C CA . THR A 1 327 ? -32.742 -1.218 17.799 1.00 97.19 327 THR A CA 1
ATOM 2512 C C . THR A 1 327 ? -32.786 -1.133 16.277 1.00 97.19 327 THR A C 1
ATOM 2514 O O . THR A 1 327 ? -32.220 -1.995 15.597 1.00 97.19 327 THR A O 1
ATOM 2517 N N . GLU A 1 328 ? -33.355 -0.061 15.726 1.00 97.19 328 GLU A N 1
ATOM 2518 C CA . GLU A 1 328 ? -33.391 0.154 14.280 1.00 97.19 328 GLU A CA 1
ATOM 2519 C C . GLU A 1 328 ? -31.978 0.296 13.682 1.00 97.19 328 GLU A C 1
ATOM 2521 O O . GLU A 1 328 ? -31.668 -0.322 12.657 1.00 97.19 328 GLU A O 1
ATOM 2526 N N . LEU A 1 329 ? -31.073 1.018 14.354 1.00 97.19 329 LEU A N 1
ATOM 2527 C CA . LEU A 1 329 ? -29.668 1.134 13.946 1.00 97.19 329 LEU A CA 1
ATOM 2528 C C . LEU A 1 329 ? -28.968 -0.229 13.888 1.00 97.19 329 LEU A C 1
ATOM 2530 O O . LEU A 1 329 ? -28.270 -0.527 12.913 1.00 97.19 329 LEU A O 1
ATOM 2534 N N . LYS A 1 330 ? -29.169 -1.084 14.898 1.00 96.88 330 LYS A N 1
ATOM 2535 C CA . LYS A 1 330 ? -28.604 -2.444 14.925 1.00 96.88 330 LYS A CA 1
ATOM 2536 C C . LYS A 1 330 ? -29.116 -3.283 13.752 1.00 96.88 330 LYS A C 1
ATOM 2538 O O . LYS A 1 330 ? -28.314 -3.950 13.093 1.00 96.88 330 LYS A O 1
ATOM 2543 N N . VAL A 1 331 ? -30.416 -3.214 13.453 1.00 96.94 331 VAL A N 1
ATOM 2544 C CA . VAL A 1 331 ? -31.026 -3.899 12.300 1.00 96.94 331 VAL A CA 1
ATOM 2545 C C . VAL A 1 331 ? -30.433 -3.392 10.986 1.00 96.94 331 VAL A C 1
ATOM 2547 O O . VAL A 1 331 ? -30.122 -4.185 10.096 1.00 96.94 331 VAL A O 1
ATOM 2550 N N . LEU A 1 332 ? -30.232 -2.082 10.854 1.00 94.62 332 LEU A N 1
ATOM 2551 C CA . LEU A 1 332 ? -29.661 -1.483 9.653 1.00 94.62 332 LEU A CA 1
ATOM 2552 C C . LEU A 1 332 ? -28.205 -1.922 9.432 1.00 94.62 332 LEU A C 1
ATOM 2554 O O . LEU A 1 332 ? -27.848 -2.347 8.333 1.00 94.62 332 LEU A O 1
ATOM 2558 N N . VAL A 1 333 ? -27.382 -1.888 10.481 1.00 94.81 333 VAL A N 1
ATOM 2559 C CA . VAL A 1 333 ? -25.979 -2.328 10.442 1.00 94.81 333 VAL A CA 1
ATOM 2560 C C . VAL A 1 333 ? -25.853 -3.828 10.162 1.00 94.81 333 VAL A C 1
ATOM 2562 O O . VAL A 1 333 ? -24.927 -4.249 9.466 1.00 94.81 333 VAL A O 1
ATOM 2565 N N . ALA A 1 334 ? -26.788 -4.649 10.648 1.00 93.94 334 ALA A N 1
ATOM 2566 C CA . ALA A 1 334 ? -26.814 -6.085 10.374 1.00 93.94 334 ALA A CA 1
ATOM 2567 C C . ALA A 1 334 ? -26.997 -6.425 8.882 1.00 93.94 334 ALA A C 1
ATOM 2569 O O . ALA A 1 334 ? -26.547 -7.485 8.451 1.00 93.94 334 ALA A O 1
ATOM 2570 N N . LYS A 1 335 ? -27.579 -5.523 8.074 1.00 93.06 335 LYS A N 1
ATOM 2571 C CA . LYS A 1 335 ? -27.738 -5.714 6.618 1.00 93.06 335 LYS A CA 1
ATOM 2572 C C . LYS A 1 335 ? -26.426 -5.580 5.839 1.00 93.06 335 LYS A C 1
ATOM 2574 O O . LYS A 1 335 ? -26.363 -5.986 4.680 1.00 93.06 335 LYS A O 1
ATOM 2579 N N . LEU A 1 336 ? -25.384 -4.998 6.434 1.00 92.94 336 LEU A N 1
ATOM 2580 C CA . LEU A 1 336 ? -24.100 -4.821 5.765 1.00 92.94 336 LEU A CA 1
ATOM 2581 C C . LEU A 1 336 ? -23.376 -6.177 5.617 1.00 92.94 336 LEU A C 1
ATOM 2583 O O . LEU A 1 336 ? -23.166 -6.861 6.624 1.00 92.94 336 LEU A O 1
ATOM 2587 N N . PRO A 1 337 ? -22.906 -6.555 4.411 1.00 90.25 337 PRO A N 1
ATOM 2588 C CA . PRO A 1 337 ? -22.170 -7.800 4.223 1.00 90.25 337 PRO A CA 1
ATOM 2589 C C . PRO A 1 337 ? -20.891 -7.845 5.060 1.00 90.25 337 PRO A C 1
ATOM 2591 O O . PRO A 1 337 ? -20.031 -6.963 4.968 1.00 90.25 337 PRO A O 1
ATOM 2594 N N . ARG A 1 338 ? -20.745 -8.908 5.853 1.00 88.69 338 ARG A N 1
ATOM 2595 C CA . ARG A 1 338 ? -19.574 -9.130 6.706 1.00 88.69 338 ARG A CA 1
ATOM 2596 C C . ARG A 1 338 ? -18.614 -10.113 6.045 1.00 88.69 338 ARG A C 1
ATOM 2598 O O . ARG A 1 338 ? -19.058 -11.139 5.524 1.00 88.69 338 ARG A O 1
ATOM 2605 N N . PRO A 1 339 ? -17.305 -9.822 6.025 1.00 85.12 339 PRO A N 1
ATOM 2606 C CA . PRO A 1 339 ? -16.338 -10.781 5.522 1.00 85.12 339 PRO A CA 1
ATOM 2607 C C . PRO A 1 339 ? -16.328 -12.013 6.429 1.00 85.12 339 PRO A C 1
ATOM 2609 O O . PRO A 1 339 ? -16.463 -11.902 7.648 1.00 85.12 339 PRO A O 1
ATOM 2612 N N . LYS A 1 340 ? -16.142 -13.195 5.836 1.00 84.06 340 LYS A N 1
ATOM 2613 C CA . LYS A 1 340 ? -15.893 -14.410 6.617 1.00 84.06 340 LYS A CA 1
ATOM 2614 C C . LYS A 1 340 ? -14.593 -14.224 7.400 1.00 84.06 340 LYS A C 1
ATOM 2616 O O . LYS A 1 340 ? -13.596 -13.779 6.832 1.00 84.06 340 LYS A O 1
ATOM 2621 N N . LEU A 1 341 ? -14.609 -14.587 8.681 1.00 77.56 341 LEU A N 1
ATOM 2622 C CA . LEU A 1 341 ? -13.421 -14.637 9.533 1.00 77.56 341 LEU A CA 1
ATOM 2623 C C . LEU A 1 341 ? -12.520 -15.776 9.046 1.00 77.56 341 LEU A C 1
ATOM 2625 O O . LEU A 1 341 ? -12.598 -16.909 9.505 1.00 77.56 341 LEU A O 1
ATOM 2629 N N . ALA A 1 342 ? -11.715 -15.480 8.035 1.00 80.81 342 ALA A N 1
ATOM 2630 C CA . ALA A 1 342 ? -10.777 -16.403 7.431 1.00 80.81 342 ALA A CA 1
ATOM 2631 C C . ALA A 1 342 ? -9.504 -15.654 7.049 1.00 80.81 342 ALA A C 1
ATOM 2633 O O . ALA A 1 342 ? -9.499 -14.435 6.857 1.00 80.81 342 ALA A O 1
ATOM 2634 N N . MET A 1 343 ? -8.416 -16.403 6.893 1.00 82.94 343 MET A N 1
ATOM 2635 C CA . MET A 1 343 ? -7.196 -15.852 6.325 1.00 82.94 343 MET A CA 1
ATOM 2636 C C . MET A 1 343 ? -7.468 -15.254 4.945 1.00 82.94 343 MET A C 1
ATOM 2638 O O . MET A 1 343 ? -8.065 -15.896 4.074 1.00 82.94 343 MET A O 1
ATOM 2642 N N . THR A 1 344 ? -6.975 -14.034 4.738 1.00 81.88 344 THR A N 1
ATOM 2643 C CA . THR A 1 344 ? -6.964 -13.410 3.415 1.00 81.88 344 THR A CA 1
ATOM 2644 C C . THR A 1 344 ? -6.165 -14.275 2.442 1.00 81.88 344 THR A C 1
ATOM 2646 O O . THR A 1 344 ? -5.243 -14.990 2.843 1.00 81.88 344 THR A O 1
ATOM 2649 N N . GLN A 1 345 ? -6.481 -14.189 1.148 1.00 78.50 345 GLN A N 1
ATOM 2650 C CA . GLN A 1 345 ? -5.721 -14.892 0.111 1.00 78.50 345 GLN A CA 1
ATOM 2651 C C . GLN A 1 345 ? -4.226 -14.561 0.193 1.00 78.50 345 GLN A C 1
ATOM 2653 O O . GLN A 1 345 ? -3.404 -15.470 0.212 1.00 78.50 345 GLN A O 1
ATOM 2658 N N . LYS A 1 346 ? -3.892 -13.279 0.377 1.00 77.62 346 LYS A N 1
ATOM 2659 C CA . LYS A 1 346 ? -2.520 -12.807 0.590 1.00 77.62 346 LYS A CA 1
ATOM 2660 C C . LYS A 1 346 ? -1.822 -13.531 1.748 1.00 77.62 346 LYS A C 1
ATOM 2662 O O . LYS A 1 346 ? -0.696 -13.991 1.588 1.00 77.62 346 LYS A O 1
ATOM 2667 N N . ASN A 1 347 ? -2.470 -13.638 2.910 1.00 82.75 347 ASN A N 1
ATOM 2668 C CA . ASN A 1 347 ? -1.868 -14.305 4.066 1.00 82.75 347 ASN A CA 1
ATOM 2669 C C . ASN A 1 347 ? -1.755 -15.817 3.835 1.00 82.75 347 ASN A C 1
ATOM 2671 O O . ASN A 1 347 ? -0.756 -16.415 4.221 1.00 82.75 347 ASN A O 1
ATOM 2675 N N . ARG A 1 348 ? -2.744 -16.436 3.178 1.00 85.06 348 ARG A N 1
ATOM 2676 C CA . ARG A 1 348 ? -2.709 -17.864 2.831 1.00 85.06 348 ARG A CA 1
ATOM 2677 C C . ARG A 1 348 ? -1.566 -18.176 1.864 1.00 85.06 348 ARG A C 1
ATOM 2679 O O . ARG A 1 348 ? -0.827 -19.126 2.086 1.00 85.06 348 ARG A O 1
ATOM 2686 N N . GLU A 1 349 ? -1.395 -17.370 0.821 1.00 80.19 349 GLU A N 1
ATOM 2687 C CA . GLU A 1 349 ? -0.294 -17.503 -0.140 1.00 80.19 349 GLU A CA 1
ATOM 2688 C C . GLU A 1 349 ? 1.070 -17.277 0.513 1.00 80.19 349 GLU A C 1
ATOM 2690 O O . GLU A 1 349 ? 2.017 -17.997 0.205 1.00 80.19 349 GLU A O 1
ATOM 2695 N N . LEU A 1 350 ? 1.166 -16.327 1.451 1.00 82.12 350 LEU A N 1
ATOM 2696 C CA . LEU A 1 350 ? 2.380 -16.120 2.235 1.00 82.12 350 LEU A CA 1
ATOM 2697 C C . LEU A 1 350 ? 2.716 -17.344 3.097 1.00 82.12 350 LEU A C 1
ATOM 2699 O O . LEU A 1 350 ? 3.882 -17.722 3.156 1.00 82.12 350 LEU A O 1
ATOM 2703 N N . LEU A 1 351 ? 1.733 -17.964 3.757 1.00 87.62 351 LEU A N 1
ATOM 2704 C CA . LEU A 1 351 ? 1.982 -19.153 4.580 1.00 87.62 351 LEU A CA 1
ATOM 2705 C C . LEU A 1 351 ? 2.287 -20.402 3.748 1.00 87.62 351 LEU A C 1
ATOM 2707 O O . LEU A 1 351 ? 3.108 -21.206 4.171 1.00 87.62 351 LEU A O 1
ATOM 2711 N N . ARG A 1 352 ? 1.716 -20.525 2.544 1.00 84.75 352 ARG A N 1
ATOM 2712 C CA . ARG A 1 352 ? 1.947 -21.659 1.629 1.00 84.75 352 ARG A CA 1
ATOM 2713 C C . ARG A 1 352 ? 3.430 -21.888 1.306 1.00 84.75 352 ARG A C 1
ATOM 2715 O O . ARG A 1 352 ? 3.819 -22.994 0.957 1.00 84.75 352 ARG A O 1
ATOM 2722 N N . GLN A 1 353 ? 4.290 -20.873 1.437 1.00 81.00 353 GLN A N 1
ATOM 2723 C CA . GLN A 1 353 ? 5.735 -21.063 1.252 1.00 81.00 353 GLN A CA 1
ATOM 2724 C C . GLN A 1 353 ? 6.352 -22.049 2.262 1.00 81.00 353 GLN A C 1
ATOM 2726 O O . GLN A 1 353 ? 7.415 -22.591 1.984 1.00 81.00 353 GLN A O 1
ATOM 2731 N N . PHE A 1 354 ? 5.713 -22.260 3.416 1.00 86.81 354 PHE A N 1
ATOM 2732 C CA . PHE A 1 354 ? 6.182 -23.166 4.464 1.00 86.81 354 PHE A CA 1
ATOM 2733 C C . PHE A 1 354 ? 5.697 -24.612 4.288 1.00 86.81 354 PHE A C 1
ATOM 2735 O O . PHE A 1 354 ? 6.130 -25.468 5.052 1.00 86.81 354 PHE A O 1
ATOM 2742 N N . ASP A 1 355 ? 4.878 -24.898 3.266 1.00 86.00 355 ASP A N 1
ATOM 2743 C CA . ASP A 1 355 ? 4.547 -26.275 2.867 1.00 86.00 355 ASP A CA 1
ATOM 2744 C C . ASP A 1 355 ? 5.789 -27.011 2.323 1.00 86.00 355 ASP A C 1
ATOM 2746 O O . ASP A 1 355 ? 5.831 -28.238 2.307 1.00 86.00 355 ASP A O 1
ATOM 2750 N N . ASP A 1 356 ? 6.812 -26.264 1.886 1.00 85.25 356 ASP A N 1
ATOM 2751 C CA . ASP A 1 356 ? 8.133 -26.790 1.542 1.00 85.25 356 ASP A CA 1
ATOM 2752 C C . ASP A 1 356 ? 8.970 -27.003 2.826 1.00 85.25 356 ASP A C 1
ATOM 2754 O O . ASP A 1 356 ? 9.374 -26.018 3.468 1.00 85.25 356 ASP A O 1
ATOM 2758 N N . PRO A 1 357 ? 9.302 -28.260 3.192 1.00 88.75 357 PRO A N 1
ATOM 2759 C CA . PRO A 1 357 ? 10.074 -28.561 4.397 1.00 88.75 357 PRO A CA 1
ATOM 2760 C C . PRO A 1 357 ? 11.436 -27.857 4.446 1.00 88.75 357 PRO A C 1
ATOM 2762 O O . PRO A 1 357 ? 11.924 -27.515 5.524 1.00 88.75 357 PRO A O 1
ATOM 2765 N N . GLU A 1 358 ? 12.052 -27.581 3.293 1.00 86.75 358 GLU A N 1
ATOM 2766 C CA . GLU A 1 358 ? 13.349 -26.908 3.225 1.00 86.75 358 GLU A CA 1
ATOM 2767 C C . GLU A 1 358 ? 13.233 -25.401 3.504 1.00 86.75 358 GLU A C 1
ATOM 2769 O O . GLU A 1 358 ? 14.164 -24.772 4.018 1.00 86.75 358 GLU A O 1
ATOM 2774 N N . VAL A 1 359 ? 12.090 -24.779 3.200 1.00 86.56 359 VAL A N 1
ATOM 2775 C CA . VAL A 1 359 ? 11.811 -23.395 3.617 1.00 86.56 359 VAL A CA 1
ATOM 2776 C C . VAL A 1 359 ? 11.649 -23.332 5.133 1.00 86.56 359 VAL A C 1
ATOM 2778 O O . VAL A 1 359 ? 12.263 -22.471 5.770 1.00 86.56 359 VAL A O 1
ATOM 2781 N N . LEU A 1 360 ? 10.897 -24.269 5.718 1.00 89.81 360 LEU A N 1
ATOM 2782 C CA . LEU A 1 360 ? 10.701 -24.347 7.164 1.00 89.81 360 LEU A CA 1
ATOM 2783 C C . LEU A 1 360 ? 12.030 -24.577 7.899 1.00 89.81 360 LEU A C 1
ATOM 2785 O O . LEU A 1 360 ? 12.363 -23.833 8.823 1.00 89.81 360 LEU A O 1
ATOM 2789 N N . ARG A 1 361 ? 12.847 -25.527 7.429 1.00 90.81 361 ARG A N 1
ATOM 2790 C CA . ARG A 1 361 ? 14.182 -25.799 7.983 1.00 90.81 361 ARG A CA 1
ATOM 2791 C C . ARG A 1 361 ? 15.071 -24.555 7.969 1.00 90.81 361 ARG A C 1
ATOM 2793 O O . ARG A 1 361 ? 15.746 -24.261 8.955 1.00 90.81 361 ARG A O 1
ATOM 2800 N N . ARG A 1 362 ? 15.056 -23.788 6.873 1.00 90.06 362 ARG A N 1
ATOM 2801 C CA . ARG A 1 362 ? 15.822 -22.537 6.761 1.00 90.06 362 ARG A CA 1
ATOM 2802 C C . ARG A 1 362 ? 15.305 -21.440 7.682 1.00 90.06 362 ARG A C 1
ATOM 2804 O O . ARG A 1 362 ? 16.129 -20.684 8.184 1.00 90.06 362 ARG A O 1
ATOM 2811 N N . MET A 1 363 ? 13.994 -21.351 7.910 1.00 90.44 363 MET A N 1
ATOM 2812 C CA . MET A 1 363 ? 13.412 -20.412 8.875 1.00 90.44 363 MET A CA 1
ATOM 2813 C C . MET A 1 363 ? 13.840 -20.755 10.305 1.00 90.44 363 MET A C 1
ATOM 2815 O O . MET A 1 363 ? 14.316 -19.876 11.017 1.00 90.44 363 MET A O 1
ATOM 2819 N N . ILE A 1 364 ? 13.749 -22.029 10.696 1.00 93.31 364 ILE A N 1
ATOM 2820 C CA . ILE A 1 364 ? 14.136 -22.500 12.035 1.00 93.31 364 ILE A CA 1
ATOM 2821 C C . ILE A 1 364 ? 15.638 -22.294 12.281 1.00 93.31 364 ILE A C 1
ATOM 2823 O O . ILE A 1 364 ? 16.039 -21.848 13.352 1.00 93.31 364 ILE A O 1
ATOM 2827 N N . ALA A 1 365 ? 16.485 -22.554 11.280 1.00 94.62 365 ALA A N 1
ATOM 2828 C CA . ALA A 1 365 ? 17.932 -22.356 11.388 1.00 94.62 365 ALA A CA 1
ATOM 2829 C C . ALA A 1 365 ? 18.372 -20.880 11.271 1.00 94.62 365 ALA A C 1
ATOM 2831 O O . ALA A 1 365 ? 19.544 -20.559 11.502 1.00 94.62 365 ALA A O 1
ATOM 2832 N N . LEU A 1 366 ? 17.466 -19.973 10.883 1.00 94.12 366 LEU A N 1
ATOM 2833 C CA . LEU A 1 366 ? 17.798 -18.585 10.569 1.00 94.12 366 LEU A CA 1
ATOM 2834 C C . LEU A 1 366 ? 18.407 -17.825 11.758 1.00 94.12 366 LEU A C 1
ATOM 2836 O O . LEU A 1 366 ? 19.451 -17.207 11.539 1.00 94.12 366 LEU A O 1
ATOM 2840 N N . PRO A 1 367 ? 17.855 -17.881 12.990 1.00 95.88 367 PRO A N 1
ATOM 2841 C CA . PRO A 1 367 ? 18.441 -17.186 14.134 1.00 95.88 367 PRO A CA 1
ATOM 2842 C C . PRO A 1 367 ? 19.897 -17.582 14.389 1.00 95.88 367 PRO A C 1
ATOM 2844 O O . PRO A 1 367 ? 20.770 -16.718 14.455 1.00 95.88 367 PRO A O 1
ATOM 2847 N N . GLY A 1 368 ? 20.181 -18.888 14.443 1.00 95.44 368 GLY A N 1
ATOM 2848 C CA . GLY A 1 368 ? 21.532 -19.400 14.682 1.00 95.44 368 GLY A CA 1
ATOM 2849 C C . GLY A 1 368 ? 22.521 -18.961 13.602 1.00 95.44 368 GLY A C 1
ATOM 2850 O O . GLY A 1 368 ? 23.634 -18.531 13.911 1.00 95.44 368 GLY A O 1
ATOM 2851 N N . ARG A 1 369 ? 22.099 -18.979 12.330 1.00 94.50 369 ARG A N 1
ATOM 2852 C CA . ARG A 1 369 ? 22.919 -18.491 11.214 1.00 94.50 369 ARG A CA 1
ATOM 2853 C C . ARG A 1 369 ? 23.224 -16.996 11.333 1.00 94.50 369 ARG A C 1
ATOM 2855 O O . ARG A 1 369 ? 24.377 -16.608 11.177 1.00 94.50 369 ARG A O 1
ATOM 2862 N N . LEU A 1 370 ? 22.218 -16.167 11.617 1.00 94.75 370 LEU A N 1
ATOM 2863 C CA . LEU A 1 370 ? 22.396 -14.719 11.763 1.00 94.75 370 LEU A CA 1
ATOM 2864 C C . LEU A 1 370 ? 23.327 -14.376 12.937 1.00 94.75 370 LEU A C 1
ATOM 2866 O O . LEU A 1 370 ? 24.196 -13.518 12.782 1.00 94.75 370 LEU A O 1
ATOM 2870 N N . PHE A 1 371 ? 23.210 -15.086 14.064 1.00 93.00 371 PHE A N 1
ATOM 2871 C CA . PHE A 1 371 ? 24.138 -14.970 15.194 1.00 93.00 371 PHE A CA 1
ATOM 2872 C C . PHE A 1 371 ? 25.573 -15.349 14.810 1.00 93.00 371 PHE A C 1
ATOM 2874 O O . PHE A 1 371 ? 26.509 -14.617 15.128 1.00 93.00 371 PHE A O 1
ATOM 2881 N N . ALA A 1 372 ? 25.763 -16.469 14.107 1.00 92.75 372 ALA A N 1
ATOM 2882 C CA . ALA A 1 372 ? 27.086 -16.915 13.674 1.00 92.75 372 ALA A CA 1
ATOM 2883 C C . ALA A 1 372 ? 27.736 -15.941 12.678 1.00 92.75 372 ALA A C 1
ATOM 2885 O O . ALA A 1 372 ? 28.935 -15.685 12.764 1.00 92.75 372 ALA A O 1
ATOM 2886 N N . GLU A 1 373 ? 26.959 -15.380 11.748 1.00 91.50 373 GLU A N 1
ATOM 2887 C CA . GLU A 1 373 ? 27.433 -14.346 10.825 1.00 91.50 373 GLU A CA 1
ATOM 2888 C C . GLU A 1 373 ? 27.825 -13.063 11.558 1.00 91.50 373 GLU A C 1
ATOM 2890 O O . GLU A 1 373 ? 28.860 -12.485 11.250 1.00 91.50 373 GLU A O 1
ATOM 2895 N N . ALA A 1 374 ? 27.016 -12.621 12.525 1.00 91.81 374 ALA A N 1
ATOM 2896 C CA . ALA A 1 374 ? 27.300 -11.417 13.294 1.00 91.81 374 ALA A CA 1
ATOM 2897 C C . ALA A 1 374 ? 28.557 -11.566 14.165 1.00 91.81 374 ALA A C 1
ATOM 2899 O O . ALA A 1 374 ? 29.372 -10.653 14.207 1.00 91.81 374 ALA A O 1
ATOM 2900 N N . LYS A 1 375 ? 28.771 -12.732 14.793 1.00 87.69 375 LYS A N 1
ATOM 2901 C CA . LYS A 1 375 ? 30.001 -13.018 15.557 1.00 87.69 375 LYS A CA 1
ATOM 2902 C C . LYS A 1 375 ? 31.269 -13.000 14.697 1.00 87.69 375 LYS A C 1
ATOM 2904 O O . LYS A 1 375 ? 32.347 -12.742 15.216 1.00 87.69 375 LYS A O 1
ATOM 2909 N N . LYS A 1 376 ? 31.148 -13.313 13.404 1.00 90.19 376 LYS A N 1
ATOM 2910 C CA . LYS A 1 376 ? 32.266 -13.337 12.448 1.00 90.19 376 LYS A CA 1
ATOM 2911 C C . LYS A 1 376 ? 32.515 -11.991 11.767 1.00 90.19 376 LYS A C 1
ATOM 2913 O O . LYS A 1 376 ? 33.479 -11.884 11.017 1.00 90.19 376 LYS A O 1
ATOM 2918 N N . ASP A 1 377 ? 31.646 -11.003 11.966 1.00 88.31 377 ASP A N 1
ATOM 2919 C CA . ASP A 1 377 ? 31.762 -9.696 11.326 1.00 88.31 377 ASP A CA 1
ATOM 2920 C C . ASP A 1 377 ? 32.810 -8.834 12.054 1.00 88.31 377 ASP A C 1
ATOM 2922 O O . ASP A 1 377 ? 32.569 -8.413 13.189 1.00 88.31 377 ASP A O 1
ATOM 2926 N N . PRO A 1 378 ? 33.962 -8.538 11.422 1.00 82.44 378 PRO A N 1
ATOM 2927 C CA . PRO A 1 378 ? 35.034 -7.783 12.064 1.00 82.44 378 PRO A CA 1
ATOM 2928 C C . PRO A 1 378 ? 34.689 -6.299 12.230 1.00 82.44 378 PRO A C 1
ATOM 2930 O O . PRO A 1 378 ? 35.325 -5.614 13.022 1.00 82.44 378 PRO A O 1
ATOM 2933 N N . SER A 1 379 ? 33.704 -5.787 11.483 1.00 84.19 379 SER A N 1
ATOM 2934 C CA . SER A 1 379 ? 33.357 -4.364 11.502 1.00 84.19 379 SER A CA 1
ATOM 2935 C C . SER A 1 379 ? 32.556 -3.955 12.735 1.00 84.19 379 SER A C 1
ATOM 2937 O O . SER A 1 379 ? 32.515 -2.766 13.045 1.00 84.19 379 SER A O 1
ATOM 2939 N N . GLN A 1 380 ? 31.881 -4.919 13.384 1.00 83.50 380 GLN A N 1
ATOM 2940 C CA . GLN A 1 380 ? 30.954 -4.706 14.507 1.00 83.50 380 GLN A CA 1
ATOM 2941 C C . GLN A 1 380 ? 30.048 -3.479 14.313 1.00 83.50 380 GLN A C 1
ATOM 2943 O O . GLN A 1 380 ? 29.785 -2.693 15.221 1.00 83.50 380 GLN A O 1
ATOM 2948 N N . SER A 1 381 ? 29.588 -3.288 13.079 1.00 88.44 381 SER A N 1
ATOM 2949 C CA . SER A 1 381 ? 28.833 -2.108 12.692 1.00 88.44 381 SER A CA 1
ATOM 2950 C C . SER A 1 381 ? 27.412 -2.128 13.263 1.00 88.44 381 SER A C 1
ATOM 2952 O O . SER A 1 381 ? 26.883 -3.156 13.695 1.00 88.44 381 SER A O 1
ATOM 2954 N N . LYS A 1 382 ? 26.705 -0.999 13.142 1.00 88.19 382 LYS A N 1
ATOM 2955 C CA . LYS A 1 382 ? 25.257 -0.929 13.416 1.00 88.19 382 LYS A CA 1
ATOM 2956 C C . LYS A 1 382 ? 24.438 -1.998 12.672 1.00 88.19 382 LYS A C 1
ATOM 2958 O O . LYS A 1 382 ? 23.387 -2.415 13.148 1.00 88.19 382 LYS A O 1
ATOM 2963 N N . TRP A 1 383 ? 24.917 -2.469 11.518 1.00 88.25 383 TRP A N 1
ATOM 2964 C CA . TRP A 1 383 ? 24.269 -3.539 10.757 1.00 88.25 383 TRP A CA 1
ATOM 2965 C C . TRP A 1 383 ? 24.472 -4.917 11.391 1.00 88.25 383 TRP A C 1
ATOM 2967 O O . TRP A 1 383 ? 23.580 -5.761 11.307 1.00 88.25 383 TRP A O 1
ATOM 2977 N N . THR A 1 384 ? 25.606 -5.136 12.056 1.00 91.00 384 THR A N 1
ATOM 2978 C CA . THR A 1 384 ? 25.883 -6.333 12.856 1.00 91.00 384 THR A CA 1
ATOM 2979 C C . THR A 1 384 ? 24.898 -6.419 14.024 1.00 91.00 384 THR A C 1
ATOM 2981 O O . THR A 1 384 ? 24.267 -7.458 14.218 1.00 91.00 384 THR A O 1
ATOM 2984 N N . LEU A 1 385 ? 24.671 -5.302 14.728 1.00 88.50 385 LEU A N 1
ATOM 2985 C CA . LEU A 1 385 ? 23.674 -5.219 15.801 1.00 88.50 385 LEU A CA 1
ATOM 2986 C C . LEU A 1 385 ? 22.247 -5.449 15.282 1.00 88.50 385 LEU A C 1
ATOM 2988 O O . LEU A 1 385 ? 21.529 -6.283 15.828 1.00 88.50 385 LEU A O 1
ATOM 2992 N N . ALA A 1 386 ? 21.852 -4.790 14.188 1.00 90.50 386 ALA A N 1
ATOM 2993 C CA . ALA A 1 386 ? 20.534 -4.992 13.578 1.00 90.50 386 ALA A CA 1
ATOM 2994 C C . ALA A 1 386 ? 20.298 -6.460 13.165 1.00 90.50 386 ALA A C 1
ATOM 2996 O O . ALA A 1 386 ? 19.184 -6.984 13.272 1.00 90.50 386 ALA A O 1
ATOM 2997 N N . LYS A 1 387 ? 21.356 -7.153 12.720 1.00 91.19 387 LYS A N 1
ATOM 2998 C CA . LYS A 1 387 ? 21.313 -8.584 12.400 1.00 91.19 387 LYS A CA 1
ATOM 2999 C C . LYS A 1 387 ? 21.075 -9.440 13.649 1.00 91.19 387 LYS A C 1
ATOM 3001 O O . LYS A 1 387 ? 20.238 -10.338 13.596 1.00 91.19 387 LYS A O 1
ATOM 3006 N N . LEU A 1 388 ? 21.761 -9.151 14.758 1.00 91.31 388 LEU A N 1
ATOM 3007 C CA . LEU A 1 388 ? 21.559 -9.831 16.045 1.00 91.31 388 LEU A CA 1
ATOM 3008 C C . LEU A 1 388 ? 20.153 -9.594 16.604 1.00 91.31 388 LEU A C 1
ATOM 3010 O O . LEU A 1 388 ? 19.486 -10.552 16.989 1.00 91.31 388 LEU A O 1
ATOM 3014 N N . GLN A 1 389 ? 19.672 -8.349 16.574 1.00 91.00 389 GLN A N 1
ATOM 3015 C CA . GLN A 1 389 ? 18.302 -8.006 16.968 1.00 91.00 389 GLN A CA 1
ATOM 3016 C C . GLN A 1 389 ? 17.278 -8.787 16.141 1.00 91.00 389 GLN A C 1
ATOM 3018 O O . GLN A 1 389 ? 16.362 -9.386 16.697 1.00 91.00 389 GLN A O 1
ATOM 3023 N N . SER A 1 390 ? 17.472 -8.862 14.820 1.00 91.69 390 SER A N 1
ATOM 3024 C CA . SER A 1 390 ? 16.610 -9.657 13.937 1.00 91.69 390 SER A CA 1
ATOM 3025 C C . SER A 1 390 ? 16.653 -11.147 14.287 1.00 91.69 390 SER A C 1
ATOM 3027 O O . SER A 1 390 ? 15.618 -11.805 14.302 1.00 91.69 390 SER A O 1
ATOM 3029 N N . ALA A 1 391 ? 17.838 -11.688 14.582 1.00 93.88 391 ALA A N 1
ATOM 3030 C CA . ALA A 1 391 ? 18.004 -13.085 14.965 1.00 93.88 391 ALA A CA 1
ATOM 3031 C C . ALA A 1 391 ? 17.243 -13.415 16.255 1.00 93.88 391 ALA A C 1
ATOM 3033 O O . ALA A 1 391 ? 16.497 -14.393 16.288 1.00 93.88 391 ALA A O 1
ATOM 3034 N N . LEU A 1 392 ? 17.395 -12.576 17.284 1.00 90.88 392 LEU A N 1
ATOM 3035 C CA . LEU A 1 392 ? 16.695 -12.719 18.556 1.00 90.88 392 LEU A CA 1
ATOM 3036 C C . LEU A 1 392 ? 15.179 -12.582 18.377 1.00 90.88 392 LEU A C 1
ATOM 3038 O O . LEU A 1 392 ? 14.433 -13.431 18.850 1.00 90.88 392 LEU A O 1
ATOM 3042 N N . ALA A 1 393 ? 14.729 -11.576 17.627 1.00 91.25 393 ALA A N 1
ATOM 3043 C CA . ALA A 1 393 ? 13.317 -11.353 17.334 1.00 91.25 393 ALA A CA 1
ATOM 3044 C C . ALA A 1 393 ? 12.669 -12.563 16.636 1.00 91.25 393 ALA A C 1
ATOM 3046 O O . ALA A 1 393 ? 11.577 -12.986 17.010 1.00 91.25 393 ALA A O 1
ATOM 3047 N N . ILE A 1 394 ? 13.358 -13.160 15.656 1.00 92.62 394 ILE A N 1
ATOM 3048 C CA . ILE A 1 394 ? 12.885 -14.373 14.974 1.00 92.62 394 ILE A CA 1
ATOM 3049 C C . ILE A 1 394 ? 12.875 -15.565 15.939 1.00 92.62 394 ILE A C 1
ATOM 3051 O O . ILE A 1 394 ? 11.906 -16.316 15.942 1.00 92.62 394 ILE A O 1
ATOM 3055 N N . ALA A 1 395 ? 13.910 -15.740 16.767 1.00 92.25 395 ALA A N 1
ATOM 3056 C CA . ALA A 1 395 ? 13.958 -16.826 17.749 1.00 92.25 395 ALA A CA 1
ATOM 3057 C C . ALA A 1 395 ? 12.806 -16.739 18.761 1.00 92.25 395 ALA A C 1
ATOM 3059 O O . ALA A 1 395 ? 12.129 -17.738 18.994 1.00 92.25 395 ALA A O 1
ATOM 3060 N N . ILE A 1 396 ? 12.544 -15.542 19.300 1.00 90.06 396 ILE A N 1
ATOM 3061 C CA . ILE A 1 396 ? 11.406 -15.291 20.189 1.00 90.06 396 ILE A CA 1
ATOM 3062 C C . ILE A 1 396 ? 10.107 -15.603 19.451 1.00 90.06 396 ILE A C 1
ATOM 3064 O O . ILE A 1 396 ? 9.327 -16.397 19.952 1.00 90.06 396 ILE A O 1
ATOM 3068 N N . GLY A 1 397 ? 9.902 -15.072 18.241 1.00 90.75 397 GLY A N 1
ATOM 3069 C CA . GLY A 1 397 ? 8.680 -15.306 17.464 1.00 90.75 397 GLY A CA 1
ATOM 3070 C C . GLY A 1 397 ? 8.422 -16.773 17.090 1.00 90.75 397 GLY A C 1
ATOM 3071 O O . GLY A 1 397 ? 7.269 -17.156 16.903 1.00 90.75 397 GLY A O 1
ATOM 3072 N N . LEU A 1 398 ? 9.472 -17.598 16.987 1.00 91.38 398 LEU A N 1
ATOM 3073 C CA . LEU A 1 398 ? 9.358 -19.044 16.763 1.00 91.38 398 LEU A CA 1
ATOM 3074 C C . LEU A 1 398 ? 8.969 -19.816 18.033 1.00 91.38 398 LEU A C 1
ATOM 3076 O O . LEU A 1 398 ? 8.344 -20.867 17.921 1.00 91.38 398 LEU A O 1
ATOM 3080 N N . ALA A 1 399 ? 9.344 -19.320 19.214 1.00 90.00 399 ALA A N 1
ATOM 3081 C CA . ALA A 1 399 ? 9.041 -19.954 20.497 1.00 90.00 399 ALA A CA 1
ATOM 3082 C C . ALA A 1 399 ? 7.731 -19.439 21.119 1.00 90.00 399 ALA A C 1
ATOM 3084 O O . ALA A 1 399 ? 6.961 -20.211 21.683 1.00 90.00 399 ALA A O 1
ATOM 3085 N N . ILE A 1 400 ? 7.483 -18.133 21.012 1.00 88.50 400 ILE A N 1
ATOM 3086 C CA . ILE A 1 400 ? 6.367 -17.404 21.610 1.00 88.50 400 ILE A CA 1
ATOM 3087 C C . ILE A 1 400 ? 5.787 -16.473 20.531 1.00 88.50 400 ILE A C 1
ATOM 3089 O O . ILE A 1 400 ? 6.458 -15.525 20.111 1.00 88.50 400 ILE A O 1
ATOM 3093 N N . PRO A 1 401 ? 4.548 -16.700 20.057 1.00 82.75 401 PRO A N 1
ATOM 3094 C CA . PRO A 1 401 ? 3.956 -15.911 18.980 1.00 82.75 401 PRO A CA 1
ATOM 3095 C C . PRO A 1 401 ? 3.524 -14.523 19.481 1.00 82.75 401 PRO A C 1
ATOM 3097 O O . PRO A 1 401 ? 2.356 -14.275 19.775 1.00 82.75 401 PRO A O 1
ATOM 3100 N N . LEU A 1 402 ? 4.482 -13.600 19.575 1.00 85.88 402 LEU A N 1
ATOM 3101 C CA . LEU A 1 402 ? 4.245 -12.212 19.962 1.00 85.88 402 LEU A CA 1
ATOM 3102 C C . LEU A 1 402 ? 3.776 -11.365 18.777 1.00 85.88 402 LEU A C 1
ATOM 3104 O O . LEU A 1 402 ? 4.226 -11.530 17.640 1.00 85.88 402 LEU A O 1
ATOM 3108 N N . ARG A 1 403 ? 2.900 -10.390 19.049 1.00 83.94 403 ARG A N 1
ATOM 3109 C CA . ARG A 1 403 ? 2.599 -9.327 18.080 1.00 83.94 403 ARG A CA 1
ATOM 3110 C C . ARG A 1 403 ? 3.866 -8.517 17.817 1.00 83.94 403 ARG A C 1
ATOM 3112 O O . ARG A 1 403 ? 4.640 -8.262 18.734 1.00 83.94 403 ARG A O 1
ATOM 3119 N N . LEU A 1 404 ? 4.044 -8.057 16.577 1.00 85.81 404 LEU A N 1
ATOM 3120 C CA . LEU A 1 404 ? 5.223 -7.275 16.193 1.00 85.81 404 LEU A CA 1
ATOM 3121 C C . LEU A 1 404 ? 5.407 -6.023 17.067 1.00 85.81 404 LEU A C 1
ATOM 3123 O O . LEU A 1 404 ? 6.537 -5.716 17.418 1.00 85.81 404 LEU A O 1
ATOM 3127 N N . SER A 1 405 ? 4.314 -5.351 17.452 1.00 84.06 405 SER A N 1
ATOM 3128 C CA . SER A 1 405 ? 4.344 -4.205 18.375 1.00 84.06 405 SER A CA 1
ATOM 3129 C C . SER A 1 405 ? 5.000 -4.559 19.707 1.00 84.06 405 SER A C 1
ATOM 3131 O O . SER A 1 405 ? 5.894 -3.853 20.159 1.00 84.06 405 SER A O 1
ATOM 3133 N N . ASN A 1 406 ? 4.608 -5.692 20.290 1.00 87.00 406 ASN A N 1
ATOM 3134 C CA . ASN A 1 406 ? 5.107 -6.150 21.583 1.00 87.00 406 ASN A CA 1
ATOM 3135 C C . ASN A 1 406 ? 6.567 -6.602 21.453 1.00 87.00 406 ASN A C 1
ATOM 3137 O O . ASN A 1 406 ? 7.385 -6.321 22.316 1.00 87.00 406 ASN A O 1
ATOM 3141 N N . LEU A 1 407 ? 6.920 -7.229 20.327 1.00 88.94 407 LEU A N 1
ATOM 3142 C CA . LEU A 1 407 ? 8.295 -7.631 20.034 1.00 88.94 407 LEU A CA 1
ATOM 3143 C C . LEU A 1 407 ? 9.241 -6.427 19.888 1.00 88.94 407 LEU A C 1
ATOM 3145 O O . LEU A 1 407 ? 10.400 -6.507 20.281 1.00 88.94 407 LEU A O 1
ATOM 3149 N N . THR A 1 408 ? 8.763 -5.316 19.318 1.00 87.94 408 THR A N 1
ATOM 3150 C CA . THR A 1 408 ? 9.588 -4.123 19.066 1.00 87.94 408 THR A CA 1
ATOM 3151 C C . THR A 1 408 ? 9.852 -3.262 20.297 1.00 87.94 408 THR A C 1
ATOM 3153 O O . THR A 1 408 ? 10.765 -2.445 20.249 1.00 87.94 408 THR A O 1
ATOM 3156 N N . ILE A 1 409 ? 9.081 -3.436 21.374 1.00 87.62 409 ILE A N 1
ATOM 3157 C CA . ILE A 1 409 ? 9.258 -2.701 22.640 1.00 87.62 409 ILE A CA 1
ATOM 3158 C C . ILE A 1 409 ? 10.043 -3.499 23.688 1.00 87.62 409 ILE A C 1
ATOM 3160 O O . ILE A 1 409 ? 10.202 -3.037 24.815 1.00 87.62 409 ILE A O 1
ATOM 3164 N N . LEU A 1 410 ? 10.500 -4.711 23.351 1.00 88.25 410 LEU A N 1
ATOM 3165 C CA . LEU A 1 410 ? 11.266 -5.524 24.288 1.00 88.25 410 LEU A CA 1
ATOM 3166 C C . LEU A 1 410 ? 12.596 -4.849 24.619 1.00 88.25 410 LEU A C 1
ATOM 3168 O O . LEU A 1 410 ? 13.342 -4.419 23.740 1.00 88.25 410 LEU A O 1
ATOM 3172 N N . GLU A 1 411 ? 12.901 -4.833 25.908 1.00 88.19 411 GLU A N 1
ATOM 3173 C CA . GLU A 1 411 ? 14.072 -4.184 26.488 1.00 88.19 411 GLU A CA 1
ATOM 3174 C C . GLU A 1 411 ? 14.744 -5.186 27.428 1.00 88.19 411 GLU A C 1
ATOM 3176 O O . GLU A 1 411 ? 14.068 -5.892 28.188 1.00 88.19 411 GLU A O 1
ATOM 3181 N N . PHE A 1 412 ? 16.074 -5.266 27.355 1.00 87.94 412 PHE A N 1
ATOM 3182 C CA . PHE A 1 412 ? 16.852 -6.005 28.347 1.00 87.94 412 PHE A CA 1
ATOM 3183 C C . PHE A 1 412 ? 16.662 -5.371 29.724 1.00 87.94 412 PHE A C 1
ATOM 3185 O O . PHE A 1 412 ? 16.405 -4.173 29.824 1.00 87.94 412 PHE A O 1
ATOM 3192 N N . ASP A 1 413 ? 16.719 -6.197 30.764 1.00 88.38 413 ASP A N 1
ATOM 3193 C CA . ASP A 1 413 ? 16.582 -5.805 32.174 1.00 88.38 413 ASP A CA 1
ATOM 3194 C C . ASP A 1 413 ? 15.210 -5.237 32.576 1.00 88.38 413 ASP A C 1
ATOM 3196 O O . ASP A 1 413 ? 14.983 -4.951 33.749 1.00 88.38 413 ASP A O 1
ATOM 3200 N N . ARG A 1 414 ? 14.273 -5.137 31.627 1.00 87.62 414 ARG A N 1
ATOM 3201 C CA . ARG A 1 414 ? 12.868 -4.782 31.864 1.00 87.62 414 ARG A CA 1
ATOM 3202 C C . ARG A 1 414 ? 11.899 -5.887 31.462 1.00 87.62 414 ARG A C 1
ATOM 3204 O O . ARG A 1 414 ? 10.935 -6.139 32.169 1.00 87.62 414 ARG A O 1
ATOM 3211 N N . HIS A 1 415 ? 12.125 -6.481 30.293 1.00 89.50 415 HIS A N 1
ATOM 3212 C CA . HIS A 1 415 ? 11.279 -7.543 29.743 1.00 89.50 415 HIS A CA 1
ATOM 3213 C C . HIS A 1 415 ? 12.057 -8.851 29.581 1.00 89.50 415 HIS A C 1
ATOM 3215 O O . HIS A 1 415 ? 11.500 -9.942 29.669 1.00 89.50 415 HIS A O 1
ATOM 3221 N N . LEU A 1 416 ? 13.357 -8.742 29.290 1.00 87.38 416 LEU A N 1
ATOM 3222 C CA . LEU A 1 416 ? 14.270 -9.864 29.102 1.00 87.38 416 LEU A CA 1
ATOM 3223 C C . LEU A 1 416 ? 15.341 -9.817 30.190 1.00 87.38 416 LEU A C 1
ATOM 3225 O O . LEU A 1 416 ? 16.271 -9.014 30.102 1.00 87.38 416 LEU A O 1
ATOM 3229 N N . HIS A 1 417 ? 15.239 -10.700 31.180 1.00 87.62 417 HIS A N 1
ATOM 3230 C CA . HIS A 1 417 ? 16.217 -10.799 32.261 1.00 87.62 417 HIS A CA 1
ATOM 3231 C C . HIS A 1 417 ? 17.136 -11.982 31.991 1.00 87.62 417 HIS A C 1
ATOM 3233 O O . HIS A 1 417 ? 16.768 -13.148 32.162 1.00 87.62 417 HIS A O 1
ATOM 3239 N N . LEU A 1 418 ? 18.339 -11.676 31.511 1.00 84.88 418 LEU A N 1
ATOM 3240 C CA . LEU A 1 418 ? 19.346 -12.682 31.207 1.00 84.88 418 LEU A CA 1
ATOM 3241 C C . LEU A 1 418 ? 20.165 -12.980 32.459 1.00 84.88 418 LEU A C 1
ATOM 3243 O O . LEU A 1 418 ? 20.770 -12.082 33.037 1.00 84.88 418 LEU A O 1
ATOM 3247 N N . ILE A 1 419 ? 20.220 -14.251 32.857 1.00 83.69 419 ILE A N 1
ATOM 3248 C CA . ILE A 1 419 ? 21.081 -14.682 33.959 1.00 83.69 419 ILE A CA 1
ATOM 3249 C C . ILE A 1 419 ? 22.279 -15.421 33.372 1.00 83.69 419 ILE A C 1
ATOM 3251 O O . ILE A 1 419 ? 22.157 -16.554 32.909 1.00 83.69 419 ILE A O 1
ATOM 3255 N N . ASP A 1 420 ? 23.446 -14.780 33.413 1.00 78.75 420 ASP A N 1
ATOM 3256 C CA . ASP A 1 420 ? 24.703 -15.342 32.908 1.00 78.75 420 ASP A CA 1
ATOM 3257 C C . ASP A 1 420 ? 25.339 -16.296 33.933 1.00 78.75 420 ASP A C 1
ATOM 3259 O O . ASP A 1 420 ? 26.371 -16.019 34.546 1.00 78.75 420 ASP A O 1
ATOM 3263 N N . ARG A 1 421 ? 24.649 -17.408 34.212 1.00 82.75 421 ARG A N 1
ATOM 3264 C CA . ARG A 1 421 ? 25.156 -18.505 35.049 1.00 82.75 421 ARG A CA 1
ATOM 3265 C C . ARG A 1 421 ? 24.752 -19.858 34.458 1.00 82.75 421 ARG A C 1
ATOM 3267 O O . ARG A 1 421 ? 23.594 -20.021 34.065 1.00 82.75 421 ARG A O 1
ATOM 3274 N N . PRO A 1 422 ? 25.651 -20.859 34.437 1.00 75.69 422 PRO A N 1
ATOM 3275 C CA . PRO A 1 422 ? 25.313 -22.201 33.971 1.00 75.69 422 PRO A CA 1
ATOM 3276 C C . PRO A 1 422 ? 24.097 -22.771 34.718 1.00 75.69 422 PRO A C 1
ATOM 3278 O O . PRO A 1 422 ? 24.087 -22.825 35.945 1.00 75.69 422 PRO A O 1
ATOM 3281 N N . GLY A 1 423 ? 23.065 -23.181 33.977 1.00 77.81 423 GLY A N 1
ATOM 3282 C CA . GLY A 1 423 ? 21.836 -23.761 34.536 1.00 77.81 423 GLY A CA 1
ATOM 3283 C C . GLY A 1 423 ? 20.819 -22.755 35.092 1.00 77.81 423 GLY A C 1
ATOM 3284 O O . GLY A 1 423 ? 19.742 -23.173 35.520 1.00 77.81 423 GLY A O 1
ATOM 3285 N N . ALA A 1 424 ? 21.110 -21.451 35.069 1.00 79.88 424 ALA A N 1
ATOM 3286 C CA . ALA A 1 424 ? 20.137 -20.441 35.460 1.00 79.88 424 ALA A CA 1
ATOM 3287 C C . ALA A 1 424 ? 19.035 -20.280 34.402 1.00 79.88 424 ALA A C 1
ATOM 3289 O O . ALA A 1 424 ? 19.269 -20.398 33.198 1.00 79.88 424 ALA A O 1
ATOM 3290 N N . LYS A 1 425 ? 17.812 -20.009 34.865 1.00 79.12 425 LYS A N 1
ATOM 3291 C CA . LYS A 1 425 ? 16.661 -19.738 34.002 1.00 79.12 425 LYS A CA 1
ATOM 3292 C C . LYS A 1 425 ? 16.535 -18.231 33.809 1.00 79.12 425 LYS A C 1
ATOM 3294 O O . LYS A 1 425 ? 16.167 -17.533 34.746 1.00 79.12 425 LYS A O 1
ATOM 3299 N N . SER A 1 426 ? 16.826 -17.748 32.607 1.00 82.81 426 SER A N 1
ATOM 3300 C CA . SER A 1 426 ? 16.457 -16.389 32.197 1.00 82.81 426 SER A CA 1
ATOM 3301 C C . SER A 1 426 ? 14.933 -16.251 32.164 1.00 82.81 426 SER A C 1
ATOM 3303 O O . SER A 1 426 ? 14.243 -17.204 31.787 1.00 82.81 426 SER A O 1
ATOM 3305 N N . THR A 1 427 ? 14.409 -15.085 32.538 1.00 83.50 427 THR A N 1
ATOM 3306 C CA . THR A 1 427 ? 12.964 -14.821 32.536 1.00 83.50 427 THR A CA 1
ATOM 3307 C C . THR A 1 427 ? 12.574 -13.871 31.410 1.00 83.50 427 THR A C 1
ATOM 3309 O O . THR A 1 427 ? 13.352 -13.021 30.965 1.00 83.50 427 THR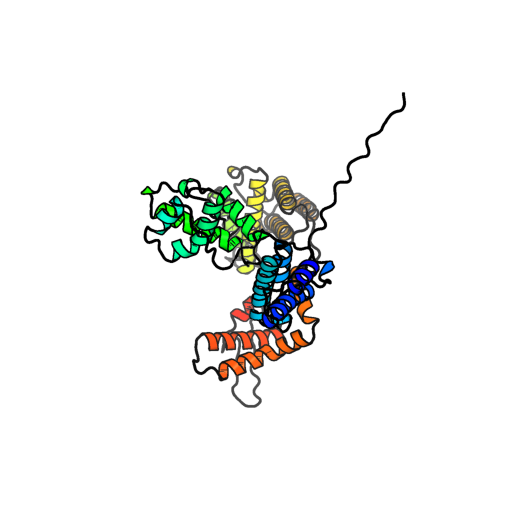 A O 1
ATOM 3312 N N . PHE A 1 428 ? 11.358 -14.079 30.912 1.00 85.25 428 PHE A N 1
ATOM 3313 C CA . PHE A 1 428 ? 10.692 -13.203 29.964 1.00 85.25 428 PHE A CA 1
ATOM 3314 C C . PHE A 1 428 ? 9.392 -12.739 30.602 1.00 85.25 428 PHE A C 1
ATOM 3316 O O . PHE A 1 428 ? 8.508 -13.557 30.865 1.00 85.25 428 PHE A O 1
ATOM 3323 N N . GLU A 1 429 ? 9.304 -11.443 30.862 1.00 83.56 429 GLU A N 1
ATOM 3324 C CA . GLU A 1 429 ? 8.182 -10.818 31.544 1.00 83.56 429 GLU A CA 1
ATOM 3325 C C . GLU A 1 429 ? 7.570 -9.764 30.623 1.00 83.56 42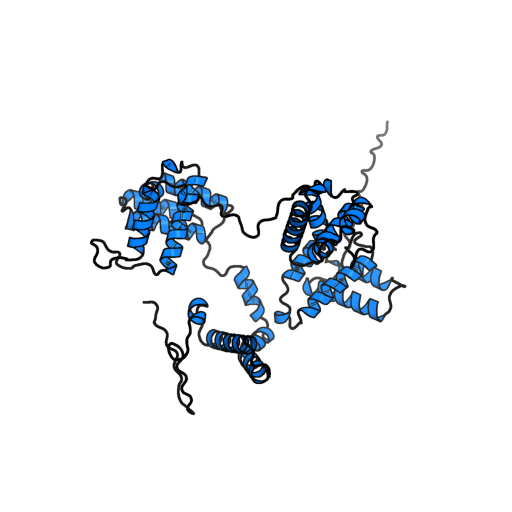9 GLU A C 1
ATOM 3327 O O . GLU A 1 429 ? 8.249 -8.902 30.065 1.00 83.56 429 GLU A O 1
ATOM 3332 N N . MET A 1 430 ? 6.259 -9.853 30.437 1.00 73.06 430 MET A N 1
ATOM 3333 C CA . MET A 1 430 ? 5.462 -8.792 29.840 1.00 73.06 430 MET A CA 1
ATOM 3334 C C . MET A 1 430 ? 4.276 -8.559 30.754 1.00 73.06 430 MET A C 1
ATOM 3336 O O . MET A 1 430 ? 3.627 -9.521 31.170 1.00 73.06 430 MET A O 1
ATOM 3340 N N . ALA A 1 431 ? 3.976 -7.291 31.026 1.00 64.44 431 ALA A N 1
ATOM 3341 C CA . ALA A 1 431 ? 2.676 -6.937 31.566 1.00 64.44 431 ALA A CA 1
ATOM 3342 C C . ALA A 1 431 ? 1.608 -7.502 30.617 1.00 64.44 431 ALA A C 1
ATOM 3344 O O . ALA A 1 431 ? 1.702 -7.325 29.397 1.00 64.44 431 ALA A O 1
ATOM 3345 N N . GLY A 1 432 ? 0.645 -8.246 31.161 1.00 54.91 432 GLY A N 1
ATOM 3346 C CA . GLY A 1 432 ? -0.563 -8.551 30.406 1.00 54.91 432 GLY A CA 1
ATOM 3347 C C . GLY A 1 432 ? -1.225 -7.230 30.024 1.00 54.91 432 GLY A C 1
ATOM 3348 O O . GLY A 1 432 ? -1.224 -6.301 30.829 1.00 54.91 432 GLY A O 1
ATOM 3349 N N . ASP A 1 433 ? -1.744 -7.138 28.799 1.00 42.41 433 ASP A N 1
ATOM 3350 C CA . ASP A 1 433 ? -2.763 -6.134 28.498 1.00 42.41 433 ASP A CA 1
ATOM 3351 C C . ASP A 1 433 ? -3.942 -6.455 29.445 1.00 42.41 433 ASP A C 1
ATOM 3353 O O . ASP A 1 433 ? -4.668 -7.419 29.184 1.00 42.41 433 ASP A O 1
ATOM 3357 N N . GLU A 1 434 ? -4.055 -5.758 30.583 1.00 33.34 434 GLU A N 1
ATOM 3358 C CA . GLU A 1 434 ? -5.298 -5.711 31.372 1.00 33.34 434 GLU A CA 1
ATOM 3359 C C . GLU A 1 434 ? -6.405 -5.021 30.568 1.00 33.34 434 GLU A C 1
ATOM 3361 O O . GLU A 1 434 ? -6.120 -3.979 29.924 1.00 33.34 434 GLU A O 1
#